Protein AF-A0AAC9BNM0-F1 (afdb_monomer_lite)

InterPro domains:
  IPR002110 Ankyrin repeat [SM00248] (554-586)
  IPR002110 Ankyrin repeat [SM00248] (590-619)
  IPR002110 Ankyrin repeat [SM00248] (625-655)
  IPR036770 Ankyrin repeat-containing domain superfamily [G3DSA:1.25.40.20] (364-664)
  IPR036770 Ankyrin repeat-containing domain superfamily [SSF48403] (530-650)

Sequence (671 aa):
MSTALALGLLQAAGLAAASTGQATTCETWVGDFATKQGAPAFFRIEYNDKGFVAHTKQADGRWSAETVELVDVTHKPELEIAFAHGCVLAGAGALLIEAPKGTAYQATSITGRNFSTYHMGTDALMLVMQGFQVDGRDLYRVAAEGASPAPLPPLPKAIPGKEASSFVCPGMRPSAITQAAFDALPADYRKRFDGLEAIRQAEVVCGQRLDNLLSLDTFTSVDLHADRAATLAEAKILLKAEEVPRDEAGKDTWWPAARHWLMRNTPLFDTDPPVPLQAEYFAAFNEGILPRLPKAPADDAQNVKDVVRYTLAMPQAQATYALAGLQALGALDAQVSGGTVAHAVLPWALEPQVADAVFETIFKAAKVQPRDAVTLFFSVIDTKNAVGVNRLLKHGFDSRDAKVLLRARGQPALYATLLDAAFQRATPAGGKLPADVVDPLVQAELRNGKTIDWNAVEPLLKHGGDVSRSFITGVERDNASLAFFARSAPDKFLDMLNHGLRVDLPYPVGGNALLTRYLRLNIAWMPEGPRPDVVEAMLKRYNNAATGKPCTDCAYDPLGIALGNQGPNSVAVLKVLLRYGVDPNVLDTKGFPAFTYAIMDDRVDMLDAMMQGPKALNLKLTDPNGFSLLALARCYDASKAADWLSQHGAGQPDQGYAACREGLAAQRKKG

Foldseek 3Di:
DDPVVQLQQLLVQQPPDDDDDDADDPCVQAAFKDLDPPDHGQKGWDQDPQGIWMWGQDPVRATDLDIWDWDWPCPPPSNCSRCVHWTWIDTPQKIKTFAQFQRWGWWADPVLPDIDIDTANHRIWIWHDDPSGTDITHIDGDHHDDDHDHRDDFQDAADPLCLLQSDQEAPSDGWLFDSVLVVVFDPVVVVVLNVDGRVVSNCLRLQVLLLCLLAPQQVPDPPVVDHPVRSLVVNLRSLSSNGFHADNNSDGCLLNSLLRLLVNLADPDPPDDHRPCSLVSLVCCLPRRLVVDAQDDLVPLVSLLSSLLSLQQHDPVSSLSSLVSSVVSVSQQHDDVPGGSLLVNLLSLLAPNGDPSNNVSSVVSNPDDLVCLQVQLLSCLVVVNPSSLVVCLVVPRQLQAQNSLVSNVVPVVSNVVSVVSNQVVCVVVVSARDALRLLQQLLVQLPPDLARDVVSNVSSVVRPYDLACSLANHPPVPCRDPLVCCQVRVVSNLVVLVVDHDCQPAHPPPDDPPPVLQSAEDDPVRQAGGAQVSLLSNCVVVNPLQPAPSDPDDQFHSQLRLLRRPHPCSLSNNLSSLVSHHDQQHAGPQRASSCLSCLLVLPVSNVVSNCPGPYHDDQQDAGPVRFHSLLSSVLSVSVNSNVVSVVVCSPDPNPCNVVSNVVVVVVVVVD

Organism: NCBI:txid190721

pLDDT: mean 82.1, std 14.84, range [33.28, 98.25]

Structure (mmCIF, N/CA/C/O backbone):
data_AF-A0AAC9BNM0-F1
#
_entry.id   AF-A0AAC9BNM0-F1
#
loop_
_atom_site.group_PDB
_atom_site.id
_atom_site.type_symbol
_atom_site.label_atom_id
_atom_site.label_alt_id
_atom_site.label_comp_id
_atom_site.label_asym_id
_atom_site.label_entity_id
_atom_site.label_seq_id
_atom_site.pdbx_PDB_ins_code
_atom_site.Cartn_x
_atom_site.Cartn_y
_atom_site.Cartn_z
_atom_site.occupancy
_atom_site.B_iso_or_equiv
_atom_site.auth_seq_id
_atom_site.auth_comp_id
_atom_site.auth_asym_id
_atom_site.auth_atom_id
_atom_site.pdbx_PDB_model_num
ATOM 1 N N . MET A 1 1 ? -13.058 20.349 24.597 1.00 38.38 1 MET A N 1
ATOM 2 C CA . MET A 1 1 ? -11.953 21.249 24.200 1.00 38.38 1 MET A CA 1
ATOM 3 C C . MET A 1 1 ? -11.874 22.347 25.228 1.00 38.38 1 MET A C 1
ATOM 5 O O . MET A 1 1 ? -12.913 22.893 25.569 1.00 38.38 1 MET A O 1
ATOM 9 N N . SER A 1 2 ? -10.688 22.595 25.776 1.00 33.28 2 SER A N 1
ATOM 10 C CA . SER A 1 2 ? -10.518 23.543 26.874 1.00 33.28 2 SER A CA 1
ATOM 11 C C . SER A 1 2 ? -10.810 24.965 26.404 1.00 33.28 2 SER A C 1
ATOM 13 O O . SER A 1 2 ? -10.364 25.364 25.329 1.00 33.28 2 SER A O 1
ATOM 15 N N . THR A 1 3 ? -11.507 25.731 27.241 1.00 43.22 3 THR A N 1
ATOM 16 C CA . THR A 1 3 ? -11.748 27.178 27.127 1.00 43.22 3 THR A CA 1
ATOM 17 C C . THR A 1 3 ? -10.488 27.929 26.660 1.00 43.22 3 THR A C 1
ATOM 19 O O . THR A 1 3 ? -10.581 28.807 25.813 1.00 43.22 3 THR A O 1
ATOM 22 N N . ALA A 1 4 ? -9.301 27.480 27.083 1.00 41.00 4 ALA A N 1
ATOM 23 C CA . ALA A 1 4 ? -7.986 27.985 26.673 1.00 41.00 4 ALA A CA 1
ATOM 24 C C . ALA A 1 4 ? -7.754 28.122 25.148 1.00 41.00 4 ALA A C 1
ATOM 26 O O . ALA A 1 4 ? -7.105 29.070 24.714 1.00 41.00 4 ALA A O 1
ATOM 27 N N . LEU A 1 5 ? -8.280 27.218 24.303 1.00 43.03 5 LEU A N 1
ATOM 28 C CA . LEU A 1 5 ? -8.066 27.307 22.846 1.00 43.03 5 LEU A CA 1
ATOM 29 C C . LEU A 1 5 ? -8.885 28.447 22.214 1.00 43.03 5 LEU A C 1
ATOM 31 O O . LEU A 1 5 ? -8.435 29.094 21.272 1.00 43.03 5 LEU A O 1
ATOM 35 N N . ALA A 1 6 ? -10.079 28.703 22.752 1.00 45.78 6 ALA A N 1
ATOM 36 C CA . ALA A 1 6 ? -10.960 29.781 22.313 1.00 45.78 6 ALA A CA 1
ATOM 37 C C . ALA A 1 6 ? -10.499 31.145 22.830 1.00 45.78 6 ALA A C 1
ATOM 39 O O . ALA A 1 6 ? -10.533 32.132 22.098 1.00 45.78 6 ALA A O 1
ATOM 40 N N . LEU A 1 7 ? -9.993 31.175 24.063 1.00 49.00 7 LEU A N 1
ATOM 41 C CA . LEU A 1 7 ? -9.358 32.354 24.636 1.00 49.00 7 LEU A CA 1
ATOM 42 C C . LEU A 1 7 ? -8.087 32.760 23.850 1.00 49.00 7 LEU A C 1
ATOM 44 O O . LEU A 1 7 ? -7.877 33.947 23.601 1.00 49.00 7 LEU A O 1
ATOM 48 N N . GLY A 1 8 ? -7.309 31.799 23.330 1.00 45.84 8 GLY A N 1
ATOM 49 C CA . GLY A 1 8 ? -6.165 32.072 22.444 1.00 45.84 8 GLY A CA 1
ATOM 50 C C . GLY A 1 8 ? -6.525 32.656 21.064 1.00 45.84 8 GLY A C 1
ATOM 51 O O . GLY A 1 8 ? -5.739 33.411 20.492 1.00 45.84 8 GLY A O 1
ATOM 52 N N . LEU A 1 9 ? -7.717 32.365 20.529 1.00 48.97 9 LEU A N 1
ATOM 53 C CA . LEU A 1 9 ? -8.189 32.892 19.235 1.00 48.97 9 LEU A CA 1
ATOM 54 C C . LEU A 1 9 ? -8.665 34.354 19.318 1.00 48.97 9 LEU A C 1
ATOM 56 O O . LEU A 1 9 ? -8.604 35.082 18.326 1.00 48.97 9 LEU A O 1
ATOM 60 N N . LEU A 1 10 ? -9.092 34.802 20.503 1.00 48.00 10 LEU A N 1
ATOM 61 C CA . LEU A 1 10 ? -9.514 36.183 20.764 1.00 48.00 10 LEU A CA 1
ATOM 62 C C . LEU A 1 10 ? -8.313 37.135 20.927 1.00 48.00 10 LEU A C 1
ATOM 64 O O . LEU A 1 10 ? -8.371 38.273 20.456 1.00 48.00 10 LEU A O 1
ATOM 68 N N . GLN A 1 11 ? -7.182 36.661 21.472 1.00 46.59 11 GLN A N 1
ATOM 69 C CA . GLN A 1 11 ? -5.938 37.447 21.572 1.00 46.59 11 GLN A CA 1
ATOM 70 C C . GLN A 1 11 ? -5.397 37.907 20.209 1.00 46.59 11 GLN A C 1
ATOM 72 O O . GLN A 1 11 ? -4.866 39.012 20.098 1.00 46.59 11 GLN A O 1
ATOM 77 N N . ALA A 1 12 ? -5.558 37.102 19.155 1.00 42.84 12 ALA A N 1
ATOM 78 C CA . ALA A 1 12 ? -5.073 37.448 17.818 1.00 42.84 12 ALA A CA 1
ATOM 79 C C . ALA A 1 12 ? -5.880 38.579 17.144 1.00 42.84 12 ALA A C 1
ATOM 81 O O . ALA A 1 12 ? -5.361 39.241 16.247 1.00 42.84 12 ALA A O 1
ATOM 82 N N . ALA A 1 13 ? -7.130 38.816 17.566 1.00 45.03 13 ALA A N 1
ATOM 83 C CA . ALA A 1 13 ? -7.986 39.888 17.043 1.00 45.03 13 ALA A CA 1
ATOM 84 C C . ALA A 1 13 ? -7.896 41.196 17.859 1.00 45.03 13 ALA A C 1
ATOM 86 O O . ALA A 1 13 ? -8.097 42.276 17.304 1.00 45.03 13 ALA A O 1
ATOM 87 N N . GLY A 1 14 ? -7.553 41.112 19.151 1.00 43.81 14 GLY A N 1
ATOM 88 C CA . GLY A 1 14 ? -7.518 42.242 20.092 1.00 43.81 14 GLY A CA 1
ATOM 89 C C . GLY A 1 14 ? -6.362 43.240 19.926 1.00 43.81 14 GLY A C 1
ATOM 90 O O . GLY A 1 14 ? -6.381 44.297 20.547 1.00 43.81 14 GLY A O 1
ATOM 91 N N . LEU A 1 15 ? -5.377 42.981 19.057 1.00 41.56 15 LEU A N 1
ATOM 92 C CA . LEU A 1 15 ? -4.229 43.883 18.843 1.00 41.56 15 LEU A CA 1
ATOM 93 C C . LEU A 1 15 ? -4.574 45.229 18.159 1.00 41.56 15 LEU A C 1
ATOM 95 O O . LEU A 1 15 ? -3.664 46.013 17.894 1.00 41.56 15 LEU A O 1
ATOM 99 N N . ALA A 1 16 ? -5.849 45.527 17.868 1.00 37.38 16 ALA A N 1
ATOM 100 C CA . ALA A 1 16 ? -6.230 46.681 17.043 1.00 37.38 16 ALA A CA 1
ATOM 101 C C . ALA A 1 16 ? -7.307 47.635 17.606 1.00 37.38 16 ALA A C 1
ATOM 103 O O . ALA A 1 16 ? -7.653 48.588 16.909 1.00 37.38 16 ALA A O 1
ATOM 104 N N . ALA A 1 17 ? -7.829 47.463 18.826 1.00 38.41 17 ALA A N 1
ATOM 105 C CA . ALA A 1 17 ? -8.902 48.334 19.330 1.00 38.41 17 ALA A CA 1
ATOM 106 C C . ALA A 1 17 ? -8.632 48.874 20.744 1.00 38.41 17 ALA A C 1
ATOM 108 O O . ALA A 1 17 ? -9.081 48.318 21.738 1.00 38.41 17 ALA A O 1
ATOM 109 N N . ALA A 1 18 ? -7.936 50.011 20.833 1.00 34.84 18 ALA A N 1
ATOM 110 C CA . ALA A 1 18 ? -7.960 50.848 22.029 1.00 34.84 18 ALA A CA 1
ATOM 111 C C . ALA A 1 18 ? -9.175 51.789 21.943 1.00 34.84 18 ALA A C 1
ATOM 113 O O . ALA A 1 18 ? -9.141 52.779 21.213 1.00 34.84 18 ALA A O 1
ATOM 114 N N . SER A 1 19 ? -10.262 51.481 22.655 1.00 38.06 19 SER A N 1
ATOM 115 C CA . SER A 1 19 ? -11.423 52.372 22.786 1.00 38.06 19 SER A CA 1
ATOM 116 C C . SER A 1 19 ? -11.518 52.929 24.203 1.00 38.06 19 SER A C 1
ATOM 118 O O . SER A 1 19 ? -11.614 52.172 25.159 1.00 38.06 19 SER A O 1
ATOM 120 N N . THR A 1 20 ? -11.527 54.251 24.345 1.00 34.38 20 THR A N 1
ATOM 121 C CA . THR A 1 20 ? -11.698 54.961 25.620 1.00 34.38 20 THR A CA 1
ATOM 122 C C . THR A 1 20 ? -13.174 54.980 26.042 1.00 34.38 20 THR A C 1
ATOM 124 O O . THR A 1 20 ? -13.960 55.724 25.454 1.00 34.38 20 THR A O 1
ATOM 127 N N . GLY A 1 21 ? -13.558 54.197 27.057 1.00 40.31 21 GLY A N 1
ATOM 128 C CA . GLY A 1 21 ? -14.913 54.173 27.632 1.00 40.31 21 GLY A CA 1
ATOM 129 C C . GLY A 1 21 ? -14.946 53.565 29.044 1.00 40.31 21 GLY A C 1
ATOM 130 O O . GLY A 1 21 ? -14.075 52.775 29.392 1.00 40.31 21 GLY A O 1
ATOM 131 N N . GLN A 1 22 ? -15.906 53.980 29.882 1.00 39.31 22 GLN A N 1
ATOM 132 C CA . GLN A 1 22 ? -16.077 53.515 31.273 1.00 39.31 22 GLN A CA 1
ATOM 133 C C . GLN A 1 22 ? -16.425 52.016 31.354 1.00 39.31 22 GLN A C 1
ATOM 135 O O . GLN A 1 22 ? -17.156 51.512 30.509 1.00 39.31 22 GLN A O 1
ATOM 140 N N . ALA A 1 23 ? -15.933 51.329 32.392 1.00 43.94 23 ALA A N 1
ATOM 141 C CA . ALA A 1 23 ? -16.226 49.919 32.660 1.00 43.94 23 ALA A CA 1
ATOM 142 C C . ALA A 1 23 ? -17.727 49.691 32.925 1.00 43.94 23 ALA A C 1
ATOM 144 O O . ALA A 1 23 ? -18.303 50.332 33.807 1.00 43.94 23 ALA A O 1
ATOM 145 N N . THR A 1 24 ? -18.349 48.781 32.174 1.00 53.06 24 THR A N 1
ATOM 146 C CA . THR A 1 24 ? -19.728 48.317 32.380 1.00 53.06 24 THR A CA 1
ATOM 147 C C . THR A 1 24 ? -19.750 47.077 33.278 1.00 53.06 24 THR A C 1
ATOM 149 O O . THR A 1 24 ? -18.872 46.222 33.185 1.00 53.06 24 THR A O 1
ATOM 152 N N . THR A 1 25 ? -20.735 46.972 34.176 1.00 70.50 25 THR A N 1
ATOM 153 C CA . THR A 1 25 ? -20.987 45.744 34.949 1.00 70.50 25 THR A CA 1
ATOM 154 C C . THR A 1 25 ? -21.655 44.704 34.050 1.00 70.50 25 THR A C 1
ATOM 156 O O . THR A 1 25 ? -22.442 45.064 33.178 1.00 70.50 25 THR A O 1
ATOM 159 N N . CYS A 1 26 ? -21.407 43.407 34.277 1.00 82.06 26 CYS A N 1
ATOM 160 C CA . CYS A 1 26 ? -22.051 42.322 33.520 1.00 82.06 26 CYS A CA 1
ATOM 161 C C . CYS A 1 26 ? -23.586 42.299 33.610 1.00 82.06 26 CYS A C 1
ATOM 163 O O . CYS A 1 26 ? -24.243 41.570 32.874 1.00 82.06 26 CYS A O 1
ATOM 165 N N . GLU A 1 27 ? -24.176 43.113 34.484 1.00 83.12 27 GLU A N 1
ATOM 166 C CA . GLU A 1 27 ? -25.620 43.311 34.612 1.00 83.12 27 GLU A CA 1
ATOM 167 C C . GLU A 1 27 ? -26.259 43.848 33.324 1.00 83.12 27 GLU A C 1
ATOM 169 O O . GLU A 1 27 ? -27.446 43.626 33.094 1.00 83.12 27 GLU A O 1
ATOM 174 N N . THR A 1 28 ? -25.482 44.485 32.443 1.00 84.75 28 THR A N 1
ATOM 175 C CA . THR A 1 28 ? -25.915 44.870 31.091 1.00 84.75 28 THR A CA 1
ATOM 176 C C . THR A 1 28 ? -26.401 43.681 30.272 1.00 84.75 28 THR A C 1
ATOM 178 O O . THR A 1 28 ? -27.209 43.864 29.366 1.00 84.75 28 THR A O 1
ATOM 181 N N . TRP A 1 29 ? -25.959 42.456 30.561 1.00 89.19 29 TRP A N 1
ATOM 182 C CA . TRP A 1 29 ? -26.457 41.258 29.893 1.00 89.19 29 TRP A CA 1
ATOM 183 C C . TRP A 1 29 ? -27.885 40.894 30.284 1.00 89.19 29 TRP A C 1
ATOM 185 O O . TRP A 1 29 ? -28.527 40.185 29.524 1.00 89.19 29 TRP A O 1
ATOM 195 N N . VAL A 1 30 ? -28.423 41.382 31.402 1.00 90.31 30 VAL A N 1
ATOM 196 C CA . VAL A 1 30 ? -29.786 41.036 31.823 1.00 90.31 30 VAL A CA 1
ATOM 197 C C . VAL A 1 30 ? -30.808 41.563 30.811 1.00 90.31 30 VAL A C 1
ATOM 199 O O . VAL A 1 30 ? -30.862 42.759 30.519 1.00 90.31 30 VAL A O 1
ATOM 202 N N . GLY A 1 31 ? -31.634 40.665 30.274 1.00 89.94 31 GLY A N 1
ATOM 203 C CA . GLY A 1 31 ? -32.647 40.989 29.273 1.00 89.94 31 GLY A CA 1
ATOM 204 C C . GLY A 1 31 ? -32.840 39.911 28.209 1.00 89.94 31 GLY A C 1
ATOM 205 O O . GLY A 1 31 ? -32.298 38.809 28.294 1.00 89.94 31 GLY A O 1
ATOM 206 N N . ASP A 1 32 ? -33.631 40.254 27.194 1.00 92.75 32 ASP A N 1
ATOM 207 C CA . ASP A 1 32 ? -34.013 39.354 26.108 1.00 92.75 32 ASP A CA 1
ATOM 208 C C . ASP A 1 32 ? -33.207 39.649 24.848 1.00 92.75 32 ASP A C 1
ATOM 210 O O . ASP A 1 32 ? -32.982 40.809 24.487 1.00 92.75 32 ASP A O 1
ATOM 214 N N . PHE A 1 33 ? -32.831 38.593 24.129 1.00 92.56 33 PHE A N 1
ATOM 215 C CA . PHE A 1 33 ? -32.000 38.702 22.938 1.00 92.56 33 PHE A CA 1
ATOM 216 C C . PHE A 1 33 ? -32.570 37.915 21.764 1.00 92.56 33 PHE A C 1
ATOM 218 O O . PHE A 1 33 ? -33.033 36.776 21.886 1.00 92.56 33 PHE A O 1
ATOM 225 N N . ALA A 1 34 ? -32.481 38.528 20.591 1.00 90.69 34 ALA A N 1
ATOM 226 C CA . ALA A 1 34 ? -32.838 37.975 19.297 1.00 90.69 34 ALA A CA 1
ATOM 227 C C . ALA A 1 34 ? -31.591 37.824 18.409 1.00 90.69 34 ALA A C 1
ATOM 229 O O . ALA A 1 34 ? -30.600 38.527 18.585 1.00 90.69 34 ALA A O 1
ATOM 230 N N . THR A 1 35 ? -31.640 36.940 17.411 1.00 86.75 35 THR A N 1
ATOM 231 C CA . THR A 1 35 ? -30.553 36.791 16.416 1.00 86.75 35 THR A CA 1
ATOM 232 C C . THR A 1 35 ? -30.637 37.801 15.269 1.00 86.75 35 THR A C 1
ATOM 234 O O . THR A 1 35 ? -29.738 37.869 14.434 1.00 86.75 35 THR A O 1
ATOM 237 N N . LYS A 1 36 ? -31.740 38.557 15.178 1.00 86.69 36 LYS A N 1
ATOM 238 C CA . LYS A 1 36 ? -31.989 39.576 14.150 1.00 86.69 36 LYS A CA 1
ATOM 239 C C . LYS A 1 36 ? -32.824 40.713 14.729 1.00 86.69 36 LYS A C 1
ATOM 241 O O . LYS A 1 36 ? -33.660 40.488 15.603 1.00 86.69 36 LYS A O 1
ATOM 246 N N . GLN A 1 37 ? -32.656 41.917 14.191 1.00 84.50 37 GLN A N 1
ATOM 247 C CA . GLN A 1 37 ? -33.477 43.067 14.563 1.00 84.50 37 GLN A CA 1
ATOM 248 C C . GLN A 1 37 ? -34.967 42.791 14.288 1.00 84.50 37 GLN A C 1
ATOM 250 O O . GLN A 1 37 ? -35.335 42.411 13.178 1.00 84.50 37 GLN A O 1
ATOM 255 N N . GLY A 1 38 ? -35.819 42.976 15.300 1.00 79.75 38 GLY A N 1
ATOM 256 C CA . GLY A 1 38 ? -37.269 42.761 15.201 1.00 79.75 38 GLY A CA 1
ATOM 257 C C . GLY A 1 38 ? -37.725 41.296 15.235 1.00 79.75 38 GLY A C 1
ATOM 258 O O . GLY A 1 38 ? -38.924 41.044 15.136 1.00 79.75 38 GLY A O 1
ATOM 259 N N . ALA A 1 39 ? -36.809 40.332 15.378 1.00 85.31 39 ALA A N 1
ATOM 260 C CA . ALA A 1 39 ? -37.165 38.934 15.611 1.00 85.31 39 ALA A CA 1
ATOM 261 C C . ALA A 1 39 ? -37.562 38.704 17.084 1.00 85.31 39 ALA A C 1
ATOM 263 O O . ALA A 1 39 ? -37.110 39.448 17.959 1.00 85.31 39 ALA A O 1
ATOM 264 N N . PRO A 1 40 ? -38.385 37.680 17.383 1.00 84.62 40 PRO A N 1
ATOM 265 C CA . PRO A 1 40 ? -38.685 37.319 18.763 1.00 84.62 40 PRO A CA 1
ATOM 266 C C . PRO A 1 40 ? -37.411 36.907 19.505 1.00 84.62 40 PRO A C 1
ATOM 268 O O . PRO A 1 40 ? -36.490 36.330 18.916 1.00 84.62 40 PRO A O 1
ATOM 271 N N . ALA A 1 41 ? -37.383 37.180 20.810 1.00 88.75 41 ALA A N 1
ATOM 272 C CA . ALA A 1 41 ? -36.313 36.715 21.679 1.00 88.75 41 ALA A CA 1
ATOM 273 C C . ALA A 1 41 ? -36.178 35.188 21.585 1.00 88.75 41 ALA A C 1
ATOM 275 O O . ALA A 1 41 ? -37.191 34.491 21.574 1.00 88.75 41 ALA A O 1
ATOM 276 N N . PHE A 1 42 ? -34.953 34.669 21.524 1.00 87.94 42 PHE A N 1
ATOM 277 C CA . PHE A 1 42 ? -34.687 33.223 21.558 1.00 87.94 42 PHE A CA 1
ATOM 278 C C . PHE A 1 42 ? -33.976 32.795 22.840 1.00 87.94 42 PHE A C 1
ATOM 280 O O . PHE A 1 42 ? -34.029 31.620 23.202 1.00 87.94 42 PHE A O 1
ATOM 287 N N . PHE A 1 43 ? -33.343 33.738 23.538 1.00 89.31 43 PHE A N 1
ATOM 288 C CA . PHE A 1 43 ? -32.819 33.512 24.872 1.00 89.31 43 PHE A CA 1
ATOM 289 C C . PHE A 1 43 ? -32.965 34.766 25.745 1.00 89.31 43 PHE A C 1
ATOM 291 O O . PHE A 1 43 ? -33.031 35.888 25.233 1.00 89.31 43 PHE A O 1
ATOM 298 N N . ARG A 1 44 ? -33.059 34.547 27.054 1.00 91.56 44 ARG A N 1
ATOM 299 C CA . ARG A 1 44 ? -33.173 35.559 28.106 1.00 91.56 44 ARG A CA 1
ATOM 300 C C . ARG A 1 44 ? -32.070 35.327 29.113 1.00 91.56 44 ARG A C 1
ATOM 302 O O . ARG A 1 44 ? -31.871 34.184 29.508 1.00 91.56 44 ARG A O 1
ATOM 309 N N . ILE A 1 45 ? -31.412 36.388 29.555 1.00 91.69 45 ILE A N 1
ATOM 310 C CA . ILE A 1 45 ? -30.464 36.336 30.665 1.00 91.69 45 ILE A CA 1
ATOM 311 C C . ILE A 1 45 ? -31.084 37.018 31.874 1.00 91.69 45 ILE A C 1
ATOM 313 O O . ILE A 1 45 ? -31.608 38.127 31.774 1.00 91.69 45 ILE A O 1
ATOM 317 N N . GLU A 1 46 ? -30.974 36.364 33.019 1.00 89.81 46 GLU A N 1
ATOM 318 C CA . GLU A 1 46 ? -31.377 36.888 34.314 1.00 89.81 46 GLU A CA 1
ATOM 319 C C . GLU A 1 46 ? -30.201 36.858 35.279 1.00 89.81 46 GLU A C 1
ATOM 321 O O . GLU A 1 46 ? -29.267 36.074 35.117 1.00 89.81 46 GLU A O 1
ATOM 326 N N . TYR A 1 47 ? -30.267 37.705 36.300 1.00 86.88 47 TYR A N 1
ATOM 327 C CA . TYR A 1 47 ? -29.351 37.665 37.429 1.00 86.88 47 TYR A CA 1
ATOM 328 C C . TYR A 1 47 ? -30.146 37.291 38.680 1.00 86.88 47 TYR A C 1
ATOM 330 O O . TYR A 1 47 ? -31.090 37.993 39.048 1.00 86.88 47 TYR A O 1
ATOM 338 N N . ASN A 1 48 ? -29.804 36.161 39.296 1.00 79.00 48 ASN A N 1
ATOM 339 C CA . ASN A 1 48 ? -30.469 35.635 40.488 1.00 79.00 48 ASN A CA 1
ATOM 340 C C . ASN A 1 48 ? -29.444 35.260 41.574 1.00 79.00 48 ASN A C 1
ATOM 342 O O . ASN A 1 48 ? -28.250 35.516 41.433 1.00 79.00 48 ASN A O 1
ATOM 346 N N . ASP A 1 49 ? -29.900 34.628 42.659 1.00 69.62 49 ASP A N 1
ATOM 347 C CA . ASP A 1 49 ? -29.051 34.238 43.797 1.00 69.62 49 ASP A CA 1
ATOM 348 C C . ASP A 1 49 ? -27.892 33.284 43.427 1.00 69.62 49 ASP A C 1
ATOM 350 O O . ASP A 1 49 ? -26.948 33.130 44.201 1.00 69.62 49 ASP A O 1
ATOM 354 N N . LYS A 1 50 ? -27.951 32.636 42.254 1.00 64.62 50 LYS A N 1
ATOM 355 C CA . LYS A 1 50 ? -26.911 31.752 41.701 1.00 64.62 50 LYS A CA 1
ATOM 356 C C . LYS A 1 50 ? -26.003 32.445 40.674 1.00 64.62 50 LYS A C 1
ATOM 358 O O . LYS A 1 50 ? -25.124 31.798 40.115 1.00 64.62 50 LYS A O 1
ATOM 363 N N . GLY A 1 51 ? -26.190 33.742 40.433 1.00 81.56 51 GLY A N 1
ATOM 364 C CA . GLY A 1 51 ? -25.464 34.514 39.426 1.00 81.56 51 GLY A CA 1
ATOM 365 C C . GLY A 1 51 ? -26.254 34.675 38.128 1.00 81.56 51 GLY A C 1
ATOM 366 O O . GLY A 1 51 ? -27.485 34.745 38.136 1.00 81.56 51 GLY A O 1
ATOM 367 N N . PHE A 1 52 ? -25.547 34.778 37.001 1.00 88.06 52 PHE A N 1
ATOM 368 C CA . PHE A 1 52 ? -26.185 34.911 35.694 1.00 88.06 52 PHE A CA 1
ATOM 369 C C . PHE A 1 52 ? -26.726 33.561 35.225 1.00 88.06 52 PHE A C 1
ATOM 371 O O . PHE A 1 52 ? -26.019 32.554 35.238 1.00 88.06 52 PHE A O 1
ATOM 378 N N . VAL A 1 53 ? -27.972 33.540 34.762 1.00 88.06 53 VAL A N 1
ATOM 379 C CA . VAL A 1 53 ? -28.599 32.357 34.168 1.00 88.06 53 VAL A CA 1
ATOM 380 C C . VAL A 1 53 ? -29.248 32.704 32.839 1.00 88.06 53 VAL A C 1
ATOM 382 O O . VAL A 1 53 ? -29.776 33.800 32.672 1.00 88.06 53 VAL A O 1
ATOM 385 N N . ALA A 1 54 ? -29.233 31.768 31.894 1.00 89.25 54 ALA A N 1
ATOM 386 C CA . ALA A 1 54 ? -29.902 31.912 30.612 1.00 89.25 54 ALA A CA 1
ATOM 387 C C . ALA A 1 54 ? -31.073 30.934 30.459 1.00 89.25 54 ALA A C 1
ATOM 389 O O . ALA A 1 54 ? -30.917 29.725 30.636 1.00 89.25 54 ALA A O 1
ATOM 390 N N . HIS A 1 55 ? -32.225 31.463 30.054 1.00 88.25 55 HIS A N 1
ATOM 391 C CA . HIS A 1 55 ? -33.377 30.706 29.578 1.00 88.25 55 HIS A CA 1
ATOM 392 C C . HIS A 1 55 ? -33.380 30.694 28.054 1.00 88.25 55 HIS A C 1
ATOM 394 O O . HIS A 1 55 ? -33.178 31.727 27.420 1.00 88.25 55 HIS A O 1
ATOM 400 N N . THR A 1 56 ? -33.685 29.553 27.448 1.00 88.19 56 THR A N 1
ATOM 401 C CA . THR A 1 56 ? -33.937 29.455 26.005 1.00 88.19 56 THR A CA 1
ATOM 402 C C . THR A 1 56 ? -35.436 29.401 25.735 1.00 88.19 56 THR A C 1
ATOM 404 O O . THR A 1 56 ? -36.212 28.908 26.556 1.00 88.19 56 THR A O 1
ATOM 407 N N . LYS A 1 57 ? -35.876 29.937 24.596 1.00 83.44 57 LYS A N 1
ATOM 408 C CA . LYS A 1 57 ? -37.280 29.864 24.177 1.00 83.44 57 LYS A CA 1
ATOM 409 C C . LYS A 1 57 ? -37.513 28.527 23.467 1.00 83.44 57 LYS A C 1
ATOM 411 O O . LYS A 1 57 ? -36.811 28.192 22.514 1.00 83.44 57 LYS A O 1
ATOM 416 N N . GLN A 1 58 ? -38.472 27.747 23.955 1.00 79.38 58 GLN A N 1
ATOM 417 C CA . GLN A 1 58 ? -38.872 26.467 23.379 1.00 79.38 58 GLN A CA 1
ATOM 418 C C . GLN A 1 58 ? -39.579 26.672 22.030 1.00 79.38 58 GLN A C 1
ATOM 420 O O . GLN A 1 58 ? -40.007 27.777 21.691 1.00 79.38 58 GLN A O 1
ATOM 425 N N . ALA A 1 59 ? -39.729 25.594 21.253 1.00 75.81 59 ALA A N 1
ATOM 426 C CA . ALA A 1 59 ? -40.359 25.639 19.927 1.00 75.81 59 ALA A CA 1
ATOM 427 C C . ALA A 1 59 ? -41.815 26.149 19.946 1.00 75.81 59 ALA A C 1
ATOM 429 O O . ALA A 1 59 ? -42.315 26.626 18.931 1.00 75.81 59 ALA A O 1
ATOM 430 N N . ASP A 1 60 ? -42.486 26.064 21.095 1.00 76.06 60 ASP A N 1
ATOM 431 C CA . ASP A 1 60 ? -43.844 26.564 21.321 1.00 76.06 60 ASP A CA 1
ATOM 432 C C . ASP A 1 60 ? -43.896 28.045 21.753 1.00 76.06 60 ASP A C 1
ATOM 434 O O . ASP A 1 60 ? -44.973 28.575 22.025 1.00 76.06 60 ASP A O 1
ATOM 438 N N . GLY A 1 61 ? -42.744 28.721 21.816 1.00 77.50 61 GLY A N 1
ATOM 439 C CA . GLY A 1 61 ? -42.627 30.130 22.179 1.00 77.50 61 GLY A CA 1
ATOM 440 C C . GLY A 1 61 ? -42.573 30.411 23.683 1.00 77.50 61 GLY A C 1
ATOM 441 O O . GLY A 1 61 ? -42.507 31.581 24.057 1.00 77.50 61 GLY A O 1
ATOM 442 N N . ARG A 1 62 ? -42.574 29.399 24.559 1.00 83.38 62 ARG A N 1
ATOM 443 C CA . ARG A 1 62 ? -42.430 29.594 26.013 1.00 83.38 62 ARG A CA 1
ATOM 444 C C . ARG A 1 62 ? -40.967 29.566 26.446 1.00 83.38 62 ARG A C 1
ATOM 446 O O . ARG A 1 62 ? -40.143 28.886 25.845 1.00 83.38 62 ARG A O 1
ATOM 453 N N . TRP A 1 63 ? -40.640 30.289 27.510 1.00 86.00 63 TRP A N 1
ATOM 454 C CA . TRP A 1 63 ? -39.330 30.194 28.153 1.00 86.00 63 TRP A CA 1
ATOM 455 C C . TRP A 1 63 ? -39.132 28.815 28.794 1.00 86.00 63 TRP A C 1
ATOM 457 O O . TRP A 1 63 ? -40.061 28.271 29.393 1.00 86.00 63 TRP A O 1
ATOM 467 N N . SER A 1 64 ? -37.930 28.253 28.672 1.00 80.00 64 SER A N 1
ATOM 468 C CA . SER A 1 64 ? -37.555 27.006 29.337 1.00 80.00 64 SER A CA 1
ATOM 469 C C . SER A 1 64 ? -37.461 27.201 30.849 1.00 80.00 64 SER A C 1
ATOM 471 O O . SER A 1 64 ? -36.944 28.215 31.313 1.00 80.00 64 SER A O 1
ATOM 473 N N . ALA A 1 65 ? -37.950 26.227 31.619 1.00 75.94 65 ALA A N 1
ATOM 474 C CA . ALA A 1 65 ? -37.746 26.182 33.069 1.00 75.94 65 ALA A CA 1
ATOM 475 C C . ALA A 1 65 ? -36.340 25.676 33.444 1.00 75.94 65 ALA A C 1
ATOM 477 O O . ALA A 1 65 ? -35.877 25.910 34.560 1.00 75.94 65 ALA A O 1
ATOM 478 N N . GLU A 1 66 ? -35.660 25.001 32.512 1.00 77.25 66 GLU A N 1
ATOM 479 C CA . GLU A 1 66 ? -34.235 24.694 32.619 1.00 77.25 66 GLU A CA 1
ATOM 480 C C . GLU A 1 66 ? -33.412 25.937 32.285 1.00 77.25 66 GLU A C 1
ATOM 482 O O . GLU A 1 66 ? -33.655 26.613 31.281 1.00 77.25 66 GLU A O 1
ATOM 487 N N . THR A 1 67 ? -32.422 26.207 33.128 1.00 82.00 67 THR A N 1
ATOM 488 C CA . THR A 1 67 ? -31.519 27.349 33.014 1.00 82.00 67 THR A CA 1
ATOM 489 C C . THR A 1 67 ? -30.096 26.892 32.757 1.00 82.00 67 THR A C 1
ATOM 491 O O . THR A 1 67 ? -29.639 25.920 33.357 1.00 82.00 67 THR A O 1
ATOM 494 N N . VAL A 1 68 ? -29.367 27.644 31.941 1.00 82.44 68 VAL A N 1
ATOM 495 C CA . VAL A 1 68 ? -27.916 27.505 31.788 1.00 82.44 68 VAL A CA 1
ATOM 496 C C . VAL A 1 68 ? -27.228 28.505 32.708 1.00 82.44 68 VAL A C 1
ATOM 498 O O . VAL A 1 68 ? -27.489 29.699 32.599 1.00 82.44 68 VAL A O 1
ATOM 501 N N . GLU A 1 69 ? -26.340 28.044 33.587 1.00 84.31 69 GLU A N 1
ATOM 502 C CA . GLU A 1 69 ? -25.499 28.944 34.383 1.00 84.31 69 GLU A CA 1
ATOM 503 C C . GLU A 1 69 ? -24.452 29.630 33.496 1.00 84.31 69 GLU A C 1
ATOM 505 O O . GLU A 1 69 ? -23.806 29.002 32.650 1.00 84.31 69 GLU A O 1
ATOM 510 N N . LEU A 1 70 ? -24.303 30.937 33.691 1.00 83.50 70 LEU A N 1
ATOM 511 C CA . LEU A 1 70 ? -23.357 31.791 32.995 1.00 83.50 70 LEU A CA 1
ATOM 512 C C . LEU A 1 70 ? -22.359 32.354 34.008 1.00 83.50 70 LEU A C 1
ATOM 514 O O . LEU A 1 70 ? -22.729 32.979 35.000 1.00 83.50 70 LEU A O 1
ATOM 518 N N . VAL A 1 71 ? -21.076 32.146 33.739 1.00 83.56 71 VAL A N 1
ATOM 519 C CA . VAL A 1 71 ? -19.986 32.597 34.605 1.00 83.56 71 VAL A CA 1
ATOM 520 C C . VAL A 1 71 ? -19.343 33.838 34.004 1.00 83.56 71 VAL A C 1
ATOM 522 O O . VAL A 1 71 ? -18.989 33.836 32.825 1.00 83.56 71 VAL A O 1
ATOM 525 N N . ASP A 1 72 ? -19.155 34.874 34.818 1.00 84.94 72 ASP A N 1
ATOM 526 C CA . ASP A 1 72 ? -18.341 36.033 34.451 1.00 84.94 72 ASP A CA 1
ATOM 527 C C . ASP A 1 72 ? -16.872 35.612 34.312 1.00 84.94 72 ASP A C 1
ATOM 529 O O . ASP A 1 72 ? -16.233 35.140 35.257 1.00 84.94 72 ASP A O 1
ATOM 533 N N . VAL A 1 73 ? -16.343 35.745 33.097 1.00 80.25 73 VAL A N 1
ATOM 534 C CA . VAL A 1 73 ? -14.955 35.417 32.755 1.00 80.25 73 VAL A CA 1
ATOM 535 C C . VAL A 1 73 ? -14.162 36.641 32.302 1.00 80.25 73 VAL A C 1
ATOM 537 O O . VAL A 1 73 ? -13.048 36.486 31.803 1.00 80.25 73 VAL A O 1
ATOM 540 N N . THR A 1 74 ? -14.698 37.845 32.506 1.00 74.44 74 THR A N 1
ATOM 541 C CA . THR A 1 74 ? -14.130 39.119 32.038 1.00 74.44 74 THR A CA 1
ATOM 542 C C . THR A 1 74 ? -12.683 39.318 32.502 1.00 74.44 74 THR A C 1
ATOM 544 O O . THR A 1 74 ? -11.829 39.716 31.717 1.00 74.44 74 THR A O 1
ATOM 547 N N . HIS A 1 75 ? -12.376 38.948 33.750 1.00 70.94 75 HIS A N 1
ATOM 548 C CA . HIS A 1 75 ? -11.055 39.121 34.376 1.00 70.94 75 HIS A CA 1
ATOM 549 C C . HIS A 1 75 ? -10.083 37.952 34.163 1.00 70.94 75 HIS A C 1
ATOM 551 O O . HIS A 1 75 ? -9.086 37.822 34.876 1.00 70.94 75 HIS A O 1
ATOM 557 N N . LYS A 1 76 ? -10.356 37.042 33.220 1.00 68.06 76 LYS A N 1
ATOM 558 C CA . LYS A 1 76 ? -9.368 36.009 32.894 1.00 68.06 76 LYS A CA 1
ATOM 559 C C . LYS A 1 76 ? -8.185 36.659 32.157 1.00 68.06 76 LYS A C 1
ATOM 561 O O . LYS A 1 76 ? -8.429 37.361 31.177 1.00 68.06 76 LYS A O 1
ATOM 566 N N . PRO A 1 77 ? -6.920 36.373 32.538 1.00 58.56 77 PRO A N 1
ATOM 567 C CA . PRO A 1 77 ? -5.729 37.014 31.953 1.00 58.56 77 PRO A CA 1
ATOM 568 C C . PRO A 1 77 ? -5.656 36.910 30.423 1.00 58.56 77 PRO A C 1
ATOM 570 O O . PRO A 1 77 ? -5.097 37.754 29.730 1.00 58.56 77 PRO A O 1
ATOM 573 N N . GLU A 1 78 ? -6.233 35.839 29.891 1.00 59.09 78 GLU A N 1
ATOM 574 C CA . GLU A 1 78 ? -6.300 35.540 28.469 1.00 59.09 78 GLU A CA 1
ATOM 575 C C . GLU A 1 78 ? -7.339 36.412 27.707 1.00 59.09 78 GLU A C 1
ATOM 577 O O . GLU A 1 78 ? -7.186 36.598 26.501 1.00 59.09 78 GLU A O 1
ATOM 582 N N . LEU A 1 79 ? -8.351 36.987 28.384 1.00 56.81 79 LEU A N 1
ATOM 583 C CA . LEU A 1 79 ? -9.391 37.881 27.824 1.00 56.81 79 LEU A CA 1
ATOM 584 C C . LEU A 1 79 ? -9.161 39.370 28.131 1.00 56.81 79 LEU A C 1
ATOM 586 O O . LEU A 1 79 ? -9.612 40.213 27.353 1.00 56.81 79 LEU A O 1
ATOM 590 N N . GLU A 1 80 ? -8.430 39.698 29.204 1.00 51.97 80 GLU A N 1
ATOM 591 C CA . GLU A 1 80 ? -8.162 41.086 29.634 1.00 51.97 80 GLU A CA 1
ATOM 592 C C . GLU A 1 80 ? -7.510 41.950 28.540 1.00 51.97 80 GLU A C 1
ATOM 594 O O . GLU A 1 80 ? -7.748 43.154 28.471 1.00 51.97 80 GLU A O 1
ATOM 599 N N . ILE A 1 81 ? -6.716 41.343 27.650 1.00 45.69 81 ILE A N 1
ATOM 600 C CA . ILE A 1 81 ? -5.997 42.051 26.577 1.00 45.69 81 ILE A CA 1
ATOM 601 C C . ILE A 1 81 ? -6.921 42.381 25.385 1.00 45.69 81 ILE A C 1
ATOM 603 O O . ILE A 1 81 ? -6.662 43.341 24.662 1.00 45.69 81 ILE A O 1
ATOM 607 N N . ALA A 1 82 ? -7.996 41.613 25.166 1.00 53.03 82 ALA A N 1
ATOM 608 C CA . ALA A 1 82 ? -8.859 41.738 23.983 1.00 53.03 82 ALA A CA 1
ATOM 609 C C . ALA A 1 82 ? -10.150 42.540 24.233 1.00 53.03 82 ALA A C 1
ATOM 611 O O . ALA A 1 82 ? -10.682 43.133 23.297 1.00 53.03 82 ALA A O 1
ATOM 612 N N . PHE A 1 83 ? -10.633 42.592 25.478 1.00 58.25 83 PHE A N 1
ATOM 613 C CA . PHE A 1 83 ? -11.907 43.225 25.842 1.00 58.25 83 PHE A CA 1
ATOM 614 C C . PHE A 1 83 ? -11.759 44.124 27.069 1.00 58.25 83 PHE A C 1
ATOM 616 O O . PHE A 1 83 ? -12.518 44.014 28.026 1.00 58.25 83 PHE A O 1
ATOM 623 N N . ALA A 1 84 ? -10.785 45.039 27.036 1.00 49.41 84 ALA A N 1
ATOM 624 C CA . ALA A 1 84 ? -10.471 45.941 28.150 1.00 49.41 84 ALA A CA 1
ATOM 625 C C . ALA A 1 84 ? -11.680 46.748 28.685 1.00 49.41 84 ALA A C 1
ATOM 627 O O . ALA A 1 84 ? -11.610 47.289 29.789 1.00 49.41 84 ALA A O 1
ATOM 628 N N . HIS A 1 85 ? -12.782 46.830 27.923 1.00 59.03 85 HIS A N 1
ATOM 629 C CA . HIS A 1 85 ? -13.959 47.647 28.225 1.00 59.03 85 HIS A CA 1
ATOM 630 C C . HIS A 1 85 ? -15.302 46.967 27.866 1.00 59.03 85 HIS A C 1
ATOM 632 O O . HIS A 1 85 ? -16.116 47.558 27.157 1.00 59.03 85 HIS A O 1
ATOM 638 N N . GLY A 1 86 ? -15.545 45.741 28.347 1.00 68.75 86 GLY A N 1
ATOM 639 C CA . GLY A 1 86 ? -16.828 45.038 28.184 1.00 68.75 86 GLY A CA 1
ATOM 640 C C . GLY A 1 86 ? -16.980 43.814 29.097 1.00 68.75 86 GLY A C 1
ATOM 641 O O . GLY A 1 86 ? -16.021 43.431 29.760 1.00 68.75 86 GLY A O 1
ATOM 642 N N . CYS A 1 87 ? -18.173 43.211 29.148 1.00 83.31 87 CYS A N 1
ATOM 643 C CA . CYS A 1 87 ? -18.438 41.997 29.931 1.00 83.31 87 CYS A CA 1
ATOM 644 C C . CYS A 1 87 ? -18.430 40.736 29.058 1.00 83.31 87 CYS A C 1
ATOM 646 O O . CYS A 1 87 ? -19.086 40.694 28.009 1.00 83.31 87 CYS A O 1
ATOM 648 N N . VAL A 1 88 ? -17.776 39.675 29.546 1.00 85.81 88 VAL A N 1
ATOM 649 C CA . VAL A 1 88 ? -17.821 38.344 28.934 1.00 85.81 88 VAL A CA 1
ATOM 650 C C . VAL A 1 88 ? -18.444 37.320 29.884 1.00 85.81 88 VAL A C 1
ATOM 652 O O . VAL A 1 88 ? -17.869 36.994 30.923 1.00 85.81 88 VAL A O 1
ATOM 655 N N . LEU A 1 89 ? -19.587 36.754 29.486 1.00 86.56 89 LEU A N 1
ATOM 656 C CA . LEU A 1 89 ? -20.221 35.622 30.168 1.00 86.56 89 LEU A CA 1
ATOM 657 C C . LEU A 1 89 ? -19.951 34.314 29.411 1.00 86.56 89 LEU A C 1
ATOM 659 O O . LEU A 1 89 ? -19.990 34.278 28.182 1.00 86.56 89 LEU A O 1
ATOM 663 N N . ALA A 1 90 ? -19.705 33.221 30.131 1.00 83.88 90 ALA A N 1
ATOM 664 C CA . ALA A 1 90 ? -19.432 31.904 29.554 1.00 83.88 90 ALA A CA 1
ATOM 665 C C . ALA A 1 90 ? -20.370 30.826 30.113 1.00 83.88 90 ALA A C 1
ATOM 667 O O . ALA A 1 90 ? -20.518 30.706 31.327 1.00 83.88 90 ALA A O 1
ATOM 668 N N . GLY A 1 91 ? -20.938 29.993 29.238 1.00 81.44 91 GLY A N 1
ATOM 669 C CA . GLY A 1 91 ? -21.759 28.842 29.633 1.00 81.44 91 GLY A CA 1
ATOM 670 C C . GLY A 1 91 ? -22.271 28.039 28.435 1.00 81.44 91 GLY A C 1
ATOM 671 O O . GLY A 1 91 ? -22.298 28.541 27.314 1.00 81.44 91 GLY A O 1
ATOM 672 N N . ALA A 1 92 ? -22.610 26.761 28.654 1.00 75.50 92 ALA A N 1
ATOM 673 C CA . ALA A 1 92 ? -23.104 25.815 27.634 1.00 75.50 92 ALA A CA 1
ATOM 674 C C . ALA A 1 92 ? -22.329 25.812 26.293 1.00 75.50 92 ALA A C 1
ATOM 676 O O . ALA A 1 92 ? -22.912 25.698 25.217 1.00 75.50 92 ALA A O 1
ATOM 677 N N . GLY A 1 93 ? -20.998 25.948 26.344 1.00 73.94 93 GLY A N 1
ATOM 678 C CA . GLY A 1 93 ? -20.152 25.952 25.143 1.00 73.94 93 GLY A CA 1
ATOM 679 C C . GLY A 1 93 ? -20.200 27.248 24.320 1.00 73.94 93 GLY A C 1
ATOM 680 O O . GLY A 1 93 ? -19.705 27.259 23.192 1.00 73.94 93 GLY A O 1
ATOM 681 N N . ALA A 1 94 ? -20.752 28.333 24.869 1.00 80.69 94 ALA A N 1
ATOM 682 C CA . ALA A 1 94 ? -20.782 29.651 24.246 1.00 80.69 94 ALA A CA 1
ATOM 683 C C . ALA A 1 94 ? -20.077 30.726 25.095 1.00 80.69 94 ALA A C 1
ATOM 685 O O . ALA A 1 94 ? -20.023 30.637 26.325 1.00 80.69 94 ALA A O 1
ATOM 686 N N . LEU A 1 95 ? -19.550 31.751 24.419 1.00 84.19 95 LEU A N 1
ATOM 687 C CA . LEU A 1 95 ? -19.109 33.015 25.011 1.00 84.19 95 LEU A CA 1
ATOM 688 C C . LEU A 1 95 ? -20.053 34.128 24.558 1.00 84.19 95 LEU A C 1
ATOM 690 O O . LEU A 1 95 ? -20.273 34.311 23.361 1.00 84.19 95 LEU A O 1
ATOM 694 N N . LEU A 1 96 ? -20.584 34.874 25.514 1.00 88.62 96 LEU A N 1
ATOM 695 C CA . LEU A 1 96 ? -21.385 36.070 25.306 1.00 88.62 96 LEU A CA 1
ATOM 696 C C . LEU A 1 96 ? -20.478 37.271 25.553 1.00 88.62 96 LEU A C 1
ATOM 698 O O . LEU A 1 96 ? -20.024 37.477 26.673 1.00 88.62 96 LEU A O 1
ATOM 702 N N . ILE A 1 97 ? -20.171 38.018 24.498 1.00 87.44 97 ILE A N 1
ATOM 703 C CA . ILE A 1 97 ? -19.181 39.096 24.493 1.00 87.44 97 ILE A CA 1
ATOM 704 C C . ILE A 1 97 ? -19.883 40.425 24.250 1.00 87.44 97 ILE A C 1
ATOM 706 O O . ILE A 1 97 ? -20.481 40.631 23.193 1.00 87.44 97 ILE A O 1
ATOM 710 N N . GLU A 1 98 ? -19.825 41.313 25.236 1.00 86.94 98 GLU A N 1
ATOM 711 C CA . GLU A 1 98 ? -20.256 42.695 25.078 1.00 86.94 98 GLU A CA 1
ATOM 712 C C . GLU A 1 98 ? -19.041 43.531 24.690 1.00 86.94 98 GLU A C 1
ATOM 714 O O . GLU A 1 98 ? -18.049 43.583 25.415 1.00 86.94 98 GLU A O 1
ATOM 719 N N . ALA A 1 99 ? -19.097 44.154 23.520 1.00 82.69 99 ALA A N 1
ATOM 720 C CA . ALA A 1 99 ? -18.029 45.005 23.016 1.00 82.69 99 ALA A CA 1
ATOM 721 C C . ALA A 1 99 ? -18.597 45.984 21.984 1.00 82.69 99 ALA A C 1
ATOM 723 O O . ALA A 1 99 ? -19.625 45.694 21.375 1.00 82.69 99 ALA A O 1
ATOM 724 N N . PRO A 1 100 ? -17.952 47.134 21.728 1.00 81.31 100 PRO A N 1
ATOM 725 C CA . PRO A 1 100 ? -18.447 48.092 20.751 1.00 81.31 100 PRO A CA 1
ATOM 726 C C . PRO A 1 100 ? -18.707 47.461 19.379 1.00 81.31 100 PRO A C 1
ATOM 728 O O . PRO A 1 100 ? -17.921 46.642 18.892 1.00 81.31 100 PRO A O 1
ATOM 731 N N . LYS A 1 101 ? -19.771 47.907 18.708 1.00 84.88 101 LYS A N 1
ATOM 732 C CA . LYS A 1 101 ? -20.025 47.548 17.310 1.00 84.88 101 LYS A CA 1
ATOM 733 C C . LYS A 1 101 ? -18.776 47.803 16.463 1.00 84.88 101 LYS A C 1
ATOM 735 O O . LYS A 1 101 ? -18.181 48.876 16.528 1.00 84.88 101 LYS A O 1
ATOM 740 N N . GLY A 1 102 ? -18.412 46.829 15.636 1.00 78.88 102 GLY A N 1
ATOM 741 C CA . GLY A 1 102 ? -17.196 46.847 14.827 1.00 78.88 102 GLY A CA 1
ATOM 742 C C . GLY A 1 102 ? -15.992 46.161 15.477 1.00 78.88 102 GLY A C 1
ATOM 743 O O . GLY A 1 102 ? -14.976 46.002 14.801 1.00 78.88 102 GLY A O 1
ATOM 744 N N . THR A 1 103 ? -16.092 45.709 16.732 1.00 81.25 103 THR A N 1
ATOM 745 C CA . THR A 1 103 ? -15.047 44.898 17.380 1.00 81.25 103 THR A CA 1
ATOM 746 C C . THR A 1 103 ? -14.750 43.647 16.553 1.00 81.25 103 THR A C 1
ATOM 748 O O . THR A 1 103 ? -15.666 42.954 16.105 1.00 81.25 103 THR A O 1
ATOM 751 N N . ALA A 1 104 ? -13.465 43.389 16.307 1.00 78.94 104 ALA A N 1
ATOM 752 C CA . ALA A 1 104 ? -13.018 42.251 15.515 1.00 78.94 104 ALA A CA 1
ATOM 753 C C . ALA A 1 104 ? -13.050 40.952 16.337 1.00 78.94 104 ALA A C 1
ATOM 755 O O . ALA A 1 104 ? -12.649 40.939 17.498 1.00 78.94 104 ALA A O 1
ATOM 756 N N . TYR A 1 105 ? -13.462 39.845 15.722 1.00 75.50 105 TYR A N 1
ATOM 757 C CA . TYR A 1 105 ? -13.419 38.506 16.313 1.00 75.50 105 TYR A CA 1
ATOM 758 C C . TYR A 1 105 ? -13.019 37.458 15.270 1.00 75.50 105 TYR A C 1
ATOM 760 O O . TYR A 1 105 ? -13.178 37.678 14.069 1.00 75.50 105 TYR A O 1
ATOM 768 N N . GLN A 1 106 ? -12.501 36.309 15.709 1.00 76.75 106 GLN A N 1
ATOM 769 C CA . GLN A 1 106 ? -12.203 35.187 14.816 1.00 76.75 106 GLN A CA 1
ATOM 770 C C . GLN A 1 106 ? -13.277 34.106 14.906 1.00 76.75 106 GLN A C 1
ATOM 772 O O . GLN A 1 106 ? -13.644 33.669 15.994 1.00 76.75 106 GLN A O 1
ATOM 777 N N . ALA A 1 107 ? -13.738 33.640 13.749 1.00 75.00 107 ALA A N 1
ATOM 778 C CA . ALA A 1 107 ? -14.620 32.486 13.621 1.00 75.00 107 ALA A CA 1
ATOM 779 C C . ALA A 1 107 ? -14.116 31.575 12.497 1.00 75.00 107 ALA A C 1
ATOM 781 O O . ALA A 1 107 ? -13.390 32.006 11.594 1.00 75.00 107 ALA A O 1
ATOM 782 N N . THR A 1 108 ? -14.463 30.293 12.552 1.00 71.00 108 THR A N 1
ATOM 783 C CA . THR A 1 108 ? -14.142 29.364 11.469 1.00 71.00 108 THR A CA 1
ATOM 784 C C . THR A 1 108 ? -14.961 29.701 10.229 1.00 71.00 108 THR A C 1
ATOM 786 O O . THR A 1 108 ? -16.160 29.944 10.317 1.00 71.00 108 THR A O 1
ATOM 789 N N . SER A 1 109 ? -14.326 29.672 9.056 1.00 61.28 109 SER A N 1
ATOM 790 C CA . SER A 1 109 ? -15.031 29.761 7.771 1.00 61.28 109 SER A CA 1
ATOM 791 C C . SER A 1 109 ? -16.153 28.715 7.685 1.00 61.28 109 SER A C 1
ATOM 793 O O . SER A 1 109 ? -16.066 27.665 8.317 1.00 61.28 109 SER A O 1
ATOM 795 N N . ILE A 1 110 ? -17.152 28.941 6.825 1.00 51.88 110 ILE A N 1
ATOM 796 C CA . ILE A 1 110 ? -18.312 28.044 6.608 1.00 51.88 110 ILE A CA 1
ATOM 797 C C . ILE A 1 110 ? -17.900 26.573 6.346 1.00 51.88 110 ILE A C 1
ATOM 799 O O . ILE A 1 110 ? -18.671 25.652 6.593 1.00 51.88 110 ILE A O 1
ATOM 803 N N . THR A 1 111 ? -16.667 26.330 5.881 1.00 51.94 111 THR A N 1
ATOM 804 C CA . THR A 1 111 ? -16.120 24.984 5.621 1.00 51.94 111 THR A CA 1
ATOM 805 C C . THR A 1 111 ? -15.358 24.352 6.797 1.00 51.94 111 THR A C 1
ATOM 807 O O . THR A 1 111 ? -14.901 23.217 6.682 1.00 51.94 111 THR A O 1
ATOM 810 N N . GLY A 1 112 ? -15.183 25.066 7.914 1.00 53.19 112 GLY A N 1
ATOM 811 C CA . GLY A 1 112 ? -14.514 24.594 9.133 1.00 53.19 112 GLY A CA 1
ATOM 812 C C . GLY A 1 112 ? -12.993 24.423 9.039 1.00 53.19 112 GLY A C 1
ATOM 813 O O . GLY A 1 112 ? -12.407 23.855 9.953 1.00 53.19 112 GLY A O 1
ATOM 814 N N . ARG A 1 113 ? -12.344 24.860 7.944 1.00 51.09 113 ARG A N 1
ATOM 815 C CA . ARG A 1 113 ? -10.914 24.578 7.683 1.00 51.09 113 ARG A CA 1
ATOM 816 C C . ARG A 1 113 ? -9.937 25.682 8.096 1.00 51.09 113 ARG A C 1
ATOM 818 O O . ARG A 1 113 ? -8.805 25.362 8.424 1.00 51.09 113 ARG A O 1
ATOM 825 N N . ASN A 1 114 ? -10.368 26.945 8.087 1.00 65.19 114 ASN A N 1
ATOM 826 C CA . ASN A 1 114 ? -9.551 28.122 8.414 1.00 65.19 114 ASN A CA 1
ATOM 827 C C . ASN A 1 114 ? -10.330 29.097 9.308 1.00 65.19 114 ASN A C 1
ATOM 829 O O . ASN A 1 114 ? -11.559 29.154 9.208 1.00 65.19 114 ASN A O 1
ATOM 833 N N . PHE A 1 115 ? -9.618 29.902 10.101 1.00 68.88 115 PHE A N 1
ATOM 834 C CA . PHE A 1 115 ? -10.173 31.060 10.809 1.00 68.88 115 PHE A CA 1
ATOM 835 C C . PHE A 1 115 ? -10.218 32.286 9.896 1.00 68.88 115 PHE A C 1
ATOM 837 O O . PHE A 1 115 ? -9.373 32.469 9.019 1.00 68.88 115 PHE A O 1
ATOM 844 N N . SER A 1 116 ? -11.229 33.123 10.073 1.00 74.88 116 SER A N 1
ATOM 845 C CA . SER A 1 116 ? -11.368 34.411 9.399 1.00 74.88 116 SER A CA 1
ATOM 846 C C . SER A 1 116 ? -11.761 35.470 10.419 1.00 74.88 116 SER A C 1
ATOM 848 O O . SER A 1 116 ? -12.451 35.169 11.394 1.00 74.88 116 SER A O 1
ATOM 850 N N . THR A 1 117 ? -11.290 36.696 10.205 1.00 81.62 117 THR A N 1
ATOM 851 C CA . THR A 1 117 ? -11.643 37.839 11.047 1.00 81.62 117 THR A CA 1
ATOM 852 C C . THR A 1 117 ? -12.972 38.419 10.579 1.00 81.62 117 THR A C 1
ATOM 854 O O . THR A 1 117 ? -13.127 38.777 9.412 1.00 81.62 117 THR A O 1
ATOM 857 N N . TYR A 1 118 ? -13.913 38.523 11.504 1.00 81.50 118 TYR A N 1
ATOM 858 C CA . TYR A 1 118 ? -15.218 39.146 11.344 1.00 81.50 118 TYR A CA 1
ATOM 859 C C . TYR A 1 118 ? -15.317 40.354 12.274 1.00 81.50 118 TYR A C 1
ATOM 861 O O . TYR A 1 118 ? -14.493 40.525 13.169 1.00 81.50 118 TYR A O 1
ATOM 869 N N . HIS A 1 119 ? -16.326 41.194 12.065 1.00 84.81 119 HIS A N 1
ATOM 870 C CA . HIS A 1 119 ? -16.587 42.360 12.903 1.00 84.81 119 HIS A CA 1
ATOM 871 C C . HIS A 1 119 ? -18.011 42.296 13.441 1.00 84.81 119 HIS A C 1
ATOM 873 O O . HIS A 1 119 ? -18.930 41.959 12.695 1.00 84.81 119 HIS A O 1
ATOM 879 N N . MET A 1 120 ? -18.184 42.625 14.720 1.00 86.50 120 MET A N 1
ATOM 880 C CA . MET A 1 120 ? -19.493 42.660 15.372 1.00 86.50 120 MET A CA 1
ATOM 881 C C . MET A 1 120 ? -20.414 43.677 14.684 1.00 86.50 120 MET A C 1
ATOM 883 O O . MET A 1 120 ? -20.057 44.845 14.506 1.00 86.50 120 MET A O 1
ATOM 887 N N . GLY A 1 121 ? -21.603 43.237 14.286 1.00 85.38 121 GLY A N 1
ATOM 888 C CA . GLY A 1 121 ? -22.681 44.065 13.757 1.00 85.38 121 GLY A CA 1
ATOM 889 C C . GLY A 1 121 ? -23.491 44.782 14.843 1.00 85.38 121 GLY A C 1
ATOM 890 O O . GLY A 1 121 ? -24.113 45.811 14.542 1.00 85.38 121 GLY A O 1
ATOM 891 N N . THR A 1 122 ? -23.451 44.287 16.083 1.00 89.00 122 THR A N 1
ATOM 892 C CA . THR A 1 122 ? -24.072 44.886 17.279 1.00 89.00 122 THR A CA 1
ATOM 893 C C . THR A 1 122 ? -23.053 45.065 18.410 1.00 89.00 122 THR A C 1
ATOM 895 O O . THR A 1 122 ? -21.852 44.908 18.203 1.00 89.00 122 THR A O 1
ATOM 898 N N . ASP A 1 123 ? -23.519 45.476 19.587 1.00 87.69 123 ASP A N 1
ATOM 899 C CA . ASP A 1 123 ? -22.740 45.588 20.821 1.00 87.69 123 ASP A CA 1
ATOM 900 C C . ASP A 1 123 ? -22.672 44.275 21.630 1.00 87.69 123 ASP A C 1
ATOM 902 O O . ASP A 1 123 ? -22.012 44.218 22.664 1.00 87.69 123 ASP A O 1
ATOM 906 N N . ALA A 1 124 ? -23.334 43.213 21.159 1.00 89.62 124 ALA A N 1
ATOM 907 C CA . ALA A 1 124 ? -23.447 41.930 21.844 1.00 89.62 124 ALA A CA 1
ATOM 908 C C . ALA A 1 124 ? -23.246 40.772 20.857 1.00 89.62 124 ALA A C 1
ATOM 910 O O . ALA A 1 124 ? -23.987 40.634 19.887 1.00 89.62 124 ALA A O 1
ATOM 911 N N . LEU A 1 125 ? -22.271 39.904 21.115 1.00 89.69 125 LEU A N 1
ATOM 912 C CA . LEU A 1 125 ? -21.922 38.766 20.264 1.00 89.69 125 LEU A CA 1
ATOM 913 C C . LEU A 1 125 ? -22.042 37.458 21.044 1.00 89.69 125 LEU A C 1
ATOM 915 O O . LEU A 1 125 ? -21.589 37.362 22.179 1.00 89.69 125 LEU A O 1
ATOM 919 N N . MET A 1 126 ? -22.588 36.423 20.412 1.00 89.50 126 MET A N 1
ATOM 920 C CA . MET A 1 126 ? -22.516 35.046 20.890 1.00 89.50 126 MET A CA 1
ATOM 921 C C . MET A 1 126 ? -21.546 34.249 20.018 1.00 89.50 126 MET A C 1
ATOM 923 O O . MET A 1 126 ? -21.815 34.025 18.837 1.00 89.50 126 MET A O 1
ATOM 927 N N . LEU A 1 127 ? -20.439 33.795 20.600 1.00 83.88 127 LEU A N 1
ATOM 928 C CA . LEU A 1 127 ? -19.525 32.835 19.986 1.00 83.88 127 LEU A CA 1
ATOM 929 C C . LEU A 1 127 ? -19.877 31.427 20.460 1.00 83.88 127 LEU A C 1
ATOM 931 O O . LEU A 1 127 ? -19.779 31.137 21.648 1.00 83.88 127 LEU A O 1
ATOM 935 N N . VAL A 1 128 ? -20.259 30.545 19.542 1.00 81.25 128 VAL A N 1
ATOM 936 C CA . VAL A 1 128 ? -20.604 29.147 19.829 1.00 81.25 128 VAL A CA 1
ATOM 937 C C . VAL A 1 128 ? -19.453 28.243 19.412 1.00 81.25 128 VAL A C 1
ATOM 939 O O . VAL A 1 128 ? -18.959 28.339 18.287 1.00 81.25 128 VAL A O 1
ATOM 942 N N . MET A 1 129 ? -19.044 27.342 20.304 1.00 70.44 129 MET A N 1
ATOM 943 C CA . MET A 1 129 ? -17.950 26.404 20.065 1.00 70.44 129 MET A CA 1
ATOM 944 C C . MET A 1 129 ? -18.478 24.973 19.961 1.00 70.44 129 MET A C 1
ATOM 946 O O . MET A 1 129 ? -19.047 24.438 20.911 1.00 70.44 129 MET A O 1
ATOM 950 N N . GLN A 1 130 ? -18.255 24.327 18.817 1.00 65.06 130 GLN A N 1
ATOM 951 C CA . GLN A 1 130 ? -18.612 22.925 18.587 1.00 65.06 130 GLN A CA 1
ATOM 952 C C . GLN A 1 130 ? -17.418 22.174 17.996 1.00 65.06 130 GLN A C 1
ATOM 954 O O . GLN A 1 130 ? -17.114 22.261 16.806 1.00 65.06 130 GLN A O 1
ATOM 959 N N . GLY A 1 131 ? -16.696 21.440 18.847 1.00 66.56 131 GLY A N 1
ATOM 960 C CA . GLY A 1 131 ? -15.421 20.839 18.453 1.00 66.56 131 GLY A CA 1
ATOM 961 C C . GLY A 1 131 ? -14.441 21.917 17.978 1.00 66.56 131 GLY A C 1
ATOM 962 O O . GLY A 1 131 ? -14.219 22.892 18.687 1.00 66.56 131 GLY A O 1
ATOM 963 N N . PHE A 1 132 ? -13.877 21.755 16.777 1.00 58.91 132 PHE A N 1
ATOM 964 C CA . PHE A 1 132 ? -12.948 22.724 16.173 1.00 58.91 132 PHE A CA 1
ATOM 965 C C . PHE A 1 132 ? -13.640 23.920 15.491 1.00 58.91 132 PHE A C 1
ATOM 967 O O . PHE A 1 132 ? -12.949 24.782 14.954 1.00 58.91 132 PHE A O 1
ATOM 974 N N . GLN A 1 133 ? -14.977 23.968 15.463 1.00 68.00 133 GLN A N 1
ATOM 975 C CA . GLN A 1 133 ? -15.730 25.056 14.838 1.00 68.00 133 GLN A CA 1
ATOM 976 C C . GLN A 1 133 ? -16.076 26.144 15.854 1.00 68.00 133 GLN A C 1
ATOM 978 O O . GLN A 1 133 ? -16.553 25.854 16.952 1.00 68.00 133 GLN A O 1
ATOM 983 N N . VAL A 1 134 ? -15.861 27.396 15.452 1.00 74.31 134 VAL A N 1
ATOM 984 C CA . VAL A 1 134 ? -16.235 28.605 16.193 1.00 74.31 134 VAL A CA 1
ATOM 985 C C . VAL A 1 134 ? -17.145 29.423 15.283 1.00 74.31 134 VAL A C 1
ATOM 987 O O . VAL A 1 134 ? -16.698 29.858 14.223 1.00 74.31 134 VAL A O 1
ATOM 990 N N . ASP A 1 135 ? -18.406 29.605 15.667 1.00 79.19 135 ASP A N 1
ATOM 991 C CA . ASP A 1 135 ? -19.400 30.397 14.927 1.00 79.19 135 ASP A CA 1
ATOM 992 C C . ASP A 1 135 ? -19.763 31.649 15.730 1.00 79.19 135 ASP A C 1
ATOM 994 O O . ASP A 1 135 ? -19.998 31.555 16.934 1.00 79.19 135 ASP A O 1
ATOM 998 N N . GLY A 1 136 ? -19.803 32.813 15.083 1.00 84.56 136 GLY A N 1
ATOM 999 C CA . GLY A 1 136 ? -20.130 34.081 15.731 1.00 84.56 136 GLY A CA 1
ATOM 1000 C C . GLY A 1 136 ? -21.467 34.632 15.269 1.00 84.56 136 GLY A C 1
ATOM 1001 O O . GLY A 1 136 ? -21.747 34.695 14.073 1.00 84.56 136 GLY A O 1
ATOM 1002 N N . ARG A 1 137 ? -22.307 35.034 16.224 1.00 88.31 137 ARG A N 1
ATOM 1003 C CA . ARG A 1 137 ? -23.662 35.531 15.967 1.00 88.31 137 ARG A CA 1
ATOM 1004 C C . ARG A 1 137 ? -23.915 36.823 16.716 1.00 88.31 137 ARG A C 1
ATOM 1006 O O . ARG A 1 137 ? -23.884 36.835 17.943 1.00 88.31 137 ARG A O 1
ATOM 1013 N N . ASP A 1 138 ? -24.206 37.886 15.976 1.00 90.56 138 ASP A N 1
ATOM 1014 C CA . ASP A 1 138 ? -24.671 39.136 16.568 1.00 90.56 138 ASP A C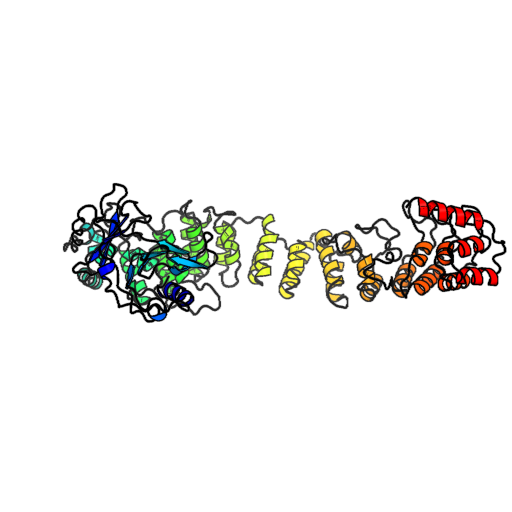A 1
ATOM 1015 C C . ASP A 1 138 ? -26.008 38.930 17.285 1.00 90.56 138 ASP A C 1
ATOM 1017 O O . ASP A 1 138 ? -26.924 38.266 16.784 1.00 90.56 138 ASP A O 1
ATOM 1021 N N . LEU A 1 139 ? -26.110 39.527 18.464 1.00 92.25 139 LEU A N 1
ATOM 1022 C CA . LEU A 1 139 ? -27.295 39.523 19.296 1.00 92.25 139 LEU A CA 1
ATOM 1023 C C . LEU A 1 139 ? -27.925 40.910 19.310 1.00 92.25 139 LEU A C 1
ATOM 1025 O O . LEU A 1 139 ? -27.248 41.934 19.399 1.00 92.25 139 LEU A O 1
ATOM 1029 N N . TYR A 1 140 ? -29.250 40.929 19.247 1.00 92.00 140 TYR A N 1
ATOM 1030 C CA . TYR A 1 140 ? -30.066 42.131 19.291 1.00 92.00 140 TYR A CA 1
ATOM 1031 C C . TYR A 1 140 ? -30.876 42.118 20.575 1.00 92.00 140 TYR A C 1
ATOM 1033 O O . TYR A 1 140 ? -31.693 41.221 20.777 1.00 92.00 140 TYR A O 1
ATOM 1041 N N . ARG A 1 141 ? -30.676 43.123 21.424 1.00 90.19 141 ARG A N 1
ATOM 1042 C CA . ARG A 1 141 ? -31.501 43.336 22.615 1.00 90.19 141 ARG A CA 1
ATOM 1043 C C . ARG A 1 141 ? -32.941 43.624 22.186 1.00 90.19 141 ARG A C 1
ATOM 1045 O O . ARG A 1 141 ? -33.172 44.463 21.313 1.00 90.19 141 ARG A O 1
ATOM 1052 N N . VAL A 1 142 ? -33.905 42.929 22.779 1.00 88.88 142 VAL A N 1
ATOM 1053 C CA . VAL A 1 142 ? -35.340 43.096 22.508 1.00 88.88 142 VAL A CA 1
ATOM 1054 C C . VAL A 1 142 ? -36.108 43.325 23.806 1.00 88.88 142 VAL A C 1
ATOM 1056 O O . VAL A 1 142 ? -35.619 43.032 24.894 1.00 88.88 142 VAL A O 1
ATOM 1059 N N . ALA A 1 143 ? -37.304 43.909 23.700 1.00 83.38 143 ALA A N 1
ATOM 1060 C CA . ALA A 1 143 ? -38.153 44.134 24.865 1.00 83.38 143 ALA A CA 1
ATOM 1061 C C . ALA A 1 143 ? -38.528 42.795 25.514 1.00 83.38 143 ALA A C 1
ATOM 1063 O O . ALA A 1 143 ? -38.887 41.850 24.809 1.00 83.38 143 ALA A O 1
ATOM 1064 N N . ALA A 1 144 ? -38.456 42.741 26.846 1.00 79.50 144 ALA A N 1
ATOM 1065 C CA . ALA A 1 144 ? -38.747 41.526 27.589 1.00 79.50 144 ALA A CA 1
ATOM 1066 C C . ALA A 1 144 ? -40.195 41.065 27.355 1.00 79.50 144 ALA A C 1
ATOM 1068 O O . ALA A 1 144 ? -41.140 41.826 27.579 1.00 79.50 144 ALA A O 1
ATOM 1069 N N . GLU A 1 145 ? -40.376 39.817 26.920 1.00 76.19 145 GLU A N 1
ATOM 1070 C CA . GLU A 1 145 ? -41.695 39.243 26.632 1.00 76.19 145 GLU A CA 1
ATOM 1071 C C . GLU A 1 145 ? -42.000 38.058 27.561 1.00 76.19 145 GLU A C 1
ATOM 1073 O O . GLU A 1 145 ? -41.262 37.074 27.593 1.00 76.19 145 GLU A O 1
ATOM 1078 N N . GLY A 1 146 ? -43.102 38.131 28.315 1.00 76.56 146 GLY A N 1
ATOM 1079 C CA . GLY A 1 146 ? -43.548 37.064 29.222 1.00 76.56 146 GLY A CA 1
ATOM 1080 C C . GLY A 1 146 ? -42.720 36.929 30.507 1.00 76.56 146 GLY A C 1
ATOM 1081 O O . GLY A 1 146 ? -41.591 37.409 30.596 1.00 76.56 146 GLY A O 1
ATOM 1082 N N . ALA A 1 147 ? -43.286 36.276 31.524 1.00 76.88 147 ALA A N 1
ATOM 1083 C CA . ALA A 1 147 ? -42.572 35.959 32.762 1.00 76.88 147 ALA A CA 1
ATOM 1084 C C . ALA A 1 147 ? -41.655 34.747 32.563 1.00 76.88 147 ALA A C 1
ATOM 1086 O O . ALA A 1 147 ? -42.002 33.819 31.825 1.00 76.88 147 ALA A O 1
ATOM 1087 N N . SER A 1 148 ? -40.508 34.749 33.236 1.00 76.06 148 SER A N 1
ATOM 1088 C CA . SER A 1 148 ? -39.655 33.565 33.286 1.00 76.06 148 SER A CA 1
ATOM 1089 C C . SER A 1 148 ? -40.327 32.483 34.128 1.00 76.06 148 SER A C 1
ATOM 1091 O O . SER A 1 148 ? -41.004 32.804 35.113 1.00 76.06 148 SER A O 1
ATOM 1093 N N . PRO A 1 149 ? -40.217 31.202 33.743 1.00 71.94 149 PRO A N 1
ATOM 1094 C CA . PRO A 1 149 ? -40.770 30.118 34.529 1.00 71.94 149 PRO A CA 1
ATOM 1095 C C . PRO A 1 149 ? -40.057 30.082 35.876 1.00 71.94 149 PRO A C 1
ATOM 1097 O O . PRO A 1 149 ? -38.869 30.393 35.962 1.00 71.94 149 PRO A O 1
ATOM 1100 N N . ALA A 1 150 ? -40.771 29.669 36.922 1.00 65.75 150 ALA A N 1
ATOM 1101 C CA . ALA A 1 150 ? -40.114 29.370 38.184 1.00 65.75 150 ALA A CA 1
ATOM 1102 C C . ALA A 1 150 ? -38.981 28.354 37.931 1.00 65.75 150 ALA A C 1
ATOM 1104 O O . ALA A 1 150 ? -39.192 27.424 37.139 1.00 65.75 150 ALA A O 1
ATOM 1105 N N . PRO A 1 151 ? -37.812 28.508 38.584 1.00 58.75 151 PRO A N 1
ATOM 1106 C CA . PRO A 1 151 ? -36.749 27.521 38.503 1.00 58.75 151 PRO A CA 1
ATOM 1107 C C . PRO A 1 151 ? -37.323 26.138 38.775 1.00 58.75 151 PRO A C 1
ATOM 1109 O O . PRO A 1 151 ? -38.143 25.978 39.689 1.00 58.75 151 PRO A O 1
ATOM 1112 N N . LEU A 1 152 ? -36.903 25.142 37.992 1.00 56.03 152 LEU A N 1
ATOM 1113 C CA . LEU A 1 152 ? -37.257 23.768 38.315 1.00 56.03 152 LEU A CA 1
ATOM 1114 C C . LEU A 1 152 ? -36.861 23.501 39.773 1.00 56.03 152 LEU A C 1
ATOM 1116 O O . LEU A 1 152 ? -35.752 23.875 40.181 1.00 56.03 152 LEU A O 1
ATOM 1120 N N . PRO A 1 153 ? -37.756 22.900 40.579 1.00 59.53 153 PRO A N 1
ATOM 1121 C CA . PRO A 1 153 ? -37.390 22.526 41.929 1.00 59.53 153 PRO A CA 1
ATOM 1122 C C . PRO A 1 153 ? -36.134 21.651 41.850 1.00 59.53 153 PRO A C 1
ATOM 1124 O O . PRO A 1 153 ? -36.042 20.806 40.952 1.00 59.53 153 PRO A O 1
ATOM 1127 N N . PRO A 1 154 ? -35.151 21.864 42.743 1.00 64.69 154 PRO A N 1
ATOM 1128 C CA . PRO A 1 154 ? -33.948 21.051 42.746 1.00 64.69 154 PRO A CA 1
ATOM 1129 C C . PRO A 1 154 ? -34.349 19.581 42.821 1.00 64.69 154 PRO A C 1
ATOM 1131 O O . PRO A 1 154 ? -35.303 19.234 43.526 1.00 64.69 154 PRO A O 1
ATOM 1134 N N . LEU A 1 155 ? -33.627 18.732 42.082 1.00 69.12 155 LEU A N 1
ATOM 1135 C CA . LEU A 1 155 ? -33.846 17.293 42.144 1.00 69.12 155 LEU A CA 1
ATOM 1136 C C . LEU A 1 155 ? -33.868 16.873 43.622 1.00 69.12 155 LEU A C 1
ATOM 1138 O O . LEU A 1 155 ? -32.955 17.240 44.372 1.00 69.12 155 LEU A O 1
ATOM 1142 N N . PRO A 1 156 ? -34.916 16.165 44.075 1.00 77.25 156 PRO A N 1
ATOM 1143 C CA . PRO A 1 156 ? -34.956 15.699 45.448 1.00 77.25 156 PRO A CA 1
ATOM 1144 C C . PRO A 1 156 ? -33.790 14.735 45.665 1.00 77.25 156 PRO A C 1
ATOM 1146 O O . PRO A 1 156 ? -33.453 13.951 44.778 1.00 77.25 156 PRO A O 1
ATOM 1149 N N . LYS A 1 157 ? -33.160 14.789 46.843 1.00 83.56 157 LYS A N 1
ATOM 1150 C CA . LYS A 1 157 ? -32.168 13.774 47.216 1.00 83.56 157 LYS A CA 1
ATOM 1151 C C . LYS A 1 157 ? -32.799 12.382 47.204 1.00 83.56 157 LYS A C 1
ATOM 1153 O O . LYS A 1 157 ? -34.003 12.232 47.427 1.00 83.56 157 LYS A O 1
ATOM 1158 N N . ALA A 1 158 ? -31.952 11.379 46.999 1.00 86.31 158 ALA A N 1
ATOM 1159 C CA . ALA A 1 158 ? -32.322 9.979 47.106 1.00 86.31 158 ALA A CA 1
ATOM 1160 C C . ALA A 1 158 ? -33.016 9.704 48.452 1.00 86.31 158 ALA A C 1
ATOM 1162 O O . ALA A 1 158 ? -32.575 10.176 49.503 1.00 86.31 158 ALA A O 1
ATOM 1163 N N . ILE A 1 159 ? -34.111 8.947 48.422 1.00 86.38 159 ILE A N 1
ATOM 1164 C CA . ILE A 1 159 ? -34.839 8.546 49.624 1.00 86.38 159 ILE A CA 1
ATOM 1165 C C . ILE A 1 159 ? -34.118 7.329 50.222 1.00 86.38 159 ILE A C 1
ATOM 1167 O O . ILE A 1 159 ? -33.952 6.337 49.506 1.00 86.38 159 ILE A O 1
ATOM 1171 N N . PRO A 1 160 ? -33.730 7.354 51.513 1.00 86.31 160 PRO A N 1
ATOM 1172 C CA . PRO A 1 160 ? -33.085 6.214 52.161 1.00 86.31 160 PRO A CA 1
ATOM 1173 C C . PRO A 1 160 ? -33.901 4.919 52.035 1.00 86.31 160 PRO A C 1
ATOM 1175 O O . PRO A 1 160 ? -35.111 4.912 52.283 1.00 86.31 160 PRO A O 1
ATOM 1178 N N . GLY A 1 161 ? -33.248 3.823 51.645 1.00 85.19 161 GLY A N 1
ATOM 1179 C CA . GLY A 1 161 ? -33.868 2.522 51.362 1.00 85.19 161 GLY A CA 1
ATOM 1180 C C . GLY A 1 161 ? -34.653 2.453 50.046 1.00 85.19 161 GLY A C 1
ATOM 1181 O O . GLY A 1 161 ? -35.332 1.459 49.779 1.00 85.19 161 GLY A O 1
ATOM 1182 N N . LYS A 1 162 ? -34.617 3.517 49.241 1.00 88.31 162 LYS A N 1
ATOM 1183 C CA . LYS A 1 162 ? -35.223 3.618 47.907 1.00 88.31 162 LYS A CA 1
ATOM 1184 C C . LYS A 1 162 ? -34.308 4.350 46.929 1.00 88.31 162 LYS A C 1
ATOM 1186 O O . LYS A 1 162 ? -34.797 4.855 45.920 1.00 88.31 162 LYS A O 1
ATOM 1191 N N . GLU A 1 163 ? -33.015 4.430 47.211 1.00 91.81 163 GLU A N 1
ATOM 1192 C CA . GLU A 1 163 ? -32.038 5.273 46.530 1.00 91.81 163 GLU A CA 1
ATOM 1193 C C . GLU A 1 163 ? -32.077 5.106 45.010 1.00 91.81 163 GLU A C 1
ATOM 1195 O O . GLU A 1 163 ? -32.165 6.099 44.289 1.00 91.81 163 GLU A O 1
ATOM 1200 N N . ALA A 1 164 ? -32.120 3.864 44.520 1.00 85.81 164 ALA A N 1
ATOM 1201 C CA . ALA A 1 164 ? -32.202 3.578 43.093 1.00 85.81 164 ALA A CA 1
ATOM 1202 C C . ALA A 1 164 ? -33.574 3.953 42.505 1.00 85.81 164 ALA A C 1
ATOM 1204 O O . ALA A 1 164 ? -33.674 4.516 41.425 1.00 85.81 164 ALA A O 1
ATOM 1205 N N . SER A 1 165 ? -34.660 3.688 43.228 1.00 84.69 165 SER A N 1
ATOM 1206 C CA . SER A 1 165 ? -36.025 3.978 42.753 1.00 84.69 165 SER A CA 1
ATOM 1207 C C . SER A 1 165 ? -36.494 5.424 42.975 1.00 84.69 165 SER A C 1
ATOM 1209 O O . SER A 1 165 ? -37.619 5.764 42.615 1.00 84.69 165 SER A O 1
ATOM 1211 N N . SER A 1 166 ? -35.665 6.270 43.595 1.00 84.44 166 SER A N 1
ATOM 1212 C CA . SER A 1 166 ? -36.034 7.636 43.997 1.00 84.44 166 SER A CA 1
ATOM 1213 C C . SER A 1 166 ? -36.043 8.634 42.843 1.00 84.44 166 SER A C 1
ATOM 1215 O O . SER A 1 166 ? -36.579 9.731 42.992 1.00 84.44 166 SER A O 1
ATOM 1217 N N . PHE A 1 167 ? -35.462 8.260 41.704 1.00 81.25 167 PHE A N 1
ATOM 1218 C CA . PHE A 1 167 ? -35.296 9.129 40.549 1.00 81.25 167 PHE A CA 1
ATOM 1219 C C . PHE A 1 167 ? -36.043 8.589 39.332 1.00 81.25 167 PHE A C 1
ATOM 1221 O O . PHE A 1 167 ? -36.163 7.381 39.131 1.00 81.25 167 PHE A O 1
ATOM 1228 N N . VAL A 1 168 ? -36.498 9.511 38.486 1.00 82.56 168 VAL A N 1
ATOM 1229 C CA . VAL A 1 168 ? -36.919 9.205 37.118 1.00 82.56 168 VAL A CA 1
ATOM 1230 C C . VAL A 1 168 ? -35.747 9.536 36.206 1.00 82.56 168 VAL A C 1
ATOM 1232 O O . VAL A 1 168 ? -35.318 10.687 36.146 1.00 82.56 168 VAL A O 1
ATOM 1235 N N . CYS A 1 169 ? -35.215 8.532 35.514 1.00 86.19 169 CYS A N 1
ATOM 1236 C CA . CYS A 1 169 ? -34.037 8.713 34.675 1.00 86.19 169 CYS A CA 1
ATOM 1237 C C . CYS A 1 169 ? -34.379 9.355 33.322 1.00 86.19 169 CYS A C 1
ATOM 1239 O O . CYS A 1 169 ? -35.526 9.235 32.864 1.00 86.19 169 CYS A O 1
ATOM 1241 N N . PRO A 1 170 ? -33.392 9.979 32.641 1.00 81.44 170 PRO A N 1
ATOM 1242 C CA . PRO A 1 170 ? -33.582 10.574 31.319 1.00 81.44 170 PRO A CA 1
ATOM 1243 C C . PRO A 1 170 ? -34.313 9.632 30.358 1.00 81.44 170 PRO A C 1
ATOM 1245 O O . PRO A 1 170 ? -33.985 8.442 30.277 1.00 81.44 170 PRO A O 1
ATOM 1248 N N . GLY A 1 171 ? -35.336 10.157 29.677 1.00 77.12 171 GLY A N 1
ATOM 1249 C CA . GLY A 1 171 ? -36.251 9.381 28.831 1.00 77.12 171 GLY A CA 1
ATOM 1250 C C . GLY A 1 171 ? -37.418 8.708 29.572 1.00 77.12 171 GLY A C 1
ATOM 1251 O O . GLY A 1 171 ? -38.018 7.790 29.021 1.00 77.12 171 GLY A O 1
ATOM 1252 N N . MET A 1 172 ? -37.736 9.130 30.805 1.00 80.31 172 MET A N 1
ATOM 1253 C CA . MET A 1 172 ? -38.764 8.522 31.675 1.00 80.31 172 MET A CA 1
ATOM 1254 C C . MET A 1 172 ? -38.538 7.027 31.931 1.00 80.31 172 MET A C 1
ATOM 1256 O O . MET A 1 172 ? -39.461 6.211 31.904 1.00 80.31 172 MET A O 1
ATOM 1260 N N . ARG A 1 173 ? -37.278 6.657 32.147 1.00 82.62 173 ARG A N 1
ATOM 1261 C CA . ARG A 1 173 ? -36.864 5.263 32.310 1.00 82.62 173 ARG A CA 1
ATOM 1262 C C . ARG A 1 173 ? -36.697 4.912 33.789 1.00 82.62 173 ARG A C 1
ATOM 1264 O O . ARG A 1 173 ? -36.434 5.805 34.599 1.00 82.62 173 ARG A O 1
ATOM 1271 N N . PRO A 1 174 ? -36.814 3.619 34.143 1.00 84.75 174 PRO A N 1
ATOM 1272 C CA . PRO A 1 174 ? -36.385 3.149 35.453 1.00 84.75 174 PRO A CA 1
ATOM 1273 C C . PRO A 1 174 ? -34.873 3.338 35.633 1.00 84.75 174 PRO A C 1
ATOM 1275 O O . PRO A 1 174 ? -34.137 3.564 34.664 1.00 84.75 174 PRO A O 1
ATOM 1278 N N . SER A 1 175 ? -34.423 3.217 36.879 1.00 88.44 175 SER A N 1
ATOM 1279 C CA . SER A 1 175 ? -33.009 3.255 37.239 1.00 88.44 175 SER A CA 1
ATOM 1280 C C . SER A 1 175 ? -32.180 2.228 36.468 1.00 88.44 175 SER A C 1
ATOM 1282 O O . SER A 1 175 ? -32.645 1.132 36.148 1.00 88.44 175 SER A O 1
ATOM 1284 N N . ALA A 1 176 ? -30.936 2.594 36.156 1.00 88.50 176 ALA A N 1
ATOM 1285 C CA . ALA A 1 176 ? -29.979 1.705 35.507 1.00 88.50 176 ALA A CA 1
ATOM 1286 C C . ALA A 1 176 ? -29.450 0.636 36.475 1.00 88.50 176 ALA A C 1
ATOM 1288 O O . ALA A 1 176 ? -29.138 -0.468 36.041 1.00 88.50 176 ALA A O 1
ATOM 1289 N N . ILE A 1 177 ? -29.401 0.953 37.771 1.00 90.12 177 ILE A N 1
ATOM 1290 C CA . ILE A 1 177 ? -29.118 0.016 38.862 1.00 90.12 177 ILE A CA 1
ATOM 1291 C C . ILE A 1 177 ? -30.422 -0.378 39.569 1.00 90.12 177 ILE A C 1
ATOM 1293 O O . ILE A 1 177 ? -31.299 0.457 39.794 1.00 90.12 177 ILE A O 1
ATOM 1297 N N . THR A 1 178 ? -30.586 -1.652 39.930 1.00 91.38 178 THR A N 1
ATOM 1298 C CA . THR A 1 178 ? -31.743 -2.079 40.739 1.00 91.38 178 THR A CA 1
ATOM 1299 C C . THR A 1 178 ? -31.539 -1.708 42.208 1.00 91.38 178 THR A C 1
ATOM 1301 O O . THR A 1 178 ? -30.403 -1.625 42.670 1.00 91.38 178 THR A O 1
ATOM 1304 N N . GLN A 1 179 ? -32.620 -1.546 42.980 1.00 92.00 179 GLN A N 1
ATOM 1305 C CA . GLN A 1 179 ? -32.483 -1.275 44.419 1.00 92.00 179 GLN A CA 1
ATOM 1306 C C . GLN A 1 179 ? -31.694 -2.384 45.132 1.00 92.00 179 GLN A C 1
ATOM 1308 O O . GLN A 1 179 ? -30.786 -2.090 45.894 1.00 92.00 179 GLN A O 1
ATOM 1313 N N . ALA A 1 180 ? -31.956 -3.655 44.811 1.00 92.06 180 ALA A N 1
ATOM 1314 C CA . ALA A 1 180 ? -31.219 -4.776 45.394 1.00 92.06 180 ALA A CA 1
ATOM 1315 C C . ALA A 1 180 ? -29.717 -4.747 45.050 1.00 92.06 180 ALA A C 1
ATOM 1317 O O . ALA A 1 180 ? -28.883 -5.069 45.894 1.00 92.06 180 ALA A O 1
ATOM 1318 N N . ALA A 1 181 ? -29.361 -4.348 43.824 1.00 92.44 181 ALA A N 1
ATOM 1319 C CA . ALA A 1 181 ? -27.966 -4.191 43.427 1.00 92.44 181 ALA A CA 1
ATOM 1320 C C . ALA A 1 181 ? -27.299 -3.005 44.140 1.00 92.44 181 ALA A C 1
ATOM 1322 O O . ALA A 1 181 ? -26.159 -3.128 44.586 1.00 92.44 181 ALA A O 1
ATOM 1323 N N . PHE A 1 182 ? -28.021 -1.895 44.327 1.00 93.50 182 PHE A N 1
ATOM 1324 C CA . PHE A 1 182 ? -27.556 -0.754 45.115 1.00 93.50 182 PHE A CA 1
ATOM 1325 C C . PHE A 1 182 ? -27.314 -1.142 46.588 1.00 93.50 182 PHE A C 1
ATOM 1327 O O . PHE A 1 182 ? -26.256 -0.868 47.163 1.00 93.50 182 PHE A O 1
ATOM 1334 N N . ASP A 1 183 ? -28.243 -1.890 47.182 1.00 92.38 183 ASP A N 1
ATOM 1335 C CA . ASP A 1 183 ? -28.143 -2.420 48.548 1.00 92.38 183 ASP A CA 1
ATOM 1336 C C . ASP A 1 183 ? -27.020 -3.466 48.703 1.00 92.38 183 ASP A C 1
ATOM 1338 O O . ASP A 1 183 ? -26.574 -3.757 49.817 1.00 92.38 183 ASP A O 1
ATOM 1342 N N . ALA A 1 184 ? -26.501 -4.003 47.597 1.00 93.69 184 ALA A N 1
ATOM 1343 C CA . ALA A 1 184 ? -25.344 -4.896 47.573 1.00 93.69 184 ALA A CA 1
ATOM 1344 C C . ALA A 1 184 ? -24.000 -4.166 47.365 1.00 93.69 184 ALA A C 1
ATOM 1346 O O . ALA A 1 184 ? -22.944 -4.798 47.476 1.00 93.69 184 ALA A O 1
ATOM 1347 N N . LEU A 1 185 ? -24.007 -2.855 47.090 1.00 94.38 185 LEU A N 1
ATOM 1348 C CA . LEU A 1 185 ? -22.783 -2.063 46.935 1.00 94.38 185 LEU A CA 1
ATOM 1349 C C . LEU A 1 185 ? -21.943 -2.042 48.229 1.00 94.38 185 LEU A C 1
ATOM 1351 O O . LEU A 1 185 ? -22.473 -2.197 49.331 1.00 94.38 185 LEU A O 1
ATOM 1355 N N . PRO A 1 186 ? -20.621 -1.819 48.142 1.00 96.06 186 PRO A N 1
ATOM 1356 C CA . PRO A 1 186 ? -19.788 -1.640 49.326 1.00 96.06 186 PRO A CA 1
ATOM 1357 C C . PRO A 1 186 ? -20.307 -0.520 50.241 1.00 96.06 186 PRO A C 1
ATOM 1359 O O . PRO A 1 186 ? -20.768 0.525 49.777 1.00 96.06 186 PRO A O 1
ATOM 1362 N N . ALA A 1 187 ? -20.221 -0.722 51.559 1.00 93.44 187 ALA A N 1
ATOM 1363 C CA . ALA A 1 187 ? -20.755 0.228 52.539 1.00 93.44 187 ALA A CA 1
ATOM 1364 C C . ALA A 1 187 ? -20.089 1.614 52.450 1.00 93.44 187 ALA A C 1
ATOM 1366 O O . ALA A 1 187 ? -20.748 2.637 52.633 1.00 93.44 187 ALA A O 1
ATOM 1367 N N . ASP A 1 188 ? -18.794 1.659 52.133 1.00 93.31 188 ASP A N 1
ATOM 1368 C CA . ASP A 1 188 ? -18.055 2.896 51.884 1.00 93.31 188 ASP A CA 1
ATOM 1369 C C . ASP A 1 188 ? -18.528 3.610 50.607 1.00 93.31 188 ASP A C 1
ATOM 1371 O O . ASP A 1 188 ? -18.523 4.840 50.556 1.00 93.31 188 ASP A O 1
ATOM 1375 N N . TYR A 1 189 ? -18.961 2.859 49.589 1.00 93.31 189 TYR A N 1
ATOM 1376 C CA . TYR A 1 189 ? -19.510 3.423 48.360 1.00 93.31 189 TYR A CA 1
ATOM 1377 C C . TYR A 1 189 ? -20.868 4.072 48.623 1.00 93.31 189 TYR A C 1
ATOM 1379 O O . TYR A 1 189 ? -21.058 5.241 48.296 1.00 93.31 189 TYR A O 1
ATOM 1387 N N . ARG A 1 190 ? -21.778 3.368 49.311 1.00 93.81 190 ARG A N 1
ATOM 1388 C CA . ARG A 1 190 ? -23.082 3.935 49.699 1.00 93.81 190 ARG A CA 1
ATOM 1389 C C . ARG A 1 190 ? -22.945 5.175 50.579 1.00 93.81 190 ARG A C 1
ATOM 1391 O O . ARG A 1 190 ? -23.587 6.182 50.319 1.00 93.81 190 ARG A O 1
ATOM 1398 N N . LYS A 1 191 ? -22.024 5.158 51.547 1.00 93.00 191 LYS A N 1
ATOM 1399 C CA . LYS A 1 191 ? -21.744 6.337 52.380 1.00 93.00 191 LYS A CA 1
ATOM 1400 C C . LYS A 1 191 ? -21.279 7.541 51.550 1.00 93.00 191 LYS A C 1
ATOM 1402 O O . LYS A 1 191 ? -21.647 8.672 51.857 1.00 93.00 191 LYS A O 1
ATOM 1407 N N . ARG A 1 192 ? -20.451 7.316 50.522 1.00 91.12 192 ARG A N 1
ATOM 1408 C CA . ARG A 1 192 ? -20.041 8.377 49.588 1.00 91.12 192 ARG A CA 1
ATOM 1409 C C . ARG A 1 192 ? -21.228 8.879 48.772 1.00 91.12 192 ARG A C 1
ATOM 1411 O O . ARG A 1 192 ? -21.386 10.089 48.665 1.00 91.12 192 ARG A O 1
ATOM 1418 N N . PHE A 1 193 ? -22.067 7.974 48.273 1.00 93.19 193 PHE A N 1
ATOM 1419 C CA . PHE A 1 193 ? -23.286 8.305 47.535 1.00 93.19 193 PHE A CA 1
ATOM 1420 C C . PHE A 1 193 ? -24.242 9.204 48.339 1.00 93.19 193 PHE A C 1
ATOM 1422 O O . PHE A 1 193 ? -24.741 10.192 47.805 1.00 93.19 193 PHE A O 1
ATOM 1429 N N . ASP A 1 194 ? -24.449 8.942 49.631 1.00 91.19 194 ASP A N 1
ATOM 1430 C CA . ASP A 1 194 ? -25.314 9.770 50.494 1.00 91.19 194 ASP A CA 1
ATOM 1431 C C . ASP A 1 194 ? -24.810 11.218 50.634 1.00 91.19 194 ASP A C 1
ATOM 1433 O O . ASP A 1 194 ? -25.589 12.167 50.786 1.00 91.19 194 ASP A O 1
ATOM 1437 N N . GLY A 1 195 ? -23.486 11.385 50.567 1.00 88.56 195 GLY A N 1
ATOM 1438 C CA . GLY A 1 195 ? -22.808 12.677 50.605 1.00 88.56 195 GLY A CA 1
ATOM 1439 C C . GLY A 1 195 ? -22.881 13.464 49.295 1.00 88.56 195 GLY A C 1
ATOM 1440 O O . GLY A 1 195 ? -22.575 14.655 49.307 1.00 88.56 195 GLY A O 1
ATOM 1441 N N . LEU A 1 196 ? -23.292 12.839 48.188 1.00 89.00 196 LEU A N 1
ATOM 1442 C CA . LEU A 1 196 ? -23.397 13.495 46.887 1.00 89.00 196 LEU A CA 1
ATOM 1443 C C . LEU A 1 196 ? -24.583 14.473 46.823 1.00 89.00 196 LEU A C 1
ATOM 1445 O O . LEU A 1 196 ? -25.584 14.367 47.543 1.00 89.00 196 LEU A O 1
ATOM 1449 N N . GLU A 1 197 ? -24.469 15.438 45.914 1.00 87.31 197 GLU A N 1
ATOM 1450 C CA . GLU A 1 197 ? -25.593 16.268 45.486 1.00 87.31 197 GLU A CA 1
ATOM 1451 C C . GLU A 1 197 ? -26.614 15.435 44.704 1.00 87.31 197 GLU A C 1
ATOM 1453 O O . GLU A 1 197 ? -26.261 14.441 44.070 1.00 87.31 197 GLU A O 1
ATOM 1458 N N . ALA A 1 198 ? -27.882 15.853 44.711 1.00 85.25 198 ALA A N 1
ATOM 1459 C CA . ALA A 1 198 ? -28.970 15.079 44.109 1.00 85.25 198 ALA A CA 1
ATOM 1460 C C . ALA A 1 198 ? -28.749 14.778 42.616 1.00 85.25 198 ALA A C 1
ATOM 1462 O O . ALA A 1 198 ? -29.080 13.690 42.155 1.00 85.25 198 ALA A O 1
ATOM 1463 N N . ILE A 1 199 ? -28.132 15.702 41.873 1.00 82.75 199 ILE A N 1
ATOM 1464 C CA . ILE A 1 199 ? -27.798 15.486 40.461 1.00 82.75 199 ILE A CA 1
ATOM 1465 C C . ILE A 1 199 ? -26.756 14.373 40.280 1.00 82.75 199 ILE A C 1
ATOM 1467 O O . ILE A 1 199 ? -26.924 13.499 39.439 1.00 82.75 199 ILE A O 1
ATOM 1471 N N . ARG A 1 200 ? -25.733 14.326 41.141 1.00 87.62 200 ARG A N 1
ATOM 1472 C CA . ARG A 1 200 ? -24.692 13.288 41.128 1.00 87.62 200 ARG A CA 1
ATOM 1473 C C . ARG A 1 200 ? -25.221 11.940 41.620 1.00 87.62 200 ARG A C 1
ATOM 1475 O O . ARG A 1 200 ? -24.805 10.899 41.122 1.00 87.62 200 ARG A O 1
ATOM 1482 N N . GLN A 1 201 ? -26.167 11.949 42.561 1.00 92.19 201 GLN A N 1
ATOM 1483 C CA . GLN A 1 201 ? -26.908 10.744 42.945 1.00 92.19 201 GLN A CA 1
ATOM 1484 C C . GLN A 1 201 ? -27.713 10.195 41.761 1.00 92.19 201 GLN A C 1
ATOM 1486 O O . GLN A 1 201 ? -27.655 8.997 41.486 1.00 92.19 201 GLN A O 1
ATOM 1491 N N . ALA A 1 202 ? -28.408 11.068 41.026 1.00 89.25 202 ALA A N 1
ATOM 1492 C CA . ALA A 1 202 ? -29.141 10.679 39.829 1.00 89.25 202 ALA A CA 1
ATOM 1493 C C . ALA A 1 202 ? -28.206 10.106 38.751 1.00 89.25 202 ALA A C 1
ATOM 1495 O O . ALA A 1 202 ? -28.511 9.052 38.209 1.00 89.25 202 ALA A O 1
ATOM 1496 N N . GLU A 1 203 ? -27.043 10.715 38.494 1.00 89.81 203 GLU A N 1
ATOM 1497 C CA . GLU A 1 203 ? -26.057 10.204 37.524 1.00 89.81 203 GLU A CA 1
ATOM 1498 C C . GLU A 1 203 ? -25.590 8.772 37.832 1.00 89.81 203 GLU A C 1
ATOM 1500 O O . GLU A 1 203 ? -25.449 7.966 36.911 1.00 89.81 203 GLU A O 1
ATOM 1505 N N . VAL A 1 204 ? -25.363 8.440 39.109 1.00 92.31 204 VAL A N 1
ATOM 1506 C CA . VAL A 1 204 ? -25.014 7.073 39.547 1.00 92.31 204 VAL A CA 1
ATOM 1507 C C . VAL A 1 204 ? -26.187 6.121 39.339 1.00 92.31 204 VAL A C 1
ATOM 1509 O O . VAL A 1 204 ? -26.031 5.013 38.846 1.00 92.31 204 VAL A O 1
ATOM 1512 N N . VAL A 1 205 ? -27.395 6.537 39.704 1.00 92.75 205 VAL A N 1
ATOM 1513 C CA . VAL A 1 205 ? -28.573 5.669 39.605 1.00 92.75 205 VAL A CA 1
ATOM 1514 C C . VAL A 1 205 ? -29.012 5.456 38.150 1.00 92.75 205 VAL A C 1
ATOM 1516 O O . VAL A 1 205 ? -29.583 4.414 37.816 1.00 92.75 205 VAL A O 1
ATOM 1519 N N . CYS A 1 206 ? -28.756 6.429 37.277 1.00 91.62 206 CYS A N 1
ATOM 1520 C CA . CYS A 1 206 ? -29.271 6.481 35.913 1.00 91.62 206 CYS A CA 1
ATOM 1521 C C . CYS A 1 206 ? -28.273 6.062 34.824 1.00 91.62 206 CYS A C 1
ATOM 1523 O O . CYS A 1 206 ? -28.673 6.012 33.654 1.00 91.62 206 CYS A O 1
ATOM 1525 N N . GLY A 1 207 ? -27.042 5.680 35.185 1.00 92.25 207 GLY A N 1
ATOM 1526 C CA . GLY A 1 207 ? -26.050 5.116 34.261 1.00 92.25 207 GLY A CA 1
ATOM 1527 C C . GLY A 1 207 ? -25.011 6.106 33.730 1.00 92.25 207 GLY A C 1
ATOM 1528 O O . GLY A 1 207 ? -24.047 5.681 33.089 1.00 92.25 207 GLY A O 1
ATOM 1529 N N . GLN A 1 208 ? -25.179 7.409 33.979 1.00 90.56 208 GLN A N 1
ATOM 1530 C CA . GLN A 1 208 ? -24.258 8.445 33.494 1.00 90.56 208 GLN A CA 1
ATOM 1531 C C . GLN A 1 208 ? -22.914 8.392 34.221 1.00 90.56 208 GLN A C 1
ATOM 1533 O O . GLN A 1 208 ? -21.875 8.646 33.612 1.00 90.56 208 GLN A O 1
ATOM 1538 N N . ARG A 1 209 ? -22.885 8.023 35.511 1.00 91.38 209 ARG A N 1
ATOM 1539 C CA . ARG A 1 209 ? -21.612 7.878 36.234 1.00 91.38 209 ARG A CA 1
ATOM 1540 C C . ARG A 1 209 ? -20.773 6.761 35.629 1.00 91.38 209 ARG A C 1
ATOM 1542 O O . ARG A 1 209 ? -19.589 6.980 35.378 1.00 91.38 209 ARG A O 1
ATOM 1549 N N . LEU A 1 210 ? -21.368 5.592 35.379 1.00 93.62 210 LEU A N 1
ATOM 1550 C CA . LEU A 1 210 ? -20.658 4.495 34.732 1.00 93.62 210 LEU A CA 1
ATOM 1551 C C . LEU A 1 210 ? -20.210 4.882 33.317 1.00 93.62 210 LEU A C 1
ATOM 1553 O O . LEU A 1 210 ? -19.057 4.636 32.974 1.00 93.62 210 LEU A O 1
ATOM 1557 N N . ASP A 1 211 ? -21.061 5.538 32.524 1.00 91.81 211 ASP A N 1
ATOM 1558 C CA . ASP A 1 211 ? -20.672 6.026 31.194 1.00 91.81 211 ASP A CA 1
ATOM 1559 C C . ASP A 1 211 ? -19.449 6.949 31.251 1.00 91.81 211 ASP A C 1
ATOM 1561 O O . ASP A 1 211 ? -18.475 6.735 30.531 1.00 91.81 211 ASP A O 1
ATOM 1565 N N . ASN A 1 212 ? -19.441 7.906 32.179 1.00 88.31 212 ASN A N 1
ATOM 1566 C CA . ASN A 1 212 ? -18.325 8.824 32.392 1.00 88.31 212 ASN A CA 1
ATOM 1567 C C . ASN A 1 212 ? -17.033 8.097 32.787 1.00 88.31 212 ASN A C 1
ATOM 1569 O O . ASN A 1 212 ? -15.968 8.398 32.251 1.00 88.31 212 ASN A O 1
ATOM 1573 N N . LEU A 1 213 ? -17.108 7.114 33.689 1.00 89.88 213 LEU A N 1
ATOM 1574 C CA . LEU A 1 213 ? -15.944 6.316 34.093 1.00 89.88 213 LEU A CA 1
ATOM 1575 C C . LEU A 1 213 ? -15.377 5.490 32.930 1.00 89.88 213 LEU A C 1
ATOM 1577 O O . LEU A 1 213 ? -14.172 5.246 32.883 1.00 89.88 213 LEU A O 1
ATOM 1581 N N . LEU A 1 214 ? -16.235 5.047 32.007 1.00 90.62 214 LEU A N 1
ATOM 1582 C CA . LEU A 1 214 ? -15.825 4.245 30.858 1.00 90.62 214 LEU A CA 1
ATOM 1583 C C . LEU A 1 214 ? -15.351 5.086 29.661 1.00 90.62 214 LEU A C 1
ATOM 1585 O O . LEU A 1 214 ? -14.552 4.599 28.857 1.00 90.62 214 LEU A O 1
ATOM 1589 N N . SER A 1 215 ? -15.839 6.321 29.523 1.00 81.44 215 SER A N 1
ATOM 1590 C CA . SER A 1 215 ? -15.653 7.147 28.324 1.00 81.44 215 SER A CA 1
ATOM 1591 C C . SER A 1 215 ? -14.694 8.333 28.489 1.00 81.44 215 SER A C 1
ATOM 1593 O O . SER A 1 215 ? -14.052 8.731 27.508 1.00 81.44 215 SER A O 1
ATOM 1595 N N . LEU A 1 216 ? -14.550 8.886 29.700 1.00 70.62 216 LEU A N 1
ATOM 1596 C CA . LEU A 1 216 ? -13.730 10.072 29.957 1.00 70.62 216 LEU A CA 1
ATOM 1597 C C . LEU A 1 216 ? -12.257 9.733 30.207 1.00 70.62 216 LEU A C 1
ATOM 1599 O O . LEU A 1 216 ? -11.886 8.674 30.712 1.00 70.62 216 LEU A O 1
ATOM 1603 N N . ASP A 1 217 ? -11.388 10.684 29.868 1.00 63.06 217 ASP A N 1
ATOM 1604 C CA . ASP A 1 217 ? -9.952 10.543 30.075 1.00 63.06 217 ASP A CA 1
ATOM 1605 C C . ASP A 1 217 ? -9.568 10.839 31.533 1.00 63.06 217 ASP A C 1
ATOM 1607 O O . ASP A 1 217 ? -9.487 11.993 31.953 1.00 63.06 217 ASP A O 1
ATOM 1611 N N . THR A 1 218 ? -9.291 9.785 32.300 1.00 53.97 218 THR A N 1
ATOM 1612 C CA . THR A 1 218 ? -8.840 9.866 33.704 1.00 53.97 218 THR A CA 1
ATOM 1613 C C . THR A 1 218 ? -7.586 10.711 33.935 1.00 53.97 218 THR A C 1
ATOM 1615 O O . THR A 1 218 ? -7.391 11.196 35.044 1.00 53.97 218 THR A O 1
ATOM 1618 N N . PHE A 1 219 ? -6.719 10.892 32.932 1.00 50.88 219 PHE A N 1
ATOM 1619 C CA . PHE A 1 219 ? -5.491 11.675 33.107 1.00 50.88 219 PHE A CA 1
ATOM 1620 C C . PHE A 1 219 ? -5.742 13.182 33.072 1.00 50.88 219 PHE A C 1
ATOM 1622 O O . PHE A 1 219 ? -4.935 13.950 33.591 1.00 50.88 219 PHE A O 1
ATOM 1629 N N . THR A 1 220 ? -6.836 13.610 32.441 1.00 48.56 220 THR A N 1
ATOM 1630 C CA . THR A 1 220 ? -7.114 15.028 32.174 1.00 48.56 220 THR A CA 1
ATOM 1631 C C . THR A 1 220 ? -8.485 15.484 32.664 1.00 48.56 220 THR A C 1
ATOM 1633 O O . THR A 1 220 ? -8.776 16.677 32.615 1.00 48.56 220 THR A O 1
ATOM 1636 N N . SER A 1 221 ? -9.350 14.564 33.095 1.00 47.09 221 SER A N 1
ATOM 1637 C CA . SER A 1 221 ? -10.708 14.887 33.526 1.00 47.09 221 SER A CA 1
ATOM 1638 C C . SER A 1 221 ? -10.712 15.430 34.950 1.00 47.09 221 SER A C 1
ATOM 1640 O O . SER A 1 221 ? -10.564 14.689 35.922 1.00 47.09 221 SER A O 1
ATOM 1642 N N . VAL A 1 222 ? -10.922 16.742 35.062 1.00 51.00 222 VAL A N 1
ATOM 1643 C CA . VAL A 1 222 ? -11.182 17.411 36.342 1.00 51.00 222 VAL A CA 1
ATOM 1644 C C . VAL A 1 222 ? -12.496 16.903 36.947 1.00 51.00 222 VAL A C 1
ATOM 1646 O O . VAL A 1 222 ? -12.571 16.736 38.159 1.00 51.00 222 VAL A O 1
ATOM 1649 N N . ASP A 1 223 ? -13.475 16.551 36.107 1.00 50.28 223 ASP A N 1
ATOM 1650 C CA . ASP A 1 223 ? -14.823 16.125 36.510 1.00 50.28 223 ASP A CA 1
ATOM 1651 C C . ASP A 1 223 ? -14.857 14.774 37.239 1.00 50.28 223 ASP A C 1
ATOM 1653 O O . ASP A 1 223 ? -15.783 14.487 38.001 1.00 50.28 223 ASP A O 1
ATOM 1657 N N . LEU A 1 224 ? -13.853 13.917 37.022 1.00 59.88 224 LEU A N 1
ATOM 1658 C CA . LEU A 1 224 ? -13.772 12.627 37.709 1.00 59.88 224 LEU A CA 1
ATOM 1659 C C . LEU A 1 224 ? -13.217 12.752 39.137 1.00 59.88 224 LEU A C 1
ATOM 1661 O O . LEU A 1 224 ? -13.503 11.873 39.951 1.00 59.88 224 LEU A O 1
ATOM 1665 N N . HIS A 1 225 ? -12.460 13.819 39.445 1.00 57.34 225 HIS A N 1
ATOM 1666 C CA . HIS A 1 225 ? -11.783 14.061 40.732 1.00 57.34 225 HIS A CA 1
ATOM 1667 C C . HIS A 1 225 ? -11.043 12.829 41.313 1.00 57.34 225 HIS A C 1
ATOM 1669 O O . HIS A 1 225 ? -10.906 12.698 42.530 1.00 57.34 225 HIS A O 1
ATOM 1675 N N . ALA A 1 226 ? -10.576 11.905 40.463 1.00 64.88 226 ALA A N 1
ATOM 1676 C CA . ALA A 1 226 ? -10.057 10.600 40.866 1.00 64.88 226 ALA A CA 1
ATOM 1677 C C . ALA A 1 226 ? -8.906 10.143 39.961 1.00 64.88 226 ALA A C 1
ATOM 1679 O O . ALA A 1 226 ? -8.936 10.348 38.749 1.00 64.88 226 ALA A O 1
ATOM 1680 N N . ASP A 1 227 ? -7.901 9.488 40.548 1.00 78.50 227 ASP A N 1
ATOM 1681 C CA . ASP A 1 227 ? -6.826 8.862 39.781 1.00 78.50 227 ASP A CA 1
ATOM 1682 C C . ASP A 1 227 ? -7.296 7.578 39.064 1.00 78.50 227 ASP A C 1
ATOM 1684 O O . ASP A 1 227 ? -8.441 7.121 39.180 1.00 78.50 227 ASP A O 1
ATOM 1688 N N . ARG A 1 228 ? -6.391 6.965 38.297 1.00 86.25 228 ARG A N 1
ATOM 1689 C CA . ARG A 1 228 ? -6.678 5.752 37.517 1.00 86.25 228 ARG A CA 1
ATOM 1690 C C . ARG A 1 228 ? -7.034 4.540 38.366 1.00 86.25 228 ARG A C 1
ATOM 1692 O O . ARG A 1 228 ? -7.821 3.714 37.906 1.00 86.25 228 ARG A O 1
ATOM 1699 N N . ALA A 1 229 ? -6.456 4.398 39.557 1.00 88.31 229 ALA A N 1
ATOM 1700 C CA . ALA A 1 229 ? -6.751 3.274 40.437 1.00 88.31 229 ALA A CA 1
ATOM 1701 C C . ALA A 1 229 ? -8.155 3.426 41.033 1.00 88.31 229 ALA A C 1
ATOM 1703 O O . ALA A 1 229 ? -8.937 2.475 41.021 1.00 88.31 229 ALA A O 1
ATOM 1704 N N . ALA A 1 230 ? -8.495 4.639 41.474 1.00 87.62 230 ALA A N 1
ATOM 1705 C CA . ALA A 1 230 ? -9.816 4.981 41.980 1.00 87.62 230 ALA A CA 1
ATOM 1706 C C . ALA A 1 230 ? -10.899 4.831 40.899 1.00 87.62 230 ALA A C 1
ATOM 1708 O O . ALA A 1 230 ? -11.929 4.211 41.161 1.00 87.62 230 ALA A O 1
ATOM 1709 N N . THR A 1 231 ? -10.635 5.298 39.674 1.00 88.38 231 THR A N 1
ATOM 1710 C CA . THR A 1 231 ? -11.558 5.141 38.535 1.00 88.38 231 THR A CA 1
ATOM 1711 C C . THR A 1 231 ? -11.813 3.670 38.217 1.00 88.38 231 THR A C 1
ATOM 1713 O O . THR A 1 231 ? -12.963 3.245 38.105 1.00 88.38 231 THR A O 1
ATOM 1716 N N . LEU A 1 232 ? -10.752 2.862 38.126 1.00 91.75 232 LEU A N 1
ATOM 1717 C CA . LEU A 1 232 ? -10.875 1.430 37.858 1.00 91.75 232 LEU A CA 1
ATOM 1718 C C . LEU A 1 232 ? -11.657 0.707 38.962 1.00 91.75 232 LEU A C 1
ATOM 1720 O O . LEU A 1 232 ? -12.482 -0.159 38.669 1.00 91.75 232 LEU A O 1
ATOM 1724 N N . ALA A 1 233 ? -11.394 1.044 40.227 1.00 92.69 233 ALA A N 1
ATOM 1725 C CA . ALA A 1 233 ? -12.087 0.457 41.367 1.00 92.69 233 ALA A CA 1
ATOM 1726 C C . ALA A 1 233 ? -13.583 0.799 41.355 1.00 92.69 233 ALA A C 1
ATOM 1728 O O . ALA A 1 233 ? -14.412 -0.091 41.543 1.00 92.69 233 ALA A O 1
ATOM 1729 N N . GLU A 1 234 ? -13.932 2.059 41.088 1.00 92.50 234 GLU A N 1
ATOM 1730 C CA . GLU A 1 234 ? -15.324 2.498 40.998 1.00 92.50 234 GLU A CA 1
ATOM 1731 C C . GLU A 1 234 ? -16.053 1.841 39.820 1.00 92.50 234 GLU A C 1
ATOM 1733 O O . GLU A 1 234 ? -17.116 1.253 40.016 1.00 92.50 234 GLU A O 1
ATOM 1738 N N . ALA A 1 235 ? -15.454 1.833 38.625 1.00 93.81 235 ALA A N 1
ATOM 1739 C CA . ALA A 1 235 ? -16.034 1.173 37.457 1.00 93.81 235 ALA A CA 1
ATOM 1740 C C . ALA A 1 235 ? -16.322 -0.313 37.731 1.00 93.81 235 ALA A C 1
ATOM 1742 O O . ALA A 1 235 ? -17.396 -0.812 37.400 1.00 93.81 235 ALA A O 1
ATOM 1743 N N . LYS A 1 236 ? -15.406 -1.027 38.403 1.00 94.75 236 LYS A N 1
ATOM 1744 C CA . LYS A 1 236 ? -15.616 -2.433 38.795 1.00 94.75 236 LYS A CA 1
ATOM 1745 C C . LYS A 1 236 ? -16.783 -2.614 39.766 1.00 94.75 236 LYS A C 1
ATOM 1747 O O . LYS A 1 236 ? -17.501 -3.605 39.650 1.00 94.75 236 LYS A O 1
ATOM 1752 N N . ILE A 1 237 ? -16.971 -1.692 40.713 1.00 94.94 237 ILE A N 1
ATOM 1753 C CA . ILE A 1 237 ? -18.097 -1.723 41.658 1.00 94.94 237 ILE A CA 1
ATOM 1754 C C . ILE A 1 237 ? -19.422 -1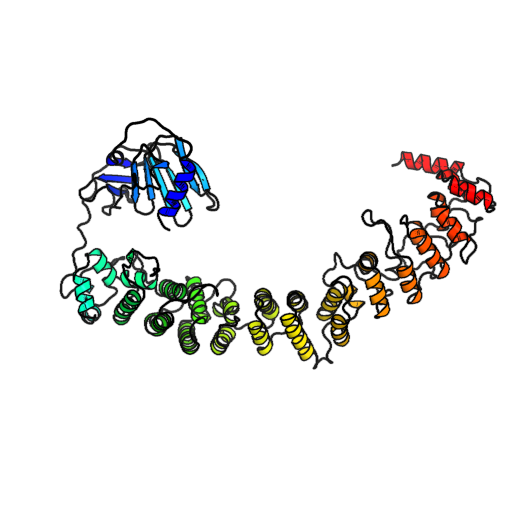.610 40.896 1.00 94.94 237 ILE A C 1
ATOM 1756 O O . ILE A 1 237 ? -20.294 -2.462 41.071 1.00 94.94 237 ILE A O 1
ATOM 1760 N N . LEU A 1 238 ? -19.542 -0.615 40.017 1.00 94.31 238 LEU A N 1
ATOM 1761 C CA . LEU A 1 238 ? -20.770 -0.343 39.267 1.00 94.31 238 LEU A CA 1
ATOM 1762 C C . LEU A 1 238 ? -21.083 -1.434 38.229 1.00 94.31 238 LEU A C 1
ATOM 1764 O O . LEU A 1 238 ? -22.210 -1.919 38.153 1.00 94.31 238 LEU A O 1
ATOM 1768 N N . LEU A 1 239 ? -20.070 -1.936 37.513 1.00 94.44 239 LEU A N 1
ATOM 1769 C CA . LEU A 1 239 ? -20.226 -3.074 36.595 1.00 94.44 239 LEU A CA 1
ATOM 1770 C C . LEU A 1 239 ? -20.680 -4.349 37.324 1.00 94.44 239 LEU A C 1
ATOM 1772 O O . LEU A 1 239 ? -21.497 -5.111 36.800 1.00 94.44 239 LEU A O 1
ATOM 1776 N N . LYS A 1 240 ? -20.171 -4.592 38.540 1.00 93.25 240 LYS A N 1
ATOM 1777 C CA . LYS A 1 240 ? -20.593 -5.726 39.377 1.00 93.25 240 LYS A CA 1
ATOM 1778 C C . LYS A 1 240 ? -22.036 -5.576 39.864 1.00 93.25 240 LYS A C 1
ATOM 1780 O O . LYS A 1 240 ? -22.704 -6.588 40.042 1.00 93.25 240 LYS A O 1
ATOM 1785 N N . ALA A 1 241 ? -22.510 -4.345 40.036 1.00 91.50 241 ALA A N 1
ATOM 1786 C CA . ALA A 1 241 ? -23.901 -4.038 40.348 1.00 91.50 241 ALA A CA 1
ATOM 1787 C C . ALA A 1 241 ? -24.835 -4.086 39.121 1.00 91.50 241 ALA A C 1
ATOM 1789 O O . ALA A 1 241 ? -25.998 -3.704 39.226 1.00 91.50 241 ALA A O 1
ATOM 1790 N N . GLU A 1 242 ? -24.336 -4.569 37.976 1.00 90.94 242 GLU A N 1
ATOM 1791 C CA . GLU A 1 242 ? -25.085 -4.709 36.721 1.00 90.94 242 GLU A CA 1
ATOM 1792 C C . GLU A 1 242 ? -25.659 -3.389 36.187 1.00 90.94 242 GLU A C 1
ATOM 1794 O O . GLU A 1 242 ? -26.621 -3.385 35.421 1.00 90.94 242 GLU A O 1
ATOM 1799 N N . GLU A 1 243 ? -25.045 -2.264 36.554 1.00 91.50 243 GLU A N 1
ATOM 1800 C CA . GLU A 1 243 ? -25.405 -0.966 35.999 1.00 91.50 243 GLU A CA 1
ATOM 1801 C C . GLU A 1 243 ? -25.111 -0.921 34.489 1.00 91.50 243 GLU A C 1
ATOM 1803 O O . GLU A 1 243 ? -24.177 -1.551 33.979 1.00 91.50 243 GLU A O 1
ATOM 1808 N N . VAL A 1 244 ? -25.933 -0.167 33.760 1.00 92.62 244 VAL A N 1
ATOM 1809 C CA . VAL A 1 244 ? -25.809 0.030 32.312 1.00 92.62 244 VAL A CA 1
ATOM 1810 C C . VAL A 1 244 ? -25.261 1.435 32.049 1.00 92.62 244 VAL A C 1
ATOM 1812 O O . VAL A 1 244 ? -25.909 2.386 32.490 1.00 92.62 244 VAL A O 1
ATOM 1815 N N . PRO A 1 245 ? -24.138 1.596 31.317 1.00 94.31 245 PRO A N 1
ATOM 1816 C CA . PRO A 1 245 ? -23.621 2.909 30.953 1.00 94.31 245 PRO A CA 1
ATOM 1817 C C . PRO A 1 245 ? -24.590 3.586 29.985 1.00 94.31 245 PRO A C 1
ATOM 1819 O O . PRO A 1 245 ? -25.071 2.961 29.027 1.00 94.31 245 PRO A O 1
ATOM 1822 N N . ARG A 1 246 ? -24.928 4.842 30.281 1.00 91.19 246 ARG A N 1
ATOM 1823 C CA . ARG A 1 246 ? -25.893 5.620 29.510 1.00 91.19 246 ARG A CA 1
ATOM 1824 C C . ARG A 1 246 ? -25.459 7.061 29.329 1.00 91.19 246 ARG A C 1
ATOM 1826 O O . ARG A 1 246 ? -24.986 7.679 30.276 1.00 91.19 246 ARG A O 1
ATOM 1833 N N . ASP A 1 247 ? -25.721 7.593 28.142 1.00 86.62 247 ASP A N 1
ATOM 1834 C CA . ASP A 1 247 ? -25.503 9.007 27.844 1.00 86.62 247 ASP A CA 1
ATOM 1835 C C . ASP A 1 247 ? -26.523 9.912 28.565 1.00 86.62 247 ASP A C 1
ATOM 1837 O O . ASP A 1 247 ? -27.431 9.445 29.264 1.00 86.62 247 ASP A O 1
ATOM 1841 N N . GLU A 1 248 ? -26.392 11.227 28.386 1.00 82.31 248 GLU A N 1
ATOM 1842 C CA . GLU A 1 248 ? -27.293 12.236 28.966 1.00 82.31 248 GLU A CA 1
ATOM 1843 C C . GLU A 1 248 ? -28.756 12.065 28.520 1.00 82.31 248 GLU A C 1
ATOM 1845 O O . GLU A 1 248 ? -29.680 12.367 29.275 1.00 82.31 248 GLU A O 1
ATOM 1850 N N . ALA A 1 249 ? -28.989 11.519 27.321 1.00 79.81 249 ALA A N 1
ATOM 1851 C CA . ALA A 1 249 ? -30.325 11.210 26.813 1.00 79.81 249 ALA A CA 1
ATOM 1852 C C . ALA A 1 249 ? -30.876 9.877 27.358 1.00 79.81 249 ALA A C 1
ATOM 1854 O O . ALA A 1 249 ? -32.057 9.561 27.184 1.00 79.81 249 ALA A O 1
ATOM 1855 N N . GLY A 1 250 ? -30.044 9.087 28.039 1.00 82.62 250 GLY A N 1
ATOM 1856 C CA . GLY A 1 250 ? -30.398 7.797 28.604 1.00 82.62 250 GLY A CA 1
ATOM 1857 C C . GLY A 1 250 ? -30.238 6.605 27.658 1.00 82.62 250 GLY A C 1
ATOM 1858 O O . GLY A 1 250 ? -30.634 5.484 28.013 1.00 82.62 250 GLY A O 1
ATOM 1859 N N . LYS A 1 251 ? -29.675 6.805 26.466 1.00 87.75 251 LYS A N 1
ATOM 1860 C CA . LYS A 1 251 ? -29.373 5.722 25.527 1.00 87.75 251 LYS A CA 1
ATOM 1861 C C . LYS A 1 251 ? -28.222 4.888 26.082 1.00 87.75 251 LYS A C 1
ATOM 1863 O O . LYS A 1 251 ? -27.323 5.428 26.713 1.00 87.75 251 LYS A O 1
ATOM 1868 N N . ASP A 1 252 ? -28.265 3.570 25.891 1.00 90.25 252 ASP A N 1
ATOM 1869 C CA . ASP A 1 252 ? -27.110 2.737 26.229 1.00 90.25 252 ASP A CA 1
ATOM 1870 C C . ASP A 1 252 ? -25.895 3.082 25.356 1.00 90.25 252 ASP A C 1
ATOM 1872 O O . ASP A 1 252 ? -26.019 3.454 24.187 1.00 90.25 252 ASP A O 1
ATOM 1876 N N . THR A 1 253 ? -24.711 2.974 25.951 1.00 92.12 253 THR A N 1
ATOM 1877 C CA . THR A 1 253 ? -23.449 3.388 25.325 1.00 92.12 253 THR A CA 1
ATOM 1878 C C . THR A 1 253 ? -22.406 2.279 25.331 1.00 92.12 253 THR A C 1
ATOM 1880 O O . THR A 1 253 ? -21.230 2.548 25.123 1.00 92.12 253 THR A O 1
ATOM 1883 N N . TRP A 1 254 ? -22.799 1.014 25.515 1.00 94.56 254 TRP A N 1
ATOM 1884 C CA . TRP A 1 254 ? -21.877 -0.121 25.670 1.00 94.56 254 TRP A CA 1
ATOM 1885 C C . TRP A 1 254 ? -20.732 -0.164 24.644 1.00 94.56 254 TRP A C 1
ATOM 1887 O O . TRP A 1 254 ? -19.576 -0.298 25.038 1.00 94.56 254 TRP A O 1
ATOM 1897 N N . TRP A 1 255 ? -21.024 -0.020 23.347 1.00 94.94 255 TRP A N 1
ATOM 1898 C CA . TRP A 1 255 ? -20.004 -0.012 22.287 1.00 94.94 255 TRP A CA 1
ATOM 1899 C C . TRP A 1 255 ? -19.136 1.261 22.281 1.00 94.94 255 TRP A C 1
ATOM 1901 O O . TRP A 1 255 ? -17.908 1.124 22.312 1.00 94.94 255 TRP A O 1
ATOM 1911 N N . PRO A 1 256 ? -19.707 2.484 22.295 1.00 93.50 256 PRO A N 1
ATOM 1912 C CA . PRO A 1 256 ? -18.933 3.711 22.483 1.00 93.50 256 PRO A CA 1
ATOM 1913 C C . PRO A 1 256 ? -18.051 3.700 23.741 1.00 93.50 256 PRO A C 1
ATOM 1915 O O . PRO A 1 256 ? -16.870 4.039 23.666 1.00 93.50 256 PRO A O 1
ATOM 1918 N N . ALA A 1 257 ? -18.593 3.283 24.883 1.00 93.12 257 ALA A N 1
ATOM 1919 C CA . ALA A 1 257 ? -17.909 3.208 26.168 1.00 93.12 257 ALA A CA 1
ATOM 1920 C C . ALA A 1 257 ? -16.778 2.173 26.132 1.00 93.12 257 ALA A C 1
ATOM 1922 O O . ALA A 1 257 ? -15.649 2.482 26.498 1.00 93.12 257 ALA A O 1
ATOM 1923 N N . ALA A 1 258 ? -17.028 0.975 25.592 1.00 95.62 258 ALA A N 1
ATOM 1924 C CA . ALA A 1 258 ? -16.001 -0.045 25.381 1.00 95.62 258 ALA A CA 1
ATOM 1925 C C . ALA A 1 258 ? -14.861 0.442 24.480 1.00 95.62 258 ALA A C 1
ATOM 1927 O O . ALA A 1 258 ? -13.688 0.202 24.776 1.00 95.62 258 ALA A O 1
ATOM 1928 N N . ARG A 1 259 ? -15.191 1.141 23.387 1.00 94.56 259 ARG A N 1
ATOM 1929 C CA . ARG A 1 259 ? -14.189 1.738 22.502 1.00 94.56 259 ARG A CA 1
ATOM 1930 C C . ARG A 1 259 ? -13.319 2.722 23.268 1.00 94.56 259 ARG A C 1
ATOM 1932 O O . ARG A 1 259 ? -12.100 2.628 23.174 1.00 94.56 259 ARG A O 1
ATOM 1939 N N . HIS A 1 260 ? -13.922 3.670 23.982 1.00 90.56 260 HIS A N 1
ATOM 1940 C CA . HIS A 1 260 ? -13.175 4.687 24.722 1.00 90.56 260 HIS A CA 1
ATOM 1941 C C . HIS A 1 260 ? -12.323 4.065 25.826 1.00 90.56 260 HIS A C 1
ATOM 1943 O O . HIS A 1 260 ? -11.138 4.393 25.922 1.00 90.56 260 HIS A O 1
ATOM 1949 N N . TRP A 1 261 ? -12.882 3.102 26.562 1.00 92.94 261 TRP A N 1
ATOM 1950 C CA . TRP A 1 261 ? -12.164 2.320 27.558 1.00 92.94 261 TRP A CA 1
ATOM 1951 C C . TRP A 1 261 ? -10.909 1.693 26.958 1.00 92.94 261 TRP A C 1
ATOM 1953 O O . TRP A 1 261 ? -9.811 1.909 27.455 1.00 92.94 261 TRP A O 1
ATOM 1963 N N . LEU A 1 262 ? -11.020 0.958 25.853 1.00 93.50 262 LEU A N 1
ATOM 1964 C CA . LEU A 1 262 ? -9.851 0.318 25.254 1.00 93.50 262 LEU A CA 1
ATOM 1965 C C . LEU A 1 262 ? -8.880 1.322 24.626 1.00 93.50 262 LEU A C 1
ATOM 1967 O O . LEU A 1 262 ? -7.675 1.196 24.827 1.00 93.50 262 LEU A O 1
ATOM 1971 N N . MET A 1 263 ? -9.385 2.335 23.921 1.00 89.44 263 MET A N 1
ATOM 1972 C CA . MET A 1 263 ? -8.580 3.368 23.265 1.00 89.44 263 MET A CA 1
ATOM 1973 C C . MET A 1 263 ? -7.663 4.094 24.251 1.00 89.44 263 MET A C 1
ATOM 1975 O O . MET A 1 263 ? -6.483 4.261 23.976 1.00 89.44 263 MET A O 1
ATOM 1979 N N . ARG A 1 264 ? -8.186 4.517 25.408 1.00 84.38 264 ARG A N 1
ATOM 1980 C CA . ARG A 1 264 ? -7.413 5.246 26.432 1.00 84.38 264 ARG A CA 1
ATOM 1981 C C . ARG A 1 264 ? -6.437 4.353 27.193 1.00 84.38 264 ARG A C 1
ATOM 1983 O O . ARG A 1 264 ? -5.553 4.853 27.881 1.00 84.38 264 ARG A O 1
ATOM 1990 N N . ASN A 1 265 ? -6.615 3.040 27.083 1.00 87.06 265 ASN A N 1
ATOM 1991 C CA . ASN A 1 265 ? -5.799 2.037 27.753 1.00 87.06 265 ASN A CA 1
ATOM 1992 C C . ASN A 1 265 ? -4.880 1.276 26.792 1.00 87.06 265 ASN A C 1
ATOM 1994 O O . ASN A 1 265 ? -4.216 0.327 27.198 1.00 87.06 265 ASN A O 1
ATOM 1998 N N . THR A 1 266 ? -4.801 1.708 25.534 1.00 85.88 266 THR A N 1
ATOM 1999 C CA . THR A 1 266 ? -3.936 1.132 24.505 1.00 85.88 266 THR A CA 1
ATOM 2000 C C . THR A 1 266 ? -3.024 2.232 23.962 1.00 85.88 266 THR A C 1
ATOM 2002 O O . THR A 1 266 ? -3.552 3.254 23.526 1.00 85.88 266 THR A O 1
ATOM 2005 N N . PRO A 1 267 ? -1.686 2.072 23.969 1.00 73.00 267 PRO A N 1
ATOM 2006 C CA . PRO A 1 267 ? -0.798 3.040 23.333 1.00 73.00 267 PRO A CA 1
ATOM 2007 C C . PRO A 1 267 ? -1.148 3.151 21.846 1.00 73.00 267 PRO A C 1
ATOM 2009 O O . PRO A 1 267 ? -1.378 2.143 21.172 1.00 73.00 267 PRO A O 1
ATOM 2012 N N . LEU A 1 268 ? -1.243 4.380 21.347 1.00 64.50 268 LEU A N 1
ATOM 2013 C CA . LEU A 1 268 ? -1.579 4.656 19.952 1.00 64.50 268 LEU A CA 1
ATOM 2014 C C . LEU A 1 268 ? -0.326 4.651 19.073 1.00 64.50 268 LEU A C 1
ATOM 2016 O O . LEU A 1 268 ? -0.422 4.330 17.887 1.00 64.50 268 LEU A O 1
ATOM 2020 N N . PHE A 1 269 ? 0.828 4.973 19.662 1.00 63.12 269 PHE A N 1
ATOM 2021 C CA . PHE A 1 269 ? 2.132 5.012 19.012 1.00 63.12 269 PHE A CA 1
ATOM 2022 C C . PHE A 1 269 ? 3.189 4.301 19.861 1.00 63.12 269 PHE A C 1
ATOM 2024 O O . PHE A 1 269 ? 3.137 4.333 21.088 1.00 63.12 269 PHE A O 1
ATOM 2031 N N . ASP A 1 270 ? 4.208 3.731 19.215 1.00 61.06 270 ASP A N 1
ATOM 2032 C CA . ASP A 1 270 ? 5.332 3.069 19.904 1.00 61.06 270 ASP A CA 1
ATOM 2033 C C . ASP A 1 270 ? 6.142 4.027 20.801 1.00 61.06 270 ASP A C 1
ATOM 2035 O O . ASP A 1 270 ? 6.903 3.597 21.663 1.00 61.06 270 ASP A O 1
ATOM 2039 N N . THR A 1 271 ? 5.990 5.338 20.591 1.00 64.88 271 THR A N 1
ATOM 2040 C CA . THR A 1 271 ? 6.615 6.399 21.389 1.00 64.88 271 THR A CA 1
ATOM 2041 C C . THR A 1 271 ? 5.804 6.802 22.618 1.00 64.88 271 THR A C 1
ATOM 2043 O O . THR A 1 271 ? 6.283 7.619 23.406 1.00 64.88 271 THR A O 1
ATOM 2046 N N . ASP A 1 272 ? 4.576 6.299 22.767 1.00 67.50 272 ASP A N 1
ATOM 2047 C CA . ASP A 1 272 ? 3.719 6.664 23.889 1.00 67.50 272 ASP A CA 1
ATOM 2048 C C . ASP A 1 272 ? 4.284 6.098 25.203 1.00 67.50 272 ASP A C 1
ATOM 2050 O O . ASP A 1 272 ? 4.803 4.977 25.238 1.00 67.50 272 ASP A O 1
ATOM 2054 N N . PRO A 1 273 ? 4.193 6.852 26.314 1.00 71.31 273 PRO A N 1
ATOM 2055 C CA . PRO A 1 273 ? 4.620 6.349 27.609 1.00 71.31 273 PRO A CA 1
ATOM 2056 C C . PRO A 1 273 ? 3.785 5.122 28.017 1.00 71.31 273 PRO A C 1
ATOM 2058 O O . PRO A 1 273 ? 2.605 5.030 27.661 1.00 71.31 273 PRO A O 1
ATOM 2061 N N . PRO A 1 274 ? 4.352 4.194 28.813 1.00 77.69 274 PRO A N 1
ATOM 2062 C CA . PRO A 1 274 ? 3.605 3.059 29.338 1.00 77.69 274 PRO A CA 1
ATOM 2063 C C . PRO A 1 274 ? 2.337 3.516 30.058 1.00 77.69 274 PRO A C 1
ATOM 2065 O O . PRO A 1 274 ? 2.387 4.381 30.933 1.00 77.69 274 PRO A O 1
ATOM 2068 N N . VAL A 1 275 ? 1.202 2.911 29.714 1.00 83.62 275 VAL A N 1
ATOM 2069 C CA . VAL A 1 275 ? -0.084 3.241 30.330 1.00 83.62 275 VAL A CA 1
ATOM 2070 C C . VAL A 1 275 ? -0.167 2.576 31.715 1.00 83.62 275 VAL A C 1
ATOM 2072 O O . VAL A 1 275 ? -0.181 1.344 31.800 1.00 83.62 275 VAL A O 1
ATOM 2075 N N . PRO A 1 276 ? -0.250 3.335 32.827 1.00 85.00 276 PRO A N 1
ATOM 2076 C CA . PRO A 1 276 ? -0.368 2.761 34.162 1.00 85.00 276 PRO A CA 1
ATOM 2077 C C . PRO A 1 276 ? -1.636 1.917 34.305 1.00 85.00 276 PRO A C 1
ATOM 2079 O O . PRO A 1 276 ? -2.713 2.327 33.860 1.00 85.00 276 PRO A O 1
ATOM 2082 N N . LEU A 1 277 ? -1.511 0.772 34.979 1.00 88.75 277 LEU A N 1
ATOM 2083 C CA . LEU A 1 277 ? -2.584 -0.206 35.210 1.00 88.75 277 LEU A CA 1
ATOM 2084 C C . LEU A 1 277 ? -3.195 -0.816 33.931 1.00 88.75 277 LEU A C 1
ATOM 2086 O O . LEU A 1 277 ? -4.317 -1.317 33.952 1.00 88.75 277 LEU A O 1
ATOM 2090 N N . GLN A 1 278 ? -2.504 -0.755 32.789 1.00 89.81 278 GLN A N 1
ATOM 2091 C CA . GLN A 1 278 ? -3.042 -1.236 31.512 1.00 89.81 278 GLN A CA 1
ATOM 2092 C C . GLN A 1 278 ? -3.581 -2.673 31.583 1.00 89.81 278 GLN A C 1
ATOM 2094 O O . GLN A 1 278 ? -4.684 -2.943 31.106 1.00 89.81 278 GLN A O 1
ATOM 2099 N N . ALA A 1 279 ? -2.826 -3.591 32.192 1.00 90.81 279 ALA A N 1
ATOM 2100 C CA . ALA A 1 279 ? -3.217 -4.993 32.293 1.00 90.81 279 ALA A CA 1
ATOM 2101 C C . ALA A 1 279 ? -4.521 -5.170 33.089 1.00 90.81 279 ALA A C 1
ATOM 2103 O O . ALA A 1 279 ? -5.361 -6.001 32.740 1.00 90.81 279 ALA A O 1
ATOM 2104 N N . GLU A 1 280 ? -4.719 -4.364 34.129 1.00 93.81 280 GLU A N 1
ATOM 2105 C CA . GLU A 1 280 ? -5.902 -4.367 34.978 1.00 93.81 280 GLU A CA 1
ATOM 2106 C C . GLU A 1 280 ? -7.116 -3.745 34.280 1.00 93.81 280 GLU A C 1
ATOM 2108 O O . GLU A 1 280 ? -8.238 -4.219 34.478 1.00 93.81 280 GLU A O 1
ATOM 2113 N N . TYR A 1 281 ? -6.908 -2.730 33.437 1.00 93.88 281 TYR A N 1
ATOM 2114 C CA . TYR A 1 281 ? -7.953 -2.156 32.584 1.00 93.88 281 TYR A CA 1
ATOM 2115 C C . TYR A 1 281 ? -8.381 -3.127 31.469 1.00 93.88 281 TYR A C 1
ATOM 2117 O O . TYR A 1 281 ? -9.578 -3.265 31.203 1.00 93.88 281 TYR A O 1
ATOM 2125 N N . PHE A 1 282 ? -7.445 -3.858 30.856 1.00 95.25 282 PHE A N 1
ATOM 2126 C CA . PHE A 1 282 ? -7.771 -4.924 29.901 1.00 95.25 282 PHE A CA 1
ATOM 2127 C C . PHE A 1 282 ? -8.501 -6.098 30.563 1.00 95.25 282 PHE A C 1
ATOM 2129 O O . PHE A 1 282 ? -9.494 -6.587 30.020 1.00 95.25 282 PHE A O 1
ATOM 2136 N N . ALA A 1 283 ? -8.084 -6.507 31.765 1.00 95.88 283 ALA A N 1
ATOM 2137 C CA . ALA A 1 283 ? -8.807 -7.512 32.543 1.00 95.88 283 ALA A CA 1
ATOM 2138 C C . ALA A 1 283 ? -10.239 -7.051 32.865 1.00 95.88 283 ALA A C 1
ATOM 2140 O O . ALA A 1 283 ? -11.193 -7.788 32.632 1.00 95.88 283 ALA A O 1
ATOM 2141 N N . ALA A 1 284 ? -10.410 -5.799 33.303 1.00 95.81 284 ALA A N 1
ATOM 2142 C CA . ALA A 1 284 ? -11.726 -5.227 33.579 1.00 95.81 284 ALA A CA 1
ATOM 2143 C C . ALA A 1 284 ? -12.623 -5.144 32.334 1.00 95.81 284 ALA A C 1
ATOM 2145 O O . ALA A 1 284 ? -13.831 -5.347 32.448 1.00 95.81 284 ALA A O 1
ATOM 2146 N N . PHE A 1 285 ? -12.056 -4.913 31.144 1.00 97.31 285 PHE A N 1
ATOM 2147 C CA . PHE A 1 285 ? -12.816 -5.030 29.901 1.00 97.31 285 PHE A CA 1
ATOM 2148 C C . PHE A 1 285 ? -13.341 -6.458 29.709 1.00 97.31 285 PHE A C 1
ATOM 2150 O O . PHE A 1 285 ? -14.541 -6.645 29.526 1.00 97.31 285 PHE A O 1
ATOM 2157 N N . ASN A 1 286 ? -12.471 -7.465 29.808 1.00 97.69 286 ASN A N 1
ATOM 2158 C CA . ASN A 1 286 ? -12.841 -8.864 29.588 1.00 97.69 286 ASN A CA 1
ATOM 2159 C C . ASN A 1 286 ? -13.838 -9.408 30.624 1.00 97.69 286 ASN A C 1
ATOM 2161 O O . ASN A 1 286 ? -14.723 -10.186 30.274 1.00 97.69 286 ASN A O 1
ATOM 2165 N N . GLU A 1 287 ? -13.699 -9.016 31.888 1.00 95.75 287 GLU A N 1
ATOM 2166 C CA . GLU A 1 287 ? -14.519 -9.513 33.000 1.00 95.75 287 GLU A CA 1
ATOM 2167 C C . GLU A 1 287 ? -15.816 -8.709 33.180 1.00 95.75 287 GLU A C 1
ATOM 2169 O O . GLU A 1 287 ? -16.867 -9.258 33.516 1.00 95.75 287 GLU A O 1
ATOM 2174 N N . GLY A 1 288 ? -15.742 -7.392 32.982 1.00 94.56 288 GLY A N 1
ATOM 2175 C CA . GLY A 1 288 ? -16.806 -6.454 33.323 1.00 94.56 288 GLY A CA 1
ATOM 2176 C C . GLY A 1 288 ? -17.607 -5.957 32.124 1.00 94.56 288 GLY A C 1
ATOM 2177 O O . GLY A 1 288 ? -18.828 -5.868 32.215 1.00 94.56 288 GLY A O 1
ATOM 2178 N N . ILE A 1 289 ? -16.951 -5.661 31.002 1.00 97.06 289 ILE A N 1
ATOM 2179 C CA . ILE A 1 289 ? -17.577 -4.960 29.869 1.00 97.06 289 ILE A CA 1
ATOM 2180 C C . ILE A 1 289 ? -17.999 -5.945 28.777 1.00 97.06 289 ILE A C 1
ATOM 2182 O O . ILE A 1 289 ? -19.170 -5.993 28.410 1.00 97.06 289 ILE A O 1
ATOM 2186 N N . LEU A 1 290 ? -17.074 -6.775 28.291 1.00 97.81 290 LEU A N 1
ATOM 2187 C CA . LEU A 1 290 ? -17.299 -7.706 27.184 1.00 97.81 290 LEU A CA 1
ATOM 2188 C C . LEU A 1 290 ? -18.528 -8.619 27.374 1.00 97.81 290 LEU A C 1
ATOM 2190 O O . LEU A 1 290 ? -19.308 -8.723 26.429 1.00 97.81 290 LEU A O 1
ATOM 2194 N N . PRO A 1 291 ? -18.777 -9.234 28.552 1.00 96.75 291 PRO A N 1
ATOM 2195 C CA . PRO A 1 291 ? -19.942 -10.103 28.742 1.00 96.75 291 PRO A CA 1
ATOM 2196 C C . PRO A 1 291 ? -21.287 -9.365 28.685 1.00 96.75 291 PRO A C 1
ATOM 2198 O O . PRO A 1 291 ? -22.329 -10.006 28.574 1.00 96.75 291 PRO A O 1
ATOM 2201 N N . ARG A 1 292 ? -21.269 -8.031 28.799 1.00 95.38 292 ARG A N 1
ATOM 2202 C CA . ARG A 1 292 ? -22.452 -7.160 28.816 1.00 95.38 292 ARG A CA 1
ATOM 2203 C C . ARG A 1 292 ? -22.651 -6.407 27.502 1.00 95.38 292 ARG A C 1
ATOM 2205 O O . ARG A 1 292 ? -23.676 -5.748 27.337 1.00 95.38 292 ARG A O 1
ATOM 2212 N N . LEU A 1 293 ? -21.70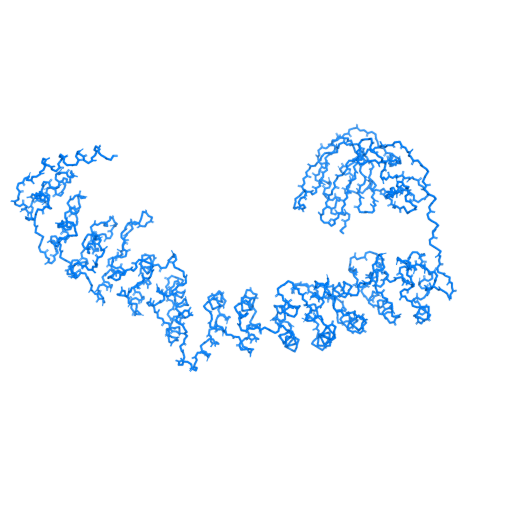4 -6.508 26.564 1.00 95.94 293 LEU A N 1
ATOM 2213 C CA . LEU A 1 293 ? -21.857 -5.908 25.246 1.00 95.94 293 LEU A CA 1
ATOM 2214 C C . LEU A 1 293 ? -23.068 -6.525 24.524 1.00 95.94 293 LEU A C 1
ATOM 2216 O O . LEU A 1 293 ? -23.189 -7.753 24.459 1.00 95.94 293 LEU A O 1
ATOM 2220 N N . PRO A 1 294 ? -23.957 -5.703 23.938 1.00 94.81 294 PRO A N 1
ATOM 2221 C CA . PRO A 1 294 ? -25.009 -6.212 23.075 1.00 94.81 294 PRO A CA 1
ATOM 2222 C C . PRO A 1 294 ? -24.409 -6.748 21.767 1.00 94.81 294 PRO A C 1
ATOM 2224 O O . PRO A 1 294 ? -23.252 -6.473 21.432 1.00 94.81 294 PRO A O 1
ATOM 2227 N N . LYS A 1 295 ? -25.216 -7.483 20.986 1.00 95.44 295 LYS A N 1
ATOM 2228 C CA . LYS A 1 295 ? -24.836 -7.885 19.619 1.00 95.44 295 LYS A CA 1
ATOM 2229 C C . LYS A 1 295 ? -24.333 -6.675 18.832 1.00 95.44 295 LYS A C 1
ATOM 2231 O O . LYS A 1 295 ? -24.854 -5.574 19.007 1.00 95.44 295 LYS A O 1
ATOM 2236 N N . ALA A 1 296 ? -23.337 -6.895 17.977 1.00 92.81 296 ALA A N 1
ATOM 2237 C CA . ALA A 1 296 ? -22.706 -5.824 17.222 1.00 92.81 296 ALA A CA 1
ATOM 2238 C C . ALA A 1 296 ? -23.757 -5.040 16.402 1.00 92.81 296 ALA A C 1
ATOM 2240 O O . ALA A 1 296 ? -24.446 -5.642 15.571 1.00 92.81 296 ALA A O 1
ATOM 2241 N N . PRO A 1 297 ? -23.916 -3.728 16.648 1.00 87.94 297 PRO A N 1
ATOM 2242 C CA . PRO A 1 297 ? -24.884 -2.893 15.947 1.00 87.94 297 PRO A CA 1
ATOM 2243 C C . PRO A 1 297 ? -24.492 -2.712 14.479 1.00 87.94 297 PRO A C 1
ATOM 2245 O O . PRO A 1 297 ? -23.318 -2.549 14.148 1.00 87.94 297 PRO A O 1
ATOM 2248 N N . ALA A 1 298 ? -25.486 -2.714 13.589 1.00 79.19 298 ALA A N 1
ATOM 2249 C CA . ALA A 1 298 ? -25.262 -2.484 12.162 1.00 79.19 298 ALA A CA 1
ATOM 2250 C C . ALA A 1 298 ? -24.985 -1.002 11.843 1.00 79.19 298 ALA A C 1
ATOM 2252 O O . ALA A 1 298 ? -24.272 -0.696 10.891 1.00 79.19 298 ALA A O 1
ATOM 2253 N N . ASP A 1 299 ? -25.546 -0.089 12.636 1.00 81.25 299 ASP A N 1
ATOM 2254 C CA . ASP A 1 299 ? -25.458 1.366 12.494 1.00 81.25 299 ASP A CA 1
ATOM 2255 C C . ASP A 1 299 ? -24.232 1.984 13.187 1.00 81.25 299 ASP A C 1
ATOM 2257 O O . ASP A 1 299 ? -23.915 3.144 12.938 1.00 81.25 299 ASP A O 1
ATOM 2261 N N . ASP A 1 300 ? -23.501 1.209 13.994 1.00 83.56 300 ASP A N 1
ATOM 2262 C CA . ASP A 1 300 ? -22.329 1.677 14.747 1.00 83.56 300 ASP A CA 1
ATOM 2263 C C . ASP A 1 300 ? -21.076 0.821 14.481 1.00 83.56 300 ASP A C 1
ATOM 2265 O O . ASP A 1 300 ? -20.326 0.384 15.359 1.00 83.56 300 ASP A O 1
ATOM 2269 N N . ALA A 1 301 ? -20.834 0.572 13.196 1.00 85.06 301 ALA A N 1
ATOM 2270 C CA . ALA A 1 301 ? -19.742 -0.279 12.744 1.00 85.06 301 ALA A CA 1
ATOM 2271 C C . ALA A 1 301 ? -18.343 0.293 13.060 1.00 85.06 301 ALA A C 1
ATOM 2273 O O . ALA A 1 301 ? -17.366 -0.454 13.149 1.00 85.06 301 ALA A O 1
ATOM 2274 N N . GLN A 1 302 ? -18.223 1.613 13.253 1.00 90.06 302 GLN A N 1
ATOM 2275 C CA . GLN A 1 302 ? -16.951 2.252 13.595 1.00 90.06 302 GLN A CA 1
ATOM 2276 C C . GLN A 1 302 ? -16.533 1.941 15.037 1.00 90.06 302 GLN A C 1
ATOM 2278 O O . GLN A 1 302 ? -15.370 1.588 15.249 1.00 90.06 302 GLN A O 1
ATOM 2283 N N . ASN A 1 303 ? -17.454 1.995 16.009 1.00 93.31 303 ASN A N 1
ATOM 2284 C CA . ASN A 1 303 ? -17.123 1.623 17.385 1.00 93.31 303 ASN A CA 1
ATOM 2285 C C . ASN A 1 303 ? -16.802 0.134 17.502 1.00 93.31 303 ASN A C 1
ATOM 2287 O O . ASN A 1 303 ? -15.818 -0.227 18.148 1.00 93.31 303 ASN A O 1
ATOM 2291 N N . VAL A 1 304 ? -17.556 -0.719 16.803 1.00 96.50 304 VAL A N 1
ATOM 2292 C CA . VAL A 1 304 ? -17.282 -2.163 16.733 1.00 96.50 304 VAL A CA 1
ATOM 2293 C C . VAL A 1 304 ? -15.877 -2.430 16.185 1.00 96.50 304 VAL A C 1
ATOM 2295 O O . VAL A 1 304 ? -15.104 -3.170 16.796 1.00 96.50 304 VAL A O 1
ATOM 2298 N N . LYS A 1 305 ? -15.514 -1.791 15.065 1.00 96.00 305 LYS A N 1
ATOM 2299 C CA . LYS A 1 305 ? -14.183 -1.925 14.458 1.00 96.00 305 LYS A CA 1
ATOM 2300 C C . LYS A 1 305 ? -13.070 -1.515 15.416 1.00 96.00 305 LYS A C 1
ATOM 2302 O O . LYS A 1 305 ? -12.076 -2.229 15.534 1.00 96.00 305 LYS A O 1
ATOM 2307 N N . ASP A 1 306 ? -13.227 -0.377 16.084 1.00 94.81 306 ASP A N 1
ATOM 2308 C CA . ASP A 1 306 ? -12.199 0.152 16.976 1.00 94.81 306 ASP A CA 1
ATOM 2309 C C . ASP A 1 306 ? -12.037 -0.719 18.231 1.00 94.81 306 ASP A C 1
ATOM 2311 O O . ASP A 1 306 ? -10.907 -1.000 18.623 1.00 94.81 306 ASP A O 1
ATOM 2315 N N . VAL A 1 307 ? -13.128 -1.244 18.803 1.00 97.06 307 VAL A N 1
ATOM 2316 C CA . VAL A 1 307 ? -13.056 -2.230 19.897 1.00 97.06 307 VAL A CA 1
ATOM 2317 C C . VAL A 1 307 ? -12.251 -3.454 19.465 1.00 97.06 307 VAL A C 1
ATOM 2319 O O . VAL A 1 307 ? -11.288 -3.807 20.142 1.00 97.06 307 VAL A O 1
ATOM 2322 N N . VAL A 1 308 ? -12.571 -4.063 18.315 1.00 97.56 308 VAL A N 1
ATOM 2323 C CA . VAL A 1 308 ? -11.808 -5.214 17.796 1.00 97.56 308 VAL A CA 1
ATOM 2324 C C . VAL A 1 308 ? -10.335 -4.841 17.600 1.00 97.56 308 VAL A C 1
ATOM 2326 O O . VAL A 1 308 ? -9.457 -5.573 18.053 1.00 97.56 308 VAL A O 1
ATOM 2329 N N . ARG A 1 309 ? -10.044 -3.682 16.999 1.00 95.94 309 ARG A N 1
ATOM 2330 C CA . ARG A 1 309 ? -8.672 -3.201 16.782 1.00 95.94 309 ARG A CA 1
ATOM 2331 C C . ARG A 1 309 ? -7.883 -3.075 18.086 1.00 95.94 309 ARG A C 1
ATOM 2333 O O . ARG A 1 309 ? -6.744 -3.528 18.134 1.00 95.94 309 ARG A O 1
ATOM 2340 N N . TYR A 1 310 ? -8.444 -2.470 19.131 1.00 95.19 310 TYR A N 1
ATOM 2341 C CA . TYR A 1 310 ? -7.701 -2.247 20.376 1.00 95.19 310 TYR A CA 1
ATOM 2342 C C . TYR A 1 310 ? -7.450 -3.538 21.164 1.00 95.19 310 TYR A C 1
ATOM 2344 O O . TYR A 1 310 ? -6.445 -3.633 21.865 1.00 95.19 310 TYR A O 1
ATOM 2352 N N . THR A 1 311 ? -8.275 -4.580 20.991 1.00 95.88 311 THR A N 1
ATOM 2353 C CA . THR A 1 311 ? -7.984 -5.895 21.599 1.00 95.88 311 THR A CA 1
ATOM 2354 C C . THR A 1 311 ? -6.707 -6.548 21.065 1.00 95.88 311 THR A C 1
ATOM 2356 O O . THR A 1 311 ? -6.128 -7.389 21.750 1.00 95.88 311 THR A O 1
ATOM 2359 N N . LEU A 1 312 ? -6.215 -6.134 19.888 1.00 94.75 312 LEU A N 1
ATOM 2360 C CA . LEU A 1 312 ? -4.980 -6.667 19.300 1.00 94.75 312 LEU A CA 1
ATOM 2361 C C . LEU A 1 312 ? -3.728 -6.328 20.124 1.00 94.75 312 LEU A C 1
ATOM 2363 O O . LEU A 1 312 ? -2.728 -7.031 20.011 1.00 94.75 312 LEU A O 1
ATOM 2367 N N . ALA A 1 313 ? -3.788 -5.279 20.949 1.00 90.81 313 ALA A N 1
ATOM 2368 C CA . ALA A 1 313 ? -2.696 -4.854 21.822 1.00 90.81 313 ALA A CA 1
ATOM 2369 C C . ALA A 1 313 ? -2.703 -5.542 23.201 1.00 90.81 313 ALA A C 1
ATOM 2371 O O . ALA A 1 313 ? -1.802 -5.316 24.009 1.00 90.81 313 ALA A O 1
ATOM 2372 N N . MET A 1 314 ? -3.715 -6.362 23.503 1.00 93.62 314 MET A N 1
ATOM 2373 C CA . MET A 1 314 ? -3.784 -7.080 24.775 1.00 93.62 314 MET A CA 1
ATOM 2374 C C . MET A 1 314 ? -2.761 -8.227 24.829 1.00 93.62 314 MET A C 1
ATOM 2376 O O . MET A 1 314 ? -2.418 -8.811 23.796 1.00 93.62 314 MET A O 1
ATOM 2380 N N . PRO A 1 315 ? -2.339 -8.655 26.036 1.00 92.50 315 PRO A N 1
ATOM 2381 C CA . PRO A 1 315 ? -1.623 -9.914 26.213 1.00 92.50 315 PRO A CA 1
ATOM 2382 C C . PRO A 1 315 ? -2.367 -11.079 25.547 1.00 92.50 315 PRO A C 1
ATOM 2384 O O . PRO A 1 315 ? -3.591 -11.163 25.638 1.00 92.50 315 PRO A O 1
ATOM 2387 N N . GLN A 1 316 ? -1.637 -12.017 24.934 1.00 94.19 316 GLN A N 1
ATOM 2388 C CA . GLN A 1 316 ? -2.204 -13.075 24.081 1.00 94.19 316 GLN A CA 1
ATOM 2389 C C . GLN A 1 316 ? -3.437 -13.778 24.678 1.00 94.19 316 GLN A C 1
ATOM 2391 O O . GLN A 1 316 ? -4.435 -13.961 23.981 1.00 94.19 316 GLN A O 1
ATOM 2396 N N . ALA A 1 317 ? -3.391 -14.168 25.958 1.00 95.38 317 ALA A N 1
ATOM 2397 C CA . ALA A 1 317 ? -4.507 -14.847 26.620 1.00 95.38 317 ALA A CA 1
ATOM 2398 C C . ALA A 1 317 ? -5.761 -13.958 26.718 1.00 95.38 317 ALA A C 1
ATOM 2400 O O . ALA A 1 317 ? -6.869 -14.414 26.441 1.00 95.38 317 ALA A O 1
ATOM 2401 N N . GLN A 1 318 ? -5.575 -12.678 27.052 1.00 95.75 318 GLN A N 1
ATOM 2402 C CA . GLN A 1 318 ? -6.656 -11.699 27.150 1.00 95.75 318 GLN A CA 1
ATOM 2403 C C . GLN A 1 318 ? -7.225 -11.352 25.769 1.00 95.75 318 GLN A C 1
ATOM 2405 O O . GLN A 1 318 ? -8.444 -11.342 25.616 1.00 95.75 318 GLN A O 1
ATOM 2410 N N . ALA A 1 319 ? -6.367 -11.145 24.764 1.00 96.69 319 ALA A N 1
ATOM 2411 C CA . ALA A 1 319 ? -6.776 -10.883 23.383 1.00 96.69 319 ALA A CA 1
ATOM 2412 C C . ALA A 1 319 ? -7.593 -12.046 22.799 1.00 96.69 319 ALA A C 1
ATOM 2414 O O . ALA A 1 319 ? -8.636 -11.840 22.185 1.00 96.69 319 ALA A O 1
ATOM 2415 N N . THR A 1 320 ? -7.144 -13.286 23.025 1.00 96.69 320 THR A N 1
ATOM 2416 C CA . THR A 1 320 ? -7.823 -14.490 22.518 1.00 96.69 320 THR A CA 1
ATOM 2417 C C . THR A 1 320 ? -9.217 -14.636 23.128 1.00 96.69 320 THR A C 1
ATOM 2419 O O . THR A 1 320 ? -10.181 -14.895 22.408 1.00 96.69 320 THR A O 1
ATOM 2422 N N . TYR A 1 321 ? -9.342 -14.423 24.443 1.00 96.75 321 TYR A N 1
ATOM 2423 C CA . TYR A 1 321 ? -10.638 -14.412 25.122 1.00 96.75 321 TYR A CA 1
ATOM 2424 C C . TYR A 1 321 ? -11.547 -13.298 24.583 1.00 96.75 321 TYR A C 1
ATOM 2426 O O . TYR A 1 321 ? -12.708 -13.552 24.253 1.00 96.75 321 TYR A O 1
ATOM 2434 N N . ALA A 1 322 ? -11.003 -12.086 24.427 1.00 98.00 322 ALA A N 1
ATOM 2435 C CA . ALA A 1 322 ? -11.742 -10.937 23.924 1.00 98.00 322 ALA A CA 1
ATOM 2436 C C . ALA A 1 322 ? -12.304 -11.183 22.519 1.00 98.00 322 ALA A C 1
ATOM 2438 O O . ALA A 1 322 ? -13.501 -11.016 22.284 1.00 98.00 322 ALA A O 1
ATOM 2439 N N . LEU A 1 323 ? -11.460 -11.643 21.592 1.00 98.25 323 LEU A N 1
ATOM 2440 C CA . LEU A 1 323 ? -11.857 -11.918 20.213 1.00 98.25 323 LEU A CA 1
ATOM 2441 C C . LEU A 1 323 ? -12.888 -13.044 20.110 1.00 98.25 323 LEU A C 1
ATOM 2443 O O . LEU A 1 323 ? -13.790 -12.951 19.280 1.00 98.25 323 LEU A O 1
ATOM 2447 N N . ALA A 1 324 ? -12.811 -14.073 20.960 1.00 97.81 324 ALA A N 1
ATOM 2448 C CA . ALA A 1 324 ? -13.825 -15.124 21.003 1.00 97.81 324 ALA A CA 1
ATOM 2449 C C . ALA A 1 324 ? -15.203 -14.570 21.411 1.00 97.81 324 ALA A C 1
ATOM 2451 O O . ALA A 1 324 ? -16.207 -14.871 20.760 1.00 97.81 324 ALA A O 1
ATOM 2452 N N . GLY A 1 325 ? -15.251 -13.712 22.437 1.00 97.81 325 GLY A N 1
ATOM 2453 C CA . GLY A 1 325 ? -16.480 -13.027 22.848 1.00 97.81 325 GLY A CA 1
ATOM 2454 C C . GLY A 1 325 ? -17.017 -12.094 21.760 1.00 97.81 325 GLY A C 1
ATOM 2455 O O . GLY A 1 325 ? -18.192 -12.161 21.402 1.00 97.81 325 GLY A O 1
ATOM 2456 N N . LEU A 1 326 ? -16.148 -11.282 21.157 1.00 98.19 326 LEU A N 1
ATOM 2457 C CA . LEU A 1 326 ? -16.514 -10.364 20.075 1.00 98.19 326 LEU A CA 1
ATOM 2458 C C . LEU A 1 326 ? -17.024 -11.111 18.831 1.00 98.19 326 LEU A C 1
ATOM 2460 O O . LEU A 1 326 ? -17.992 -10.679 18.204 1.00 98.19 326 LEU A O 1
ATOM 2464 N N . GLN A 1 327 ? -16.448 -12.267 18.498 1.00 97.25 327 GLN A N 1
ATOM 2465 C CA . GLN A 1 327 ? -16.944 -13.127 17.422 1.00 97.25 327 GLN A CA 1
ATOM 2466 C C . GLN A 1 327 ? -18.346 -13.674 17.728 1.00 97.25 327 GLN A C 1
ATOM 2468 O O . GLN A 1 327 ? -19.195 -13.687 16.837 1.00 97.25 327 GLN A O 1
ATOM 2473 N N . ALA A 1 328 ? -18.618 -14.086 18.972 1.00 97.31 328 ALA A N 1
ATOM 2474 C CA . ALA A 1 328 ? -19.946 -14.551 19.388 1.00 97.31 328 ALA A CA 1
ATOM 2475 C C . ALA A 1 328 ? -21.014 -13.443 19.309 1.00 97.31 328 ALA A C 1
ATOM 2477 O O . ALA A 1 328 ? -22.185 -13.722 19.047 1.00 97.31 328 ALA A O 1
ATOM 2478 N N . LEU A 1 329 ? -20.603 -12.181 19.468 1.00 97.00 329 LEU A N 1
ATOM 2479 C CA . LEU A 1 329 ? -21.452 -10.999 19.292 1.00 97.00 329 LEU A CA 1
ATOM 2480 C C . LEU A 1 329 ? -21.624 -10.577 17.821 1.00 97.00 329 LEU A C 1
ATOM 2482 O O . LEU A 1 329 ? -22.361 -9.629 17.549 1.00 97.00 329 LEU A O 1
ATOM 2486 N N . GLY A 1 330 ? -20.966 -11.259 16.876 1.00 96.00 330 GLY A N 1
ATOM 2487 C CA . GLY A 1 330 ? -20.982 -10.924 15.449 1.00 96.00 330 GLY A CA 1
ATOM 2488 C C . GLY A 1 330 ? -20.088 -9.738 15.070 1.00 96.00 330 GLY A C 1
ATOM 2489 O O . GLY A 1 330 ? -20.186 -9.242 13.951 1.00 96.00 330 GLY A O 1
ATOM 2490 N N . ALA A 1 331 ? -19.210 -9.278 15.967 1.00 97.00 331 ALA A N 1
ATOM 2491 C CA . ALA A 1 331 ? -18.398 -8.079 15.759 1.00 97.00 331 ALA A CA 1
ATOM 2492 C C . ALA A 1 331 ? -17.397 -8.224 14.609 1.00 97.00 331 ALA A C 1
ATOM 2494 O O . ALA A 1 331 ? -17.200 -7.282 13.851 1.00 97.00 331 ALA A O 1
ATOM 2495 N N . LEU A 1 332 ? -16.782 -9.400 14.454 1.00 96.75 332 LEU A N 1
ATOM 2496 C CA . LEU A 1 332 ? -15.788 -9.651 13.403 1.00 96.75 332 LEU A CA 1
ATOM 2497 C C . LEU A 1 332 ? -16.428 -9.725 12.004 1.00 96.75 332 LEU A C 1
ATOM 2499 O O . LEU A 1 332 ? -15.793 -9.327 11.027 1.00 96.75 332 LEU A O 1
ATOM 2503 N N . ASP A 1 333 ? -17.682 -10.181 11.912 1.00 94.81 333 ASP A N 1
ATOM 2504 C CA . ASP A 1 333 ? -18.455 -10.280 10.664 1.00 94.81 333 ASP A CA 1
ATOM 2505 C C . ASP A 1 333 ? -19.277 -9.010 10.351 1.00 94.81 333 ASP A C 1
ATOM 2507 O O . ASP A 1 333 ? -19.845 -8.894 9.257 1.00 94.81 333 ASP A O 1
ATOM 2511 N N . ALA A 1 334 ? -19.338 -8.050 11.283 1.00 94.38 334 ALA A N 1
ATOM 2512 C CA . ALA A 1 334 ? -20.045 -6.787 11.097 1.00 94.38 334 ALA A CA 1
ATOM 2513 C C . ALA A 1 334 ? -19.514 -6.037 9.866 1.00 94.38 334 ALA A C 1
ATOM 2515 O O . ALA A 1 334 ? -18.314 -6.047 9.581 1.00 94.38 334 ALA A O 1
ATOM 2516 N N . GLN A 1 335 ? -20.416 -5.408 9.112 1.00 92.81 335 GLN A N 1
ATOM 2517 C CA . GLN A 1 335 ? -20.072 -4.740 7.858 1.00 92.81 335 GLN A CA 1
ATOM 2518 C C . GLN A 1 335 ? -19.562 -3.322 8.110 1.00 92.81 335 GLN A C 1
ATOM 2520 O O . GLN A 1 335 ? -20.174 -2.550 8.841 1.00 92.81 335 GLN A O 1
ATOM 2525 N N . VAL A 1 336 ? -18.466 -2.967 7.451 1.00 90.25 336 VAL A N 1
ATOM 2526 C CA . VAL A 1 336 ? -17.884 -1.622 7.395 1.00 90.25 336 VAL A CA 1
ATOM 2527 C C . VAL A 1 336 ? -17.624 -1.253 5.935 1.00 90.25 336 VAL A C 1
ATOM 2529 O O . VAL A 1 336 ? -17.700 -2.094 5.037 1.00 90.25 336 VAL A O 1
ATOM 2532 N N . SER A 1 337 ? -17.285 0.010 5.672 1.00 83.31 337 SER A N 1
ATOM 2533 C CA . SER A 1 337 ? -16.837 0.407 4.334 1.00 83.31 337 SER A CA 1
ATOM 2534 C C . SER A 1 337 ? -15.653 -0.465 3.896 1.00 83.31 337 SER A C 1
ATOM 2536 O O . SER A 1 337 ? -14.620 -0.491 4.565 1.00 83.31 337 SER A O 1
ATOM 2538 N N . GLY A 1 338 ? -15.821 -1.200 2.794 1.00 78.38 338 GLY A N 1
ATOM 2539 C CA . GLY A 1 338 ? -14.791 -2.075 2.230 1.00 78.38 338 GLY A CA 1
ATOM 2540 C C . GLY A 1 338 ? -14.816 -3.544 2.675 1.00 78.38 338 GLY A C 1
ATOM 2541 O O . GLY A 1 338 ? -13.987 -4.302 2.182 1.00 78.38 338 GLY A O 1
ATOM 2542 N N . GLY A 1 339 ? -15.743 -3.985 3.538 1.00 88.62 339 GLY A N 1
ATOM 2543 C CA . GLY A 1 339 ? -15.894 -5.409 3.876 1.00 88.62 339 GLY A CA 1
ATOM 2544 C C . GLY A 1 339 ? -16.359 -5.671 5.308 1.00 88.62 339 GLY A C 1
ATOM 2545 O O . GLY A 1 339 ? -17.185 -4.944 5.850 1.00 88.62 339 GLY A O 1
ATOM 2546 N N . THR A 1 340 ? -15.833 -6.729 5.928 1.00 94.31 340 THR A N 1
ATOM 2547 C CA . THR A 1 340 ? -16.080 -7.023 7.347 1.00 94.31 340 THR A CA 1
ATOM 2548 C C . THR A 1 340 ? -15.118 -6.250 8.247 1.00 94.31 340 THR A C 1
ATOM 2550 O O . THR A 1 340 ? -14.031 -5.850 7.820 1.00 94.31 340 THR A O 1
ATOM 2553 N N . VAL A 1 341 ? -15.473 -6.094 9.522 1.00 96.06 341 VAL A N 1
ATOM 2554 C CA . VAL A 1 341 ? -14.564 -5.570 10.548 1.00 96.06 341 VAL A CA 1
ATOM 2555 C C . VAL A 1 341 ? -13.262 -6.365 10.574 1.00 96.06 341 VAL A C 1
ATOM 2557 O O . VAL A 1 341 ? -12.204 -5.747 10.552 1.00 96.06 341 VAL A O 1
ATOM 2560 N N . ALA A 1 342 ? -13.313 -7.703 10.542 1.00 96.38 342 ALA A N 1
ATOM 2561 C CA . ALA A 1 342 ? -12.112 -8.543 10.514 1.00 96.38 342 ALA A CA 1
ATOM 2562 C C . ALA A 1 342 ? -11.182 -8.206 9.334 1.00 96.38 342 ALA A C 1
ATOM 2564 O O . ALA A 1 342 ? -9.969 -8.113 9.514 1.00 96.38 342 ALA A O 1
ATOM 2565 N N . HIS A 1 343 ? -11.743 -7.963 8.144 1.00 94.00 343 HIS A N 1
ATOM 2566 C CA . HIS A 1 343 ? -10.970 -7.540 6.975 1.00 94.00 343 HIS A CA 1
ATOM 2567 C C . HIS A 1 343 ? -10.366 -6.144 7.170 1.00 94.00 343 HIS A C 1
ATOM 2569 O O . HIS A 1 343 ? -9.185 -5.935 6.903 1.00 94.00 343 HIS A O 1
ATOM 2575 N N . ALA A 1 344 ? -11.150 -5.199 7.694 1.00 93.19 344 ALA A N 1
ATOM 2576 C CA . ALA A 1 344 ? -10.690 -3.837 7.937 1.00 93.19 344 ALA A CA 1
ATOM 2577 C C . ALA A 1 344 ? -9.596 -3.757 9.009 1.00 93.19 344 ALA A C 1
ATOM 2579 O O . ALA A 1 344 ? -8.734 -2.890 8.906 1.00 93.19 344 ALA A O 1
ATOM 2580 N N . VAL A 1 345 ? -9.610 -4.636 10.021 1.00 94.94 345 VAL A N 1
ATOM 2581 C CA . VAL A 1 345 ? -8.595 -4.626 11.087 1.00 94.94 345 VAL A CA 1
ATOM 2582 C C . VAL A 1 345 ? -7.328 -5.420 10.754 1.00 94.94 345 VAL A C 1
ATOM 2584 O O . VAL A 1 345 ? -6.325 -5.292 11.457 1.00 94.94 345 VAL A O 1
ATOM 2587 N N . LEU A 1 346 ? -7.350 -6.224 9.687 1.00 94.69 346 LEU A N 1
ATOM 2588 C CA . LEU A 1 346 ? -6.245 -7.103 9.305 1.00 94.69 346 LEU A CA 1
ATOM 2589 C C . LEU A 1 346 ? -4.888 -6.387 9.141 1.00 94.69 346 LEU A C 1
ATOM 2591 O O . LEU A 1 346 ? -3.897 -6.958 9.596 1.00 94.69 346 LEU A O 1
ATOM 2595 N N . PRO A 1 347 ? -4.793 -5.160 8.583 1.00 91.62 347 PRO A N 1
ATOM 2596 C CA . PRO A 1 347 ? -3.523 -4.435 8.524 1.00 91.62 347 PRO A CA 1
ATOM 2597 C C . PRO A 1 347 ? -2.853 -4.264 9.894 1.00 91.62 347 PRO A C 1
ATOM 2599 O O . PRO A 1 347 ? -1.654 -4.487 10.008 1.00 91.62 347 PRO A O 1
ATOM 2602 N N . TRP A 1 348 ? -3.622 -3.973 10.952 1.00 92.00 348 TRP A N 1
ATOM 2603 C CA . TRP A 1 348 ? -3.079 -3.884 12.315 1.00 92.00 348 TRP A CA 1
ATOM 2604 C C . TRP A 1 348 ? -2.759 -5.257 12.908 1.00 92.00 348 TRP A C 1
ATOM 2606 O O . TRP A 1 348 ? -1.818 -5.381 13.680 1.00 92.00 348 TRP A O 1
ATOM 2616 N N . ALA A 1 349 ? -3.493 -6.308 12.532 1.00 94.94 349 ALA A N 1
ATOM 2617 C CA . ALA A 1 349 ? -3.183 -7.673 12.967 1.00 94.94 349 ALA A CA 1
ATOM 2618 C C . ALA A 1 349 ? -1.888 -8.226 12.339 1.00 94.94 349 ALA A C 1
ATOM 2620 O O . ALA A 1 349 ? -1.310 -9.186 12.849 1.00 94.94 349 ALA A O 1
ATOM 2621 N N . LEU A 1 350 ? -1.415 -7.632 11.239 1.00 94.25 350 LEU A N 1
ATOM 2622 C CA . LEU A 1 350 ? -0.135 -7.976 10.620 1.00 94.25 350 LEU A CA 1
ATOM 2623 C C . LEU A 1 350 ? 1.066 -7.379 11.367 1.00 94.25 350 LEU A C 1
ATOM 2625 O O . LEU A 1 350 ? 2.187 -7.812 11.109 1.00 94.25 350 LEU A O 1
ATOM 2629 N N . GLU A 1 351 ? 0.858 -6.436 12.288 1.00 90.69 351 GLU A N 1
ATOM 2630 C CA . GLU A 1 351 ? 1.929 -5.765 13.031 1.00 90.69 351 GLU A CA 1
ATOM 2631 C C . GLU A 1 351 ? 2.733 -6.731 13.928 1.00 90.69 351 GLU A C 1
ATOM 2633 O O . GLU A 1 351 ? 2.181 -7.708 14.459 1.00 90.69 351 GLU A O 1
ATOM 2638 N N . PRO A 1 352 ? 4.049 -6.496 14.096 1.00 89.50 352 PRO A N 1
ATOM 2639 C CA . PRO A 1 352 ? 4.957 -7.434 14.755 1.00 89.50 352 PRO A CA 1
ATOM 2640 C C . PRO A 1 352 ? 4.636 -7.666 16.238 1.00 89.50 352 PRO A C 1
ATOM 2642 O O . PRO A 1 352 ? 4.902 -8.749 16.753 1.00 89.50 352 PRO A O 1
ATOM 2645 N N . GLN A 1 353 ? 4.044 -6.684 16.917 1.00 88.38 353 GLN A N 1
ATOM 2646 C CA . GLN A 1 353 ? 3.641 -6.758 18.324 1.00 88.38 353 GLN A CA 1
ATOM 2647 C C . GLN A 1 353 ? 2.393 -7.618 18.564 1.00 88.38 353 GLN A C 1
ATOM 2649 O O . GLN A 1 353 ? 2.142 -8.029 19.696 1.00 88.38 353 GLN A O 1
ATOM 2654 N N . VAL A 1 354 ? 1.601 -7.905 17.526 1.00 93.00 354 VAL A N 1
ATOM 2655 C CA . VAL A 1 354 ? 0.398 -8.736 17.658 1.00 93.00 354 VAL A CA 1
ATOM 2656 C C . VAL A 1 354 ? 0.811 -10.197 17.789 1.00 93.00 354 VAL A C 1
ATOM 2658 O O . VAL A 1 354 ? 1.564 -10.704 16.963 1.00 93.00 354 VAL A O 1
ATOM 2661 N N . ALA A 1 355 ? 0.308 -10.897 18.807 1.00 93.62 355 ALA A N 1
ATOM 2662 C CA . ALA A 1 355 ? 0.611 -12.313 19.012 1.00 93.62 355 ALA A CA 1
ATOM 2663 C C . ALA A 1 355 ? 0.071 -13.193 17.867 1.00 93.62 355 ALA A C 1
ATOM 2665 O O . ALA A 1 355 ? -1.025 -12.961 17.357 1.00 93.62 355 ALA A O 1
ATOM 2666 N N . ASP A 1 356 ? 0.792 -14.259 17.504 1.00 93.50 356 ASP A N 1
ATOM 2667 C CA . ASP A 1 356 ? 0.433 -15.101 16.352 1.00 93.50 356 ASP A CA 1
ATOM 2668 C C . ASP A 1 356 ? -0.979 -15.697 16.459 1.00 93.50 356 ASP A C 1
ATOM 2670 O O . ASP A 1 356 ? -1.737 -15.646 15.498 1.00 93.50 356 ASP A O 1
ATOM 2674 N N . ALA A 1 357 ? -1.392 -16.183 17.635 1.00 95.31 357 ALA A N 1
ATOM 2675 C CA . ALA A 1 357 ? -2.745 -16.724 17.832 1.00 95.31 357 ALA A CA 1
ATOM 2676 C C . ALA A 1 357 ? -3.861 -15.680 17.597 1.00 95.31 357 ALA A C 1
ATOM 2678 O O . ALA A 1 357 ? -4.952 -16.008 17.120 1.00 95.31 357 ALA A O 1
ATOM 2679 N N . VAL A 1 358 ? -3.578 -14.413 17.912 1.00 96.94 358 VAL A N 1
ATOM 2680 C CA . VAL A 1 358 ? -4.494 -13.282 17.709 1.00 96.94 358 VAL A CA 1
ATOM 2681 C C . VAL A 1 358 ? -4.588 -12.966 16.218 1.00 96.94 358 VAL A C 1
ATOM 2683 O O . VAL A 1 358 ? -5.692 -12.863 15.680 1.00 96.94 358 VAL A O 1
ATOM 2686 N N . PHE A 1 359 ? -3.441 -12.906 15.535 1.00 96.62 359 PHE A N 1
ATOM 2687 C CA . PHE A 1 359 ? -3.378 -12.765 14.083 1.00 96.62 359 PHE A CA 1
ATOM 2688 C C . PHE A 1 359 ? -4.168 -13.873 13.370 1.00 96.62 359 PHE A C 1
ATOM 2690 O O . PHE A 1 359 ? -5.026 -13.555 12.551 1.00 96.62 359 PHE A O 1
ATOM 2697 N N . GLU A 1 360 ? -3.957 -15.147 13.715 1.00 96.25 360 GLU A N 1
ATOM 2698 C CA . GLU A 1 360 ? -4.662 -16.284 13.096 1.00 96.25 360 GLU A CA 1
ATOM 2699 C C . GLU A 1 360 ? -6.189 -16.174 13.232 1.00 96.25 360 GLU A C 1
ATOM 2701 O O . GLU A 1 360 ? -6.935 -16.499 12.305 1.00 96.25 360 GLU A O 1
ATOM 2706 N N . THR A 1 361 ? -6.667 -15.666 14.371 1.00 96.88 361 THR A N 1
ATOM 2707 C CA . THR A 1 361 ? -8.100 -15.453 14.620 1.00 96.88 361 THR A CA 1
ATOM 2708 C C . THR A 1 361 ? -8.677 -14.403 13.671 1.00 96.88 361 THR A C 1
ATOM 2710 O O . THR A 1 361 ? -9.673 -14.664 12.990 1.00 96.88 361 THR A O 1
ATOM 2713 N N . ILE A 1 362 ? -8.031 -13.235 13.574 1.00 97.75 362 ILE A N 1
ATOM 2714 C CA . ILE A 1 362 ? -8.448 -12.157 12.666 1.00 97.75 362 ILE A CA 1
ATOM 2715 C C . ILE A 1 362 ? -8.336 -12.597 11.209 1.00 97.75 362 ILE A C 1
ATOM 2717 O O . ILE A 1 362 ? -9.267 -12.403 10.432 1.00 97.75 362 ILE A O 1
ATOM 2721 N N . PHE A 1 363 ? -7.221 -13.222 10.843 1.00 96.06 363 PHE A N 1
ATOM 2722 C CA . PHE A 1 363 ? -6.937 -13.664 9.486 1.00 96.06 363 PHE A CA 1
ATOM 2723 C C . PHE A 1 363 ? -7.996 -14.652 8.977 1.00 96.06 363 PHE A C 1
ATOM 2725 O O . PHE A 1 363 ? -8.544 -14.477 7.886 1.00 96.06 363 PHE A O 1
ATOM 2732 N N . LYS A 1 364 ? -8.372 -15.638 9.804 1.00 95.50 364 LYS A N 1
ATOM 2733 C CA . LYS A 1 364 ? -9.445 -16.590 9.487 1.00 95.50 364 LYS A CA 1
ATOM 2734 C C . LYS A 1 364 ? -10.806 -15.904 9.335 1.00 95.50 364 LYS A C 1
ATOM 2736 O O . LYS A 1 364 ? -11.559 -16.242 8.421 1.00 95.50 364 LYS A O 1
ATOM 2741 N N . ALA A 1 365 ? -11.127 -14.947 10.204 1.00 96.06 365 ALA A N 1
ATOM 2742 C CA . ALA A 1 365 ? -12.391 -14.211 10.149 1.00 96.06 365 ALA A CA 1
ATOM 2743 C C . ALA A 1 365 ? -12.468 -13.232 8.963 1.00 96.06 365 ALA A C 1
ATOM 2745 O O . ALA A 1 365 ? -13.541 -13.030 8.394 1.00 96.06 365 ALA A O 1
ATOM 2746 N N . ALA A 1 366 ? -11.331 -12.670 8.541 1.00 95.00 366 ALA A N 1
ATOM 2747 C CA . ALA A 1 366 ? -11.234 -11.736 7.422 1.00 95.00 366 ALA A CA 1
ATOM 2748 C C . ALA A 1 366 ? -11.550 -12.380 6.062 1.00 95.00 366 ALA A C 1
ATOM 2750 O O . ALA A 1 366 ? -11.856 -11.656 5.114 1.00 95.00 366 ALA A O 1
ATOM 2751 N N . LYS A 1 367 ? -11.484 -13.721 5.961 1.00 92.38 367 LYS A N 1
ATOM 2752 C CA . LYS A 1 367 ? -11.806 -14.508 4.750 1.00 92.38 367 LYS A CA 1
ATOM 2753 C C . LYS A 1 367 ? -11.107 -13.973 3.491 1.00 92.38 367 LYS A C 1
ATOM 2755 O O . LYS A 1 367 ? -11.688 -13.965 2.400 1.00 92.38 367 LYS A O 1
ATOM 2760 N N . VAL A 1 368 ? -9.864 -13.521 3.664 1.00 92.25 368 VAL A N 1
ATOM 2761 C CA . VAL A 1 368 ? -9.042 -12.946 2.597 1.00 92.25 368 VAL A CA 1
ATOM 2762 C C . VAL A 1 368 ? -8.891 -13.908 1.429 1.00 92.25 368 VAL A C 1
ATOM 2764 O O . VAL A 1 368 ? -8.792 -15.124 1.595 1.00 92.25 368 VAL A O 1
ATOM 2767 N N . GLN A 1 369 ? -8.899 -13.346 0.230 1.00 89.62 369 GLN A N 1
ATOM 2768 C CA . GLN A 1 369 ? -8.817 -14.075 -1.022 1.00 89.62 369 GLN A CA 1
ATOM 2769 C C . GLN A 1 369 ? -7.450 -13.847 -1.674 1.00 89.62 369 GLN A C 1
ATOM 2771 O O . GLN A 1 369 ? -6.830 -12.806 -1.456 1.00 89.62 369 GLN A O 1
ATOM 2776 N N . PRO A 1 370 ? -6.987 -14.748 -2.560 1.00 86.50 370 PRO A N 1
ATOM 2777 C CA . PRO A 1 370 ? -5.725 -14.558 -3.279 1.00 86.50 370 PRO A CA 1
ATOM 2778 C C . PRO A 1 370 ? -5.626 -13.225 -4.039 1.00 86.50 370 PRO A C 1
ATOM 2780 O O . PRO A 1 370 ? -4.539 -12.675 -4.174 1.00 86.50 370 PRO A O 1
ATOM 2783 N N . ARG A 1 371 ? -6.757 -12.663 -4.490 1.00 88.00 371 ARG A N 1
ATOM 2784 C CA . ARG A 1 371 ? -6.808 -11.344 -5.150 1.00 88.00 371 ARG A CA 1
ATOM 2785 C C . ARG A 1 371 ? -6.400 -10.174 -4.243 1.00 88.00 371 ARG A C 1
ATOM 2787 O O . ARG A 1 371 ? -6.041 -9.121 -4.757 1.00 88.00 371 ARG A O 1
ATOM 2794 N N . ASP A 1 372 ? -6.438 -10.358 -2.924 1.00 89.44 372 ASP A N 1
ATOM 2795 C CA . ASP A 1 372 ? -6.099 -9.326 -1.940 1.00 89.44 372 ASP A CA 1
ATOM 2796 C C . ASP A 1 372 ? -4.576 -9.232 -1.709 1.00 89.44 372 ASP A C 1
ATOM 2798 O O . ASP A 1 372 ? -4.107 -8.307 -1.045 1.00 89.44 372 ASP A O 1
ATOM 2802 N N . ALA A 1 373 ? -3.792 -10.161 -2.285 1.00 91.69 373 ALA A N 1
ATOM 2803 C CA . ALA A 1 373 ? -2.344 -10.283 -2.098 1.00 91.69 373 ALA A CA 1
ATOM 2804 C C . ALA A 1 373 ? -1.598 -8.959 -2.279 1.00 91.69 373 ALA A C 1
ATOM 2806 O O . ALA A 1 373 ? -0.825 -8.562 -1.412 1.00 91.69 373 ALA A O 1
ATOM 2807 N N . VAL A 1 374 ? -1.845 -8.265 -3.395 1.00 93.88 374 VAL A N 1
ATOM 2808 C CA . VAL A 1 374 ? -1.121 -7.037 -3.750 1.00 93.88 374 VAL A CA 1
ATOM 2809 C C . VAL A 1 374 ? -1.347 -5.953 -2.698 1.00 93.88 374 VAL A C 1
ATOM 2811 O O . VAL A 1 374 ? -0.384 -5.377 -2.198 1.00 93.88 374 VAL A O 1
ATOM 2814 N N . THR A 1 375 ? -2.602 -5.717 -2.310 1.00 92.56 375 THR A N 1
ATOM 2815 C CA . THR A 1 375 ? -2.956 -4.706 -1.305 1.00 92.56 375 THR A CA 1
ATOM 2816 C C . THR A 1 375 ? -2.367 -5.040 0.066 1.00 92.56 375 THR A C 1
ATOM 2818 O O . THR A 1 375 ? -1.826 -4.158 0.733 1.00 92.56 375 THR A O 1
ATOM 2821 N N . LEU A 1 376 ? -2.418 -6.311 0.479 1.00 94.25 376 LEU A N 1
ATOM 2822 C CA . LEU A 1 376 ? -1.861 -6.750 1.761 1.00 94.25 376 LEU A CA 1
ATOM 2823 C C . LEU A 1 376 ? -0.335 -6.619 1.791 1.00 94.25 376 LEU A C 1
ATOM 2825 O O . LEU A 1 376 ? 0.209 -6.084 2.757 1.00 94.25 376 LEU A O 1
ATOM 2829 N N . PHE A 1 377 ? 0.353 -7.034 0.722 1.00 96.50 377 PHE A N 1
ATOM 2830 C CA . PHE A 1 377 ? 1.798 -6.851 0.613 1.00 96.50 377 PHE A CA 1
ATOM 2831 C C . PHE A 1 377 ? 2.184 -5.373 0.603 1.00 96.50 377 PHE A C 1
ATOM 2833 O O . PHE A 1 377 ? 3.143 -5.006 1.273 1.00 96.50 377 PHE A O 1
ATOM 2840 N N . PHE A 1 378 ? 1.438 -4.508 -0.090 1.00 95.19 378 PHE A N 1
ATOM 2841 C CA . PHE A 1 378 ? 1.702 -3.066 -0.072 1.00 95.19 378 PHE A CA 1
ATOM 2842 C C . PHE A 1 378 ? 1.629 -2.497 1.341 1.00 95.19 378 PHE A C 1
ATOM 2844 O O . PHE A 1 378 ? 2.538 -1.773 1.737 1.00 95.19 378 PHE A O 1
ATOM 2851 N N . SER A 1 379 ? 0.613 -2.881 2.120 1.00 92.19 379 SER A N 1
ATOM 2852 C CA . SER A 1 379 ? 0.471 -2.432 3.507 1.00 92.19 379 SER A CA 1
ATOM 2853 C C . SER A 1 379 ? 1.695 -2.784 4.355 1.00 92.19 379 SER A C 1
ATOM 2855 O O . SER A 1 379 ? 2.206 -1.920 5.057 1.00 92.19 379 SER A O 1
ATOM 2857 N N . VAL A 1 380 ? 2.185 -4.028 4.285 1.00 95.19 380 VAL A N 1
ATOM 2858 C CA . VAL A 1 380 ? 3.332 -4.467 5.106 1.00 95.19 380 VAL A CA 1
ATOM 2859 C C . VAL A 1 380 ? 4.675 -3.980 4.563 1.00 95.19 380 VAL A C 1
ATOM 2861 O O . VAL A 1 380 ? 5.617 -3.800 5.330 1.00 95.19 380 VAL A O 1
ATOM 2864 N N . ILE A 1 381 ? 4.785 -3.730 3.255 1.00 95.44 381 ILE A N 1
ATOM 2865 C CA . ILE A 1 381 ? 5.974 -3.107 2.666 1.00 95.44 381 ILE A CA 1
ATOM 2866 C C . ILE A 1 381 ? 6.045 -1.646 3.104 1.00 95.44 381 ILE A C 1
ATOM 2868 O O . ILE A 1 381 ? 7.086 -1.212 3.587 1.00 95.44 381 ILE A O 1
ATOM 2872 N N . ASP A 1 382 ? 4.961 -0.882 2.987 1.00 92.06 382 ASP A N 1
ATOM 2873 C CA . ASP A 1 382 ? 4.968 0.553 3.288 1.00 92.06 382 ASP A CA 1
ATOM 2874 C C . ASP A 1 382 ? 5.258 0.843 4.773 1.00 92.06 382 ASP A C 1
ATOM 2876 O O . ASP A 1 382 ? 5.892 1.853 5.083 1.00 92.06 382 ASP A O 1
ATOM 2880 N N . THR A 1 383 ? 4.906 -0.078 5.679 1.00 89.56 383 THR A N 1
ATOM 2881 C CA . THR A 1 383 ? 5.243 -0.004 7.113 1.00 89.56 383 THR A CA 1
ATOM 2882 C C . THR A 1 383 ? 6.550 -0.708 7.496 1.00 89.56 383 THR A C 1
ATOM 2884 O O . THR A 1 383 ? 6.910 -0.738 8.669 1.00 89.56 383 THR A O 1
ATOM 2887 N N . LYS A 1 384 ? 7.311 -1.235 6.525 1.00 92.88 384 LYS A N 1
ATOM 2888 C CA . LYS A 1 384 ? 8.582 -1.959 6.738 1.00 92.88 384 LYS A CA 1
ATOM 2889 C C . LYS A 1 384 ? 8.450 -3.196 7.640 1.00 92.88 384 LYS A C 1
ATOM 2891 O O . LYS A 1 384 ? 9.372 -3.565 8.369 1.00 92.88 384 LYS A O 1
ATOM 2896 N N . ASN A 1 385 ? 7.300 -3.854 7.588 1.00 92.88 385 ASN A N 1
ATOM 2897 C CA . ASN A 1 385 ? 6.910 -4.915 8.499 1.00 92.88 385 ASN A CA 1
ATOM 2898 C C . ASN A 1 385 ? 7.295 -6.312 7.966 1.00 92.88 385 ASN A C 1
ATOM 2900 O O . ASN A 1 385 ? 6.535 -6.980 7.258 1.00 92.88 385 ASN A O 1
ATOM 2904 N N . ALA A 1 386 ? 8.484 -6.784 8.355 1.00 94.38 386 ALA A N 1
ATOM 2905 C CA . ALA A 1 386 ? 8.988 -8.112 7.985 1.00 94.38 386 ALA A CA 1
ATOM 2906 C C . ALA A 1 386 ? 8.152 -9.271 8.558 1.00 94.38 386 ALA A C 1
ATOM 2908 O O . ALA A 1 386 ? 8.005 -10.309 7.911 1.00 94.38 386 ALA A O 1
ATOM 2909 N N . VAL A 1 387 ? 7.578 -9.100 9.755 1.00 94.44 387 VAL A N 1
ATOM 2910 C CA . VAL A 1 387 ? 6.720 -10.117 10.383 1.00 94.44 387 VAL A CA 1
ATOM 2911 C C . VAL A 1 387 ? 5.445 -10.305 9.564 1.00 94.44 387 VAL A C 1
ATOM 2913 O O . VAL A 1 387 ? 5.082 -11.437 9.244 1.00 94.44 387 VAL A O 1
ATOM 2916 N N . GLY A 1 388 ? 4.818 -9.206 9.143 1.00 95.38 388 GLY A N 1
ATOM 2917 C CA . GLY A 1 388 ? 3.650 -9.201 8.269 1.00 95.38 388 GLY A CA 1
ATOM 2918 C C . GLY A 1 388 ? 3.923 -9.872 6.922 1.00 95.38 388 GLY A C 1
ATOM 2919 O O . GLY A 1 388 ? 3.138 -10.718 6.497 1.00 95.38 388 GLY A O 1
ATOM 2920 N N . VAL A 1 389 ? 5.068 -9.586 6.287 1.00 96.44 389 VAL A N 1
ATOM 2921 C CA . VAL A 1 389 ? 5.498 -10.286 5.059 1.00 96.44 389 VAL A CA 1
ATOM 2922 C C . VAL A 1 389 ? 5.571 -11.799 5.284 1.00 96.44 389 VAL A C 1
ATOM 2924 O O . VAL A 1 389 ? 4.967 -12.562 4.530 1.00 96.44 389 VAL A O 1
ATOM 2927 N N . ASN A 1 390 ? 6.247 -12.242 6.346 1.00 95.62 390 ASN A N 1
ATOM 2928 C CA . ASN A 1 390 ? 6.390 -13.666 6.655 1.00 95.62 390 ASN A CA 1
ATOM 2929 C C . ASN A 1 390 ? 5.045 -14.340 6.954 1.00 95.62 390 ASN A C 1
ATOM 2931 O O . ASN A 1 390 ? 4.812 -15.465 6.508 1.00 95.62 390 ASN A O 1
ATOM 2935 N N . ARG A 1 391 ? 4.140 -13.652 7.660 1.00 95.94 391 ARG A N 1
ATOM 2936 C CA . ARG A 1 391 ? 2.771 -14.124 7.911 1.00 95.94 391 ARG A CA 1
ATOM 2937 C C . ARG A 1 391 ? 2.017 -14.356 6.604 1.00 95.94 391 ARG A C 1
ATOM 2939 O O . ARG A 1 391 ? 1.484 -15.444 6.404 1.00 95.94 391 ARG A O 1
ATOM 2946 N N . LEU A 1 392 ? 2.023 -13.387 5.688 1.00 96.12 392 LEU A N 1
ATOM 2947 C CA . LEU A 1 392 ? 1.350 -13.518 4.390 1.00 96.12 392 LEU A CA 1
ATOM 2948 C C . LEU A 1 392 ? 1.934 -14.672 3.558 1.00 96.12 392 LEU A C 1
ATOM 2950 O O . LEU A 1 392 ? 1.185 -15.493 3.027 1.00 96.12 392 LEU A O 1
ATOM 2954 N N . LEU A 1 393 ? 3.262 -14.787 3.491 1.00 95.50 393 LEU A N 1
ATOM 2955 C CA . LEU A 1 393 ? 3.932 -15.869 2.762 1.00 95.50 393 LEU A CA 1
ATOM 2956 C C . LEU A 1 393 ? 3.606 -17.253 3.346 1.00 95.50 393 LEU A C 1
ATOM 2958 O O . LEU A 1 393 ? 3.297 -18.177 2.592 1.00 95.50 393 LEU A O 1
ATOM 2962 N N . LYS A 1 394 ? 3.607 -17.392 4.679 1.00 94.06 394 LYS A N 1
ATOM 2963 C CA . LYS A 1 394 ? 3.238 -18.634 5.384 1.00 94.06 394 LYS A CA 1
ATOM 2964 C C . LYS A 1 394 ? 1.797 -19.058 5.093 1.00 94.06 394 LYS A C 1
ATOM 2966 O O . LYS A 1 394 ? 1.524 -20.250 4.989 1.00 94.06 394 LYS A O 1
ATOM 2971 N N . HIS A 1 395 ? 0.902 -18.090 4.903 1.00 94.12 395 HIS A N 1
ATOM 2972 C CA . HIS A 1 395 ? -0.493 -18.307 4.506 1.00 94.12 395 HIS A CA 1
ATOM 2973 C C . HIS A 1 395 ? -0.695 -18.482 2.996 1.00 94.12 395 HIS A C 1
ATOM 2975 O O . HIS A 1 395 ? -1.822 -18.511 2.506 1.00 94.12 395 HIS A O 1
ATOM 2981 N N . GLY A 1 396 ? 0.389 -18.640 2.236 1.00 92.25 396 GLY A N 1
ATOM 2982 C CA . GLY A 1 396 ? 0.326 -19.008 0.829 1.00 92.25 396 GLY A CA 1
ATOM 2983 C C . GLY A 1 396 ? -0.012 -17.856 -0.113 1.00 92.25 396 GLY A C 1
ATOM 2984 O O . GLY A 1 396 ? -0.276 -18.130 -1.289 1.00 92.25 396 GLY A O 1
ATOM 2985 N N . PHE A 1 397 ? 0.059 -16.596 0.330 1.00 93.94 397 PHE A N 1
ATOM 2986 C CA . PHE A 1 397 ? -0.037 -15.453 -0.580 1.00 93.94 397 PHE A CA 1
ATOM 2987 C C . PHE A 1 397 ? 1.119 -15.445 -1.578 1.00 93.94 397 PHE A C 1
ATOM 2989 O O . PHE A 1 397 ? 2.261 -15.762 -1.244 1.00 93.94 397 PHE A O 1
ATOM 2996 N N . ASP A 1 398 ? 0.797 -15.139 -2.832 1.00 91.06 398 ASP A N 1
ATOM 2997 C CA . ASP A 1 398 ? 1.759 -15.168 -3.926 1.00 91.06 398 ASP A CA 1
ATOM 2998 C C . ASP A 1 398 ? 2.457 -13.811 -4.052 1.00 91.06 398 ASP A C 1
ATOM 3000 O O . ASP A 1 398 ? 1.806 -12.797 -4.295 1.00 91.06 398 ASP A O 1
ATOM 3004 N N . SER A 1 399 ? 3.779 -13.793 -3.876 1.00 93.25 399 SER A N 1
ATOM 3005 C CA . SER A 1 399 ? 4.605 -12.598 -4.066 1.00 93.25 399 SER A CA 1
ATOM 3006 C C . SER A 1 399 ? 5.027 -12.384 -5.523 1.00 93.25 399 SER A C 1
ATOM 3008 O O . SER A 1 399 ? 5.688 -11.387 -5.812 1.00 93.25 399 SER A O 1
ATOM 3010 N N . ARG A 1 400 ? 4.664 -13.281 -6.457 1.00 92.69 400 ARG A N 1
ATOM 3011 C CA . ARG A 1 400 ? 5.002 -13.198 -7.892 1.00 92.69 400 ARG A CA 1
ATOM 3012 C C . ARG A 1 400 ? 4.134 -12.177 -8.635 1.00 92.69 400 ARG A C 1
ATOM 3014 O O . ARG A 1 400 ? 3.518 -12.489 -9.647 1.00 92.69 400 ARG A O 1
ATOM 3021 N N . ASP A 1 401 ? 4.115 -10.952 -8.130 1.00 92.75 401 ASP A N 1
ATOM 3022 C CA . ASP A 1 401 ? 3.533 -9.782 -8.778 1.00 92.75 401 ASP A CA 1
ATOM 3023 C C . ASP A 1 401 ? 4.626 -8.715 -8.922 1.00 92.75 401 ASP A C 1
ATOM 3025 O O . ASP A 1 401 ? 5.307 -8.362 -7.953 1.00 92.75 401 ASP A O 1
ATOM 3029 N N . ALA A 1 402 ? 4.805 -8.197 -10.141 1.00 91.88 402 ALA A N 1
ATOM 3030 C CA . ALA A 1 402 ? 5.839 -7.206 -10.430 1.00 91.88 402 ALA A CA 1
ATOM 3031 C C . ALA A 1 402 ? 5.720 -5.968 -9.536 1.00 91.88 402 ALA A C 1
ATOM 3033 O O . ALA A 1 402 ? 6.731 -5.438 -9.084 1.00 91.88 402 ALA A O 1
ATOM 3034 N N . LYS A 1 403 ? 4.498 -5.501 -9.252 1.00 92.31 403 LYS A N 1
ATOM 3035 C CA . LYS A 1 403 ? 4.272 -4.287 -8.461 1.00 92.31 403 LYS A CA 1
ATOM 3036 C C . LYS A 1 403 ? 4.697 -4.499 -7.015 1.00 92.31 403 LYS A C 1
ATOM 3038 O O . LYS A 1 403 ? 5.301 -3.601 -6.438 1.00 92.31 403 LYS A O 1
ATOM 3043 N N . VAL A 1 404 ? 4.421 -5.674 -6.447 1.00 95.56 404 VAL A N 1
ATOM 3044 C CA . VAL A 1 404 ? 4.841 -6.044 -5.084 1.00 95.56 404 VAL A CA 1
ATOM 3045 C C . VAL A 1 404 ? 6.364 -6.048 -4.978 1.00 95.56 404 VAL A C 1
ATOM 3047 O O . VAL A 1 404 ? 6.927 -5.361 -4.124 1.00 95.56 404 VAL A O 1
ATOM 3050 N N . LEU A 1 405 ? 7.038 -6.759 -5.884 1.00 95.25 405 LEU A N 1
ATOM 3051 C CA . LEU A 1 405 ? 8.495 -6.883 -5.872 1.00 95.25 405 LEU A CA 1
ATOM 3052 C C . LEU A 1 405 ? 9.182 -5.538 -6.153 1.00 95.25 405 LEU A C 1
ATOM 3054 O O . LEU A 1 405 ? 10.101 -5.164 -5.428 1.00 95.25 405 LEU A O 1
ATOM 3058 N N . LEU A 1 406 ? 8.694 -4.756 -7.124 1.00 93.00 406 LEU A N 1
ATOM 3059 C CA . LEU A 1 406 ? 9.213 -3.416 -7.426 1.00 93.00 406 LEU A CA 1
ATOM 3060 C C . LEU A 1 406 ? 9.035 -2.445 -6.252 1.00 93.00 406 LEU A C 1
ATOM 3062 O O . LEU A 1 406 ? 9.955 -1.683 -5.954 1.00 93.00 406 LEU A O 1
ATOM 3066 N N . ARG A 1 407 ? 7.884 -2.479 -5.566 1.00 94.38 407 ARG A N 1
ATOM 3067 C CA . ARG A 1 407 ? 7.613 -1.631 -4.393 1.00 94.38 407 ARG A CA 1
ATOM 3068 C C . ARG A 1 407 ? 8.573 -1.939 -3.244 1.00 94.38 407 ARG A C 1
ATOM 3070 O O . ARG A 1 407 ? 9.041 -1.015 -2.582 1.00 94.38 407 ARG A O 1
ATOM 3077 N N . ALA A 1 408 ? 8.906 -3.215 -3.044 1.00 95.94 408 ALA A N 1
ATOM 3078 C CA . ALA A 1 408 ? 9.818 -3.657 -1.995 1.00 95.94 408 ALA A CA 1
ATOM 3079 C C . ALA A 1 408 ? 11.290 -3.277 -2.238 1.00 95.94 408 ALA A C 1
ATOM 3081 O O . ALA A 1 408 ? 12.054 -3.250 -1.277 1.00 95.94 408 ALA A O 1
ATOM 3082 N N . ARG A 1 409 ? 11.708 -2.933 -3.470 1.00 90.69 409 ARG A N 1
ATOM 3083 C CA . ARG A 1 409 ? 13.124 -2.650 -3.815 1.00 90.69 409 ARG A CA 1
ATOM 3084 C C . ARG A 1 409 ? 13.785 -1.568 -2.964 1.00 90.69 409 ARG A C 1
ATOM 3086 O O . ARG A 1 409 ? 14.986 -1.631 -2.727 1.00 90.69 409 ARG A O 1
ATOM 3093 N N . GLY A 1 410 ? 13.017 -0.596 -2.469 1.00 87.38 410 GLY A N 1
ATOM 3094 C CA . GLY A 1 410 ? 13.526 0.419 -1.537 1.00 87.38 410 GLY A CA 1
ATOM 3095 C C . GLY A 1 410 ? 13.945 -0.135 -0.165 1.00 87.38 410 GLY A C 1
ATOM 3096 O O . GLY A 1 410 ? 14.454 0.613 0.666 1.00 87.38 410 GLY A O 1
ATOM 3097 N N . GLN A 1 411 ? 13.709 -1.423 0.095 1.00 93.50 411 GLN A N 1
ATOM 3098 C CA . GLN A 1 411 ? 13.926 -2.101 1.369 1.00 93.50 411 GLN A CA 1
ATOM 3099 C C . GLN A 1 411 ? 14.621 -3.453 1.129 1.00 93.50 411 GLN A C 1
ATOM 3101 O O . GLN A 1 411 ? 13.946 -4.477 0.997 1.00 93.50 411 GLN A O 1
ATOM 3106 N N . PRO A 1 412 ? 15.968 -3.488 1.096 1.00 90.62 412 PRO A N 1
ATOM 3107 C CA . PRO A 1 412 ? 16.728 -4.649 0.625 1.00 90.62 412 PRO A CA 1
ATOM 3108 C C . PRO A 1 412 ? 16.377 -5.978 1.310 1.00 90.62 412 PRO A C 1
ATOM 3110 O O . PRO A 1 412 ? 16.250 -6.996 0.638 1.00 90.62 412 PRO A O 1
ATOM 3113 N N . ALA A 1 413 ? 16.156 -5.969 2.629 1.00 92.44 413 ALA A N 1
ATOM 3114 C CA . ALA A 1 413 ? 15.813 -7.176 3.383 1.00 92.44 413 ALA A CA 1
ATOM 3115 C C . ALA A 1 413 ? 14.422 -7.738 3.025 1.00 92.44 413 ALA A C 1
ATOM 3117 O O . ALA A 1 413 ? 14.263 -8.950 2.857 1.00 92.44 413 ALA A O 1
ATOM 3118 N N . LEU A 1 414 ? 13.415 -6.867 2.868 1.00 95.31 414 LEU A N 1
ATOM 3119 C CA . LEU A 1 414 ? 12.071 -7.292 2.461 1.00 95.31 414 LEU A CA 1
ATOM 3120 C C . LEU A 1 414 ? 12.056 -7.747 1.006 1.00 95.31 414 LEU A C 1
ATOM 3122 O O . LEU A 1 414 ? 11.442 -8.764 0.692 1.00 95.31 414 LEU A O 1
ATOM 3126 N N . TYR A 1 415 ? 12.752 -7.014 0.135 1.00 95.44 415 TYR A N 1
ATOM 3127 C CA . TYR A 1 415 ? 12.881 -7.375 -1.270 1.00 95.44 415 TYR A CA 1
ATOM 3128 C C . TYR A 1 415 ? 13.498 -8.765 -1.435 1.00 95.44 415 TYR A C 1
ATOM 3130 O O . TYR A 1 415 ? 12.907 -9.599 -2.113 1.00 95.44 415 TYR A O 1
ATOM 3138 N N . ALA A 1 416 ? 14.615 -9.043 -0.752 1.00 93.50 416 ALA A N 1
ATOM 3139 C CA . ALA A 1 416 ? 15.252 -10.358 -0.770 1.00 93.50 416 ALA A CA 1
ATOM 3140 C C . ALA A 1 416 ? 14.289 -11.463 -0.308 1.00 93.50 416 ALA A C 1
ATOM 3142 O O . ALA A 1 416 ? 14.112 -12.453 -1.006 1.00 93.50 416 ALA A O 1
ATOM 3143 N N . THR A 1 417 ? 13.580 -11.246 0.805 1.00 96.00 417 THR A N 1
ATOM 3144 C CA . THR A 1 417 ? 12.612 -12.219 1.345 1.00 96.00 417 THR A CA 1
ATOM 3145 C C . THR A 1 417 ? 11.481 -12.527 0.354 1.00 96.00 417 THR A C 1
ATOM 3147 O O . THR A 1 417 ? 11.141 -13.687 0.118 1.00 96.00 417 THR A O 1
ATOM 3150 N N . LEU A 1 418 ? 10.888 -11.491 -0.247 1.00 96.81 418 LEU A N 1
ATOM 3151 C CA . LEU A 1 418 ? 9.788 -11.643 -1.203 1.00 96.81 418 LEU A CA 1
ATOM 3152 C C . LEU A 1 418 ? 10.246 -12.284 -2.516 1.00 96.81 418 LEU A C 1
ATOM 3154 O O . LEU A 1 418 ? 9.502 -13.085 -3.090 1.00 96.81 418 LEU A O 1
ATOM 3158 N N . LEU A 1 419 ? 11.449 -11.934 -2.978 1.00 94.44 419 LEU A N 1
ATOM 3159 C CA . LEU A 1 419 ? 12.049 -12.469 -4.193 1.00 94.44 419 LEU A CA 1
ATOM 3160 C C . LEU A 1 419 ? 12.436 -13.942 -4.021 1.00 94.44 419 LEU A C 1
ATOM 3162 O O . LEU A 1 419 ? 12.101 -14.758 -4.877 1.00 94.44 419 LEU A O 1
ATOM 3166 N N . ASP A 1 420 ? 13.040 -14.307 -2.890 1.00 93.12 420 ASP A N 1
ATOM 3167 C CA . ASP A 1 420 ? 13.344 -15.700 -2.557 1.00 93.12 420 ASP A CA 1
ATOM 3168 C C . ASP A 1 420 ? 12.063 -16.534 -2.508 1.00 93.12 420 ASP A C 1
ATOM 3170 O O . ASP A 1 420 ? 11.990 -17.603 -3.116 1.00 93.12 420 ASP A O 1
ATOM 3174 N N . ALA A 1 421 ? 11.006 -16.027 -1.868 1.00 94.69 421 ALA A N 1
ATOM 3175 C CA . ALA A 1 421 ? 9.712 -16.702 -1.851 1.00 94.69 421 ALA A CA 1
ATOM 3176 C C . ALA A 1 421 ? 9.111 -16.859 -3.261 1.00 94.69 421 ALA A C 1
ATOM 3178 O O . ALA A 1 421 ? 8.574 -17.921 -3.594 1.00 94.69 421 ALA A O 1
ATOM 3179 N N . ALA A 1 422 ? 9.248 -15.838 -4.113 1.00 94.31 422 ALA A N 1
ATOM 3180 C CA . ALA A 1 422 ? 8.819 -15.886 -5.507 1.00 94.31 422 ALA A CA 1
ATOM 3181 C C . ALA A 1 422 ? 9.585 -16.964 -6.298 1.00 94.31 422 ALA A C 1
ATOM 3183 O O . ALA A 1 422 ? 8.966 -17.745 -7.029 1.00 94.31 422 ALA A O 1
ATOM 3184 N N . PHE A 1 423 ? 10.906 -17.061 -6.116 1.00 92.25 423 PHE A N 1
ATOM 3185 C CA . PHE A 1 423 ? 11.745 -18.083 -6.744 1.00 92.25 423 PHE A CA 1
ATOM 3186 C C . PHE A 1 423 ? 11.406 -19.491 -6.262 1.00 92.25 423 PHE A C 1
ATOM 3188 O O . PHE A 1 423 ? 11.205 -20.382 -7.089 1.00 92.25 423 PHE A O 1
ATOM 3195 N N . GLN A 1 424 ? 11.261 -19.695 -4.951 1.00 90.62 424 GLN A N 1
ATOM 3196 C CA . GLN A 1 424 ? 10.898 -20.999 -4.390 1.00 90.62 424 GLN A CA 1
ATOM 3197 C C . GLN A 1 424 ? 9.560 -21.496 -4.939 1.00 90.62 424 GLN A C 1
ATOM 3199 O O . GLN A 1 424 ? 9.418 -22.665 -5.301 1.00 90.62 424 GLN A O 1
ATOM 3204 N N . ARG A 1 425 ? 8.587 -20.593 -5.084 1.00 89.38 425 ARG A N 1
ATOM 3205 C CA . ARG A 1 425 ? 7.272 -20.916 -5.646 1.00 89.38 425 ARG A CA 1
ATOM 3206 C C . ARG A 1 425 ? 7.301 -21.165 -7.155 1.00 89.38 425 ARG A C 1
ATOM 3208 O O . ARG A 1 425 ? 6.406 -21.825 -7.679 1.00 89.38 425 ARG A O 1
ATOM 3215 N N . ALA A 1 426 ? 8.314 -20.664 -7.858 1.00 87.44 426 ALA A N 1
ATOM 3216 C CA . ALA A 1 426 ? 8.539 -20.937 -9.273 1.00 87.44 426 ALA A CA 1
ATOM 3217 C C . ALA A 1 426 ? 9.240 -22.283 -9.528 1.00 87.44 426 ALA A C 1
ATOM 3219 O O . ALA A 1 426 ? 9.146 -22.798 -10.641 1.00 87.44 426 ALA A O 1
ATOM 3220 N N . THR A 1 427 ? 9.905 -22.887 -8.533 1.00 83.69 427 THR A N 1
ATOM 3221 C CA . THR A 1 427 ? 10.635 -24.164 -8.677 1.00 83.69 427 THR A CA 1
ATOM 3222 C C . THR A 1 427 ? 9.806 -25.279 -9.332 1.00 83.69 427 THR A C 1
ATOM 3224 O O . THR A 1 427 ? 10.305 -25.879 -10.288 1.00 83.69 427 THR A O 1
ATOM 3227 N N . PRO A 1 428 ? 8.531 -25.523 -8.953 1.00 78.12 428 PRO A N 1
ATOM 3228 C CA . PRO A 1 428 ? 7.696 -26.525 -9.625 1.00 78.12 428 PRO A CA 1
ATOM 3229 C C . PRO A 1 428 ? 7.433 -26.232 -11.113 1.00 78.12 428 PRO A C 1
ATOM 3231 O O . PRO A 1 428 ? 7.173 -27.151 -11.882 1.00 78.12 428 PRO A O 1
ATOM 3234 N N . ALA A 1 429 ? 7.537 -24.970 -11.540 1.00 72.56 429 ALA A N 1
ATOM 3235 C CA . ALA A 1 429 ? 7.400 -24.521 -12.928 1.00 72.56 429 ALA A CA 1
ATOM 3236 C C . ALA A 1 429 ? 8.759 -24.435 -13.658 1.00 72.56 429 ALA A C 1
ATOM 3238 O O . ALA A 1 429 ? 8.965 -23.586 -14.526 1.00 72.56 429 ALA A O 1
ATOM 3239 N N . GLY A 1 430 ? 9.724 -25.282 -13.280 1.00 77.25 430 GLY A N 1
ATOM 3240 C CA . GLY A 1 430 ? 11.081 -25.261 -13.836 1.00 77.25 430 GLY A CA 1
ATOM 3241 C C . GLY A 1 430 ? 11.930 -24.086 -13.344 1.00 77.25 430 GLY A C 1
ATOM 3242 O O . GLY A 1 430 ? 12.917 -23.732 -13.987 1.00 77.25 430 GLY A O 1
ATOM 3243 N N . GLY A 1 431 ? 11.537 -23.457 -12.231 1.00 80.88 431 GLY A N 1
ATOM 3244 C CA . GLY A 1 431 ? 12.274 -22.367 -11.595 1.00 80.88 431 GLY A CA 1
ATOM 3245 C C . GLY A 1 431 ? 12.157 -21.015 -12.295 1.00 80.88 431 GLY A C 1
ATOM 3246 O O . GLY A 1 431 ? 12.879 -20.101 -11.917 1.00 80.88 431 GLY A O 1
ATOM 3247 N N . LYS A 1 432 ? 11.285 -20.849 -13.297 1.00 89.69 432 LYS A N 1
ATOM 3248 C CA . LYS A 1 432 ? 11.156 -19.583 -14.037 1.00 89.69 432 LYS A CA 1
ATOM 3249 C C . LYS A 1 432 ? 9.972 -18.751 -13.559 1.00 89.69 432 LYS A C 1
ATOM 3251 O O . LYS A 1 432 ? 8.865 -19.261 -13.397 1.00 89.69 432 LYS A O 1
ATOM 3256 N N . LEU A 1 433 ? 10.208 -17.458 -13.378 1.00 92.06 433 LEU A N 1
ATOM 3257 C CA . LEU A 1 433 ? 9.161 -16.470 -13.164 1.00 92.06 433 LEU A CA 1
ATOM 3258 C C . LEU A 1 433 ? 8.495 -16.090 -14.501 1.00 92.06 433 LEU A C 1
ATOM 3260 O O . LEU A 1 433 ? 9.159 -16.105 -15.544 1.00 92.06 433 LEU A O 1
ATOM 3264 N N . PRO A 1 434 ? 7.197 -15.732 -14.492 1.00 91.12 434 PRO A N 1
ATOM 3265 C CA . PRO A 1 434 ? 6.527 -15.162 -15.657 1.00 91.12 434 PRO A CA 1
ATOM 3266 C C . PRO A 1 434 ? 7.233 -13.899 -16.164 1.00 91.12 434 PRO A C 1
ATOM 3268 O O . PRO A 1 434 ? 7.739 -13.105 -15.369 1.00 91.12 434 PRO A O 1
ATOM 3271 N N . ALA A 1 435 ? 7.263 -13.706 -17.485 1.00 90.44 435 ALA A N 1
ATOM 3272 C CA . ALA A 1 435 ? 7.966 -12.589 -18.121 1.00 90.44 435 ALA A CA 1
ATOM 3273 C C . ALA A 1 435 ? 7.462 -11.221 -17.628 1.00 90.44 435 ALA A C 1
ATOM 3275 O O . ALA A 1 435 ? 8.261 -10.346 -17.320 1.00 90.44 435 ALA A O 1
ATOM 3276 N N . ASP A 1 436 ? 6.150 -11.067 -17.461 1.00 88.50 436 ASP A N 1
ATOM 3277 C CA . ASP A 1 436 ? 5.493 -9.873 -16.917 1.00 88.50 436 ASP A CA 1
ATOM 3278 C C . ASP A 1 436 ? 5.828 -9.588 -15.442 1.00 88.50 436 ASP A C 1
ATOM 3280 O O . ASP A 1 436 ? 5.571 -8.484 -14.966 1.00 88.50 436 ASP A O 1
ATOM 3284 N N . VAL A 1 437 ? 6.445 -10.542 -14.736 1.00 91.50 437 VAL A N 1
ATOM 3285 C CA . VAL A 1 437 ? 6.939 -10.386 -13.361 1.00 91.50 437 VAL A CA 1
ATOM 3286 C C . VAL A 1 437 ? 8.435 -10.090 -13.330 1.00 91.50 437 VAL A C 1
ATOM 3288 O O . VAL A 1 437 ? 8.855 -9.123 -12.699 1.00 91.50 437 VAL A O 1
ATOM 3291 N N . VAL A 1 438 ? 9.253 -10.912 -13.992 1.00 93.62 438 VAL A N 1
ATOM 3292 C CA . VAL A 1 438 ? 10.721 -10.842 -13.869 1.00 93.62 438 VAL A CA 1
ATOM 3293 C C . VAL A 1 438 ? 11.349 -9.759 -14.738 1.00 93.62 438 VAL A C 1
ATOM 3295 O O . VAL A 1 438 ? 12.324 -9.132 -14.329 1.00 93.62 438 VAL A O 1
ATOM 3298 N N . ASP A 1 439 ? 10.791 -9.489 -15.915 1.00 92.06 439 ASP A N 1
ATOM 3299 C CA . ASP A 1 439 ? 11.365 -8.519 -16.842 1.00 92.06 439 ASP A CA 1
ATOM 3300 C C . ASP A 1 439 ? 11.310 -7.075 -16.313 1.00 92.06 439 ASP A C 1
ATOM 3302 O O . ASP A 1 439 ? 12.315 -6.372 -16.447 1.00 92.06 439 ASP A O 1
ATOM 3306 N N . PRO A 1 440 ? 10.222 -6.613 -15.657 1.00 91.31 440 PRO A N 1
ATOM 3307 C CA . PRO A 1 440 ? 10.230 -5.315 -14.986 1.00 91.31 440 PRO A CA 1
ATOM 3308 C C . PRO A 1 440 ? 11.311 -5.203 -13.904 1.00 91.31 440 PRO A C 1
ATOM 3310 O O . PRO A 1 440 ? 11.892 -4.133 -13.740 1.00 91.31 440 PRO A O 1
ATOM 3313 N N . LEU A 1 441 ? 11.618 -6.294 -13.192 1.00 92.69 441 LEU A N 1
ATOM 3314 C CA . LEU A 1 441 ? 12.681 -6.312 -12.179 1.00 92.69 441 LEU A CA 1
ATOM 3315 C C . LEU A 1 441 ? 14.059 -6.199 -12.830 1.00 92.69 441 LEU A C 1
ATOM 3317 O O . LEU A 1 441 ? 14.857 -5.365 -12.409 1.00 92.69 441 LEU A O 1
ATOM 3321 N N . VAL A 1 442 ? 14.306 -6.960 -13.904 1.00 93.56 442 VAL A N 1
ATOM 3322 C CA . VAL A 1 442 ? 15.538 -6.848 -14.704 1.00 93.56 442 VAL A CA 1
ATOM 3323 C C . VAL A 1 442 ? 15.716 -5.413 -15.191 1.00 93.56 442 VAL A C 1
ATOM 3325 O O . VAL A 1 442 ? 16.764 -4.814 -14.965 1.00 93.56 442 VAL A O 1
ATOM 3328 N N . GLN A 1 443 ? 14.682 -4.822 -15.794 1.00 90.19 443 GLN A N 1
ATOM 3329 C CA . GLN A 1 443 ? 14.738 -3.442 -16.277 1.00 90.19 443 GLN A CA 1
ATOM 3330 C C . GLN A 1 443 ? 15.075 -2.460 -15.148 1.00 90.19 443 GLN A C 1
ATOM 3332 O O . GLN A 1 443 ? 15.879 -1.541 -15.332 1.00 90.19 443 GLN A O 1
ATOM 3337 N N . ALA A 1 444 ? 14.470 -2.647 -13.978 1.00 90.94 444 ALA A N 1
ATOM 3338 C CA . ALA A 1 444 ? 14.663 -1.770 -12.839 1.00 90.94 444 ALA A CA 1
ATOM 3339 C C . ALA A 1 444 ? 16.085 -1.867 -12.253 1.00 90.94 444 ALA A C 1
ATOM 3341 O O . ALA A 1 444 ? 16.620 -0.845 -11.813 1.00 90.94 444 ALA A O 1
ATOM 3342 N N . GLU A 1 445 ? 16.721 -3.044 -12.284 1.00 92.06 445 GLU A N 1
ATOM 3343 C CA . GLU A 1 445 ? 18.131 -3.207 -11.898 1.00 92.06 445 GLU A CA 1
ATOM 3344 C C . GLU A 1 445 ? 19.097 -2.629 -12.938 1.00 92.06 445 GLU A C 1
ATOM 3346 O O . GLU A 1 445 ? 20.013 -1.889 -12.580 1.00 92.06 445 GLU A O 1
ATOM 3351 N N . LEU A 1 446 ? 18.848 -2.835 -14.236 1.00 92.12 446 LEU A N 1
ATOM 3352 C CA . LEU A 1 446 ? 19.673 -2.255 -15.309 1.00 92.12 446 LEU A CA 1
ATOM 3353 C C . LEU A 1 446 ? 19.715 -0.715 -15.242 1.00 92.12 446 LEU A C 1
ATOM 3355 O O . LEU A 1 446 ? 20.734 -0.075 -15.532 1.00 92.12 446 LEU A O 1
ATOM 3359 N N . ARG A 1 447 ? 18.616 -0.090 -14.806 1.00 87.62 447 ARG A N 1
ATOM 3360 C CA . ARG A 1 447 ? 18.501 1.371 -14.666 1.00 87.62 447 ARG A CA 1
ATOM 3361 C C . ARG A 1 447 ? 19.035 1.907 -13.336 1.00 87.62 447 ARG A C 1
ATOM 3363 O O . ARG A 1 447 ? 19.305 3.102 -13.255 1.00 87.62 447 ARG A O 1
ATOM 3370 N N . ASN A 1 448 ? 19.246 1.062 -12.330 1.00 88.62 448 ASN A N 1
ATOM 3371 C CA . ASN A 1 448 ? 19.644 1.494 -10.991 1.00 88.62 448 ASN A CA 1
ATOM 3372 C C . ASN A 1 448 ? 21.108 1.964 -10.931 1.00 88.62 448 ASN A C 1
ATOM 3374 O O . ASN A 1 448 ? 21.989 1.325 -11.498 1.00 88.62 448 ASN A O 1
ATOM 3378 N N . GLY A 1 449 ? 21.384 3.071 -10.240 1.00 88.12 449 GLY A N 1
ATOM 3379 C CA . GLY A 1 449 ? 22.746 3.583 -10.045 1.00 88.12 449 GLY A CA 1
ATOM 3380 C C . GLY A 1 449 ? 23.477 4.031 -11.324 1.00 88.12 449 GLY A C 1
ATOM 3381 O O . GLY A 1 449 ? 22.902 4.119 -12.412 1.00 88.12 449 GLY A O 1
ATOM 3382 N N . LYS A 1 450 ? 24.775 4.340 -11.184 1.00 89.44 450 LYS A N 1
ATOM 3383 C CA . LYS A 1 450 ? 25.646 4.800 -12.289 1.00 89.44 450 LYS A CA 1
ATOM 3384 C C . LYS A 1 450 ? 26.180 3.655 -13.157 1.00 89.44 450 LYS A C 1
ATOM 3386 O O . LYS A 1 450 ? 26.293 3.818 -14.366 1.00 89.44 450 LYS A O 1
ATOM 3391 N N . THR A 1 451 ? 26.456 2.502 -12.557 1.00 93.75 451 THR A N 1
ATOM 3392 C CA . THR A 1 451 ? 26.882 1.254 -13.216 1.00 93.75 451 THR A CA 1
ATOM 3393 C C . THR A 1 451 ? 25.822 0.174 -13.010 1.00 93.75 451 THR A C 1
ATOM 3395 O O . THR A 1 451 ? 24.938 0.347 -12.172 1.00 93.75 451 THR A O 1
ATOM 3398 N N . ILE A 1 452 ? 25.853 -0.900 -13.801 1.00 95.56 452 ILE A N 1
ATOM 3399 C CA . ILE A 1 452 ? 24.950 -2.042 -13.605 1.00 95.56 452 ILE A CA 1
ATOM 3400 C C . ILE A 1 452 ? 25.538 -2.937 -12.514 1.00 95.56 452 ILE A C 1
ATOM 3402 O O . ILE A 1 452 ? 26.715 -3.286 -12.569 1.00 95.56 452 ILE A O 1
ATOM 3406 N N . ASP A 1 453 ? 24.723 -3.294 -11.523 1.00 94.69 453 ASP A N 1
ATOM 3407 C CA . ASP A 1 453 ? 25.075 -4.325 -10.548 1.00 94.69 453 ASP A CA 1
ATOM 3408 C C . ASP A 1 453 ? 24.638 -5.696 -11.073 1.00 94.69 453 ASP A C 1
ATOM 3410 O O . ASP A 1 453 ? 23.495 -6.124 -10.898 1.00 94.69 453 ASP A O 1
ATOM 3414 N N . TRP A 1 454 ? 25.554 -6.387 -11.749 1.00 95.19 454 TRP A N 1
ATOM 3415 C CA . TRP A 1 454 ? 25.269 -7.704 -12.314 1.00 95.19 454 TRP A CA 1
ATOM 3416 C C . TRP A 1 454 ? 24.981 -8.767 -11.251 1.00 95.19 454 TRP A C 1
ATOM 3418 O O . TRP A 1 454 ? 24.222 -9.688 -11.541 1.00 95.19 454 TRP A O 1
ATOM 3428 N N . ASN A 1 455 ? 25.442 -8.602 -10.004 1.00 94.00 455 ASN A N 1
ATOM 3429 C CA . ASN A 1 455 ? 25.101 -9.536 -8.925 1.00 94.00 455 ASN A CA 1
ATOM 3430 C C . ASN A 1 455 ? 23.601 -9.500 -8.587 1.00 94.00 455 ASN A C 1
ATOM 3432 O O . ASN A 1 455 ? 23.042 -10.509 -8.162 1.00 94.00 455 ASN A O 1
ATOM 3436 N N . ALA A 1 456 ? 22.937 -8.357 -8.795 1.00 92.12 456 ALA A N 1
ATOM 3437 C CA . ALA A 1 456 ? 21.490 -8.224 -8.641 1.00 92.12 456 ALA A CA 1
ATOM 3438 C C . ALA A 1 456 ? 20.717 -8.702 -9.886 1.00 92.12 456 ALA A C 1
ATOM 3440 O O . ALA A 1 456 ? 19.595 -9.200 -9.772 1.00 92.12 456 ALA A O 1
ATOM 3441 N N . VAL A 1 457 ? 21.310 -8.579 -11.079 1.00 95.69 457 VAL A N 1
ATOM 3442 C CA . VAL A 1 457 ? 20.677 -8.945 -12.359 1.00 95.69 457 VAL A CA 1
ATOM 3443 C C . VAL A 1 457 ? 20.756 -10.450 -12.634 1.00 95.69 457 VAL A C 1
ATOM 3445 O O . VAL A 1 457 ? 19.767 -11.048 -13.056 1.00 95.69 457 VAL A O 1
ATOM 3448 N N . GLU A 1 458 ? 21.901 -11.086 -12.391 1.00 95.12 458 GLU A N 1
ATOM 3449 C CA . GLU A 1 458 ? 22.143 -12.499 -12.713 1.00 95.12 458 GLU A CA 1
ATOM 3450 C C . GLU A 1 458 ? 21.119 -13.472 -12.101 1.00 95.12 458 GLU A C 1
ATOM 3452 O O . GLU A 1 458 ? 20.633 -14.343 -12.834 1.00 95.12 458 GLU A O 1
ATOM 3457 N N . PRO A 1 459 ? 20.706 -13.335 -10.822 1.00 93.25 459 PRO A N 1
ATOM 3458 C CA . PRO A 1 459 ? 19.645 -14.169 -10.264 1.00 93.25 459 PRO A CA 1
ATOM 3459 C C . PRO A 1 459 ? 18.333 -14.043 -11.048 1.00 93.25 459 PRO A C 1
ATOM 3461 O O . PRO A 1 459 ? 17.694 -15.048 -11.356 1.00 93.25 459 PRO A O 1
ATOM 3464 N N . LEU A 1 460 ? 17.953 -12.827 -11.452 1.00 94.88 460 LEU A N 1
ATOM 3465 C CA . LEU A 1 460 ? 16.735 -12.590 -12.228 1.00 94.88 460 LEU A CA 1
ATOM 3466 C C . LEU A 1 460 ? 16.817 -13.241 -13.617 1.00 94.88 460 LEU A C 1
ATOM 3468 O O . LEU A 1 460 ? 15.849 -13.860 -14.061 1.00 94.88 460 LEU A O 1
ATOM 3472 N N . LEU A 1 461 ? 17.981 -13.177 -14.275 1.00 94.56 461 LEU A N 1
ATOM 3473 C CA . LEU A 1 461 ? 18.209 -13.851 -15.560 1.00 94.56 461 LEU A CA 1
ATOM 3474 C C . LEU A 1 461 ? 18.122 -15.378 -15.423 1.00 94.56 461 LEU A C 1
ATOM 3476 O O . LEU A 1 461 ? 17.454 -16.043 -16.219 1.00 94.56 461 LEU A O 1
ATOM 3480 N N . LYS A 1 462 ? 18.720 -15.947 -14.367 1.00 92.44 462 LYS A N 1
ATOM 3481 C CA . LYS A 1 462 ? 18.633 -17.386 -14.059 1.00 92.44 462 LYS A CA 1
ATOM 3482 C C . LYS A 1 462 ? 17.186 -17.843 -13.861 1.00 92.44 462 LYS A C 1
ATOM 3484 O O . LYS A 1 462 ? 16.828 -18.950 -14.265 1.00 92.44 462 LYS A O 1
ATOM 3489 N N . HIS A 1 463 ? 16.350 -16.976 -13.298 1.00 93.38 463 HIS A N 1
ATOM 3490 C CA . HIS A 1 463 ? 14.928 -17.215 -13.066 1.00 93.38 463 HIS A CA 1
ATOM 3491 C C . HIS A 1 463 ? 14.026 -16.756 -14.225 1.00 93.38 463 HIS A C 1
ATOM 3493 O O . HIS A 1 463 ? 12.821 -16.578 -14.051 1.00 93.38 463 HIS A O 1
ATOM 3499 N N . GLY A 1 464 ? 14.574 -16.653 -15.438 1.00 92.44 464 GLY A N 1
ATOM 3500 C CA . GLY A 1 464 ? 13.805 -16.491 -16.671 1.00 92.44 464 GLY A CA 1
ATOM 3501 C C . GLY A 1 464 ? 13.693 -15.059 -17.179 1.00 92.44 464 GLY A C 1
ATOM 3502 O O . GLY A 1 464 ? 13.051 -14.871 -18.212 1.00 92.44 464 GLY A O 1
ATOM 3503 N N . GLY A 1 465 ? 14.306 -14.085 -16.502 1.00 93.50 465 GLY A N 1
ATOM 3504 C CA . GLY A 1 465 ? 14.456 -12.719 -16.994 1.00 93.50 465 GLY A CA 1
ATOM 3505 C C . GLY A 1 465 ? 15.348 -12.638 -18.227 1.00 93.50 465 GLY A C 1
ATOM 3506 O O . GLY A 1 465 ? 16.221 -13.479 -18.438 1.00 93.50 465 GLY A O 1
ATOM 3507 N N . ASP A 1 466 ? 15.123 -11.620 -19.052 1.00 93.31 466 ASP A N 1
ATOM 3508 C CA . ASP A 1 466 ? 15.917 -11.384 -20.255 1.00 93.31 466 ASP A CA 1
ATOM 3509 C C . ASP A 1 466 ? 16.215 -9.892 -20.424 1.00 93.31 466 ASP A C 1
ATOM 3511 O O . ASP A 1 466 ? 15.320 -9.047 -20.352 1.00 93.31 466 ASP A O 1
ATOM 3515 N N . VAL A 1 467 ? 17.489 -9.571 -20.670 1.00 92.50 467 VAL A N 1
ATOM 3516 C CA . VAL A 1 467 ? 17.966 -8.188 -20.827 1.00 92.50 467 VAL A CA 1
ATOM 3517 C C . VAL A 1 467 ? 17.207 -7.472 -21.943 1.00 92.50 467 VAL A C 1
ATOM 3519 O O . VAL A 1 467 ? 16.811 -6.323 -21.774 1.00 92.50 467 VAL A O 1
ATOM 3522 N N . SER A 1 468 ? 16.954 -8.143 -23.063 1.00 89.31 468 SER A N 1
ATOM 3523 C CA . SER A 1 468 ? 16.300 -7.554 -24.234 1.00 89.31 468 SER A CA 1
ATOM 3524 C C . SER A 1 468 ? 14.792 -7.459 -24.027 1.00 89.31 468 SER A C 1
ATOM 3526 O O . SER A 1 468 ? 14.201 -6.391 -24.177 1.00 89.31 468 SER A O 1
ATOM 3528 N N . ARG A 1 469 ? 14.157 -8.555 -23.609 1.00 88.56 469 ARG A N 1
ATOM 3529 C CA . ARG A 1 469 ? 12.714 -8.617 -23.362 1.00 88.56 469 ARG A CA 1
ATOM 3530 C C . ARG A 1 469 ? 12.278 -7.615 -22.296 1.00 88.56 469 ARG A C 1
ATOM 3532 O O . ARG A 1 469 ? 11.192 -7.068 -22.433 1.00 88.56 469 ARG A O 1
ATOM 3539 N N . SER A 1 470 ? 13.143 -7.267 -21.340 1.00 88.19 470 SER A N 1
ATOM 3540 C CA . SER A 1 470 ? 12.879 -6.226 -20.335 1.00 88.19 470 SER A CA 1
ATOM 3541 C C . SER A 1 470 ? 12.527 -4.845 -20.893 1.00 88.19 470 SER A C 1
ATOM 3543 O O . SER A 1 470 ? 11.744 -4.116 -20.286 1.00 88.19 470 SER A O 1
ATOM 3545 N N . PHE A 1 471 ? 13.002 -4.507 -22.094 1.00 81.75 471 PHE A N 1
ATOM 3546 C CA . PHE A 1 471 ? 12.629 -3.275 -22.801 1.00 81.75 471 PHE A CA 1
ATOM 3547 C C . PHE A 1 471 ? 11.454 -3.471 -23.775 1.00 81.75 471 PHE A C 1
ATOM 3549 O O . PHE A 1 471 ? 11.039 -2.524 -24.439 1.00 81.75 471 PHE A O 1
ATOM 3556 N N . ILE A 1 472 ? 10.916 -4.690 -23.873 1.00 77.56 472 ILE A N 1
ATOM 3557 C CA . ILE A 1 472 ? 9.736 -5.043 -24.674 1.00 77.56 472 ILE A CA 1
ATOM 3558 C C . ILE A 1 472 ? 8.497 -5.153 -23.777 1.00 77.56 472 ILE A C 1
ATOM 3560 O O . ILE A 1 472 ? 7.447 -4.599 -24.085 1.00 77.56 472 ILE A O 1
ATOM 3564 N N . THR A 1 473 ? 8.602 -5.865 -22.661 1.00 68.94 473 THR A N 1
ATOM 3565 C CA . THR A 1 473 ? 7.480 -6.188 -21.764 1.00 68.94 473 THR A CA 1
ATOM 3566 C C . THR A 1 473 ? 7.321 -5.201 -20.605 1.00 68.94 473 THR A C 1
ATOM 3568 O O . THR A 1 473 ? 6.312 -5.257 -19.904 1.00 68.94 473 THR A O 1
ATOM 3571 N N . GLY A 1 474 ? 8.280 -4.286 -20.411 1.00 59.75 474 GLY A N 1
ATOM 3572 C CA . GLY A 1 474 ? 8.300 -3.320 -19.310 1.00 59.75 474 GLY A CA 1
ATOM 3573 C C . GLY A 1 474 ? 7.041 -2.445 -19.211 1.00 59.75 474 GLY A C 1
ATOM 3574 O O . GLY A 1 474 ? 6.469 -2.007 -20.211 1.00 59.75 474 GLY A O 1
ATOM 3575 N N . VAL A 1 475 ? 6.612 -2.187 -17.972 1.00 52.53 475 VAL A N 1
ATOM 3576 C CA . VAL A 1 475 ? 5.353 -1.496 -17.629 1.00 52.53 475 VAL A CA 1
ATOM 3577 C C . VAL A 1 475 ? 5.431 0.023 -17.876 1.00 52.53 475 VAL A C 1
ATOM 3579 O O . VAL A 1 475 ? 4.412 0.667 -18.115 1.00 52.53 475 VAL A O 1
ATOM 3582 N N . GLU A 1 476 ? 6.634 0.607 -17.891 1.00 54.50 476 GLU A N 1
ATOM 3583 C CA . GLU A 1 476 ? 6.865 2.044 -18.122 1.00 54.50 476 GLU A CA 1
ATOM 3584 C C . GLU A 1 476 ? 6.919 2.401 -19.617 1.00 54.50 476 GLU A C 1
ATOM 3586 O O . GLU A 1 476 ? 7.941 2.852 -20.135 1.00 54.50 476 GLU A O 1
ATOM 3591 N N . ARG A 1 477 ? 5.815 2.199 -20.340 1.00 52.25 477 ARG A N 1
ATOM 3592 C CA . ARG A 1 477 ? 5.760 2.389 -21.802 1.00 52.25 477 ARG A CA 1
ATOM 3593 C C . ARG A 1 477 ? 6.156 3.792 -22.289 1.00 52.25 477 ARG A C 1
ATOM 3595 O O . ARG A 1 477 ? 6.683 3.902 -23.391 1.00 52.25 477 ARG A O 1
ATOM 3602 N N . ASP A 1 478 ? 5.992 4.831 -21.470 1.00 45.88 478 ASP A N 1
ATOM 3603 C CA . ASP A 1 478 ? 6.118 6.221 -21.936 1.00 45.88 478 ASP A CA 1
ATOM 3604 C C . ASP A 1 478 ? 7.539 6.816 -21.813 1.00 45.88 478 ASP A C 1
ATOM 3606 O O . ASP A 1 478 ? 7.842 7.805 -22.474 1.00 45.88 478 ASP A O 1
ATOM 3610 N N . ASN A 1 479 ? 8.451 6.183 -21.056 1.00 47.03 479 ASN A N 1
ATOM 3611 C CA . ASN A 1 479 ? 9.852 6.628 -20.883 1.00 47.03 479 ASN A CA 1
ATOM 3612 C C . ASN A 1 479 ? 10.909 5.567 -21.280 1.00 47.03 479 ASN A C 1
ATOM 3614 O O . ASN A 1 479 ? 12.111 5.811 -21.147 1.00 47.03 479 ASN A O 1
ATOM 3618 N N . ALA A 1 480 ? 10.497 4.383 -21.754 1.00 53.72 480 ALA A N 1
ATOM 3619 C CA . ALA A 1 480 ? 11.343 3.184 -21.844 1.00 53.72 480 ALA A CA 1
ATOM 3620 C C . ALA A 1 480 ? 11.757 2.767 -23.268 1.00 53.72 480 ALA A C 1
ATOM 3622 O O . ALA A 1 480 ? 11.822 1.575 -23.573 1.00 53.72 480 ALA A O 1
ATOM 3623 N N . SER A 1 481 ? 12.089 3.707 -24.161 1.00 71.50 481 SER A N 1
ATOM 3624 C CA . SER A 1 481 ? 12.753 3.289 -25.405 1.00 71.50 481 SER A CA 1
ATOM 3625 C C . SER A 1 481 ? 14.198 2.864 -25.104 1.00 71.50 481 SER A C 1
ATOM 3627 O O . SER A 1 481 ? 14.974 3.626 -24.522 1.00 71.50 481 SER A O 1
ATOM 3629 N N . LEU A 1 482 ? 14.593 1.660 -25.541 1.00 79.06 482 LEU A N 1
ATOM 3630 C CA . LEU A 1 482 ? 15.993 1.206 -25.495 1.00 79.06 482 LEU A CA 1
ATOM 3631 C C . LEU A 1 482 ? 16.933 2.239 -26.149 1.00 79.06 482 LEU A C 1
ATOM 3633 O O . LEU A 1 482 ? 18.086 2.393 -25.749 1.00 79.06 482 LEU A O 1
ATOM 3637 N N . ALA A 1 483 ? 16.410 2.987 -27.128 1.00 75.12 483 ALA A N 1
ATOM 3638 C CA . ALA A 1 483 ? 17.143 4.031 -27.817 1.00 75.12 483 ALA A CA 1
ATOM 3639 C C . ALA A 1 483 ? 17.508 5.232 -26.932 1.00 75.12 483 ALA A C 1
ATOM 3641 O O . ALA A 1 483 ? 18.639 5.717 -26.981 1.00 75.12 483 ALA A O 1
ATOM 3642 N N . PHE A 1 484 ? 16.564 5.689 -26.109 1.00 76.00 484 PHE A N 1
ATOM 3643 C CA . PHE A 1 484 ? 16.798 6.744 -25.130 1.00 76.00 484 PHE A CA 1
ATOM 3644 C C . PHE A 1 484 ? 17.832 6.307 -24.090 1.00 76.00 484 PHE A C 1
ATOM 3646 O O . PHE A 1 484 ? 18.789 7.037 -23.834 1.00 76.00 484 PHE A O 1
ATOM 3653 N N . PHE A 1 485 ? 17.699 5.081 -23.571 1.00 81.56 485 PHE A N 1
ATOM 3654 C CA . PHE A 1 485 ? 18.633 4.535 -22.586 1.00 81.56 485 PHE A CA 1
ATOM 3655 C C . PHE A 1 485 ? 20.079 4.516 -23.101 1.00 81.56 485 PHE A C 1
ATOM 3657 O O . PHE A 1 485 ? 20.989 4.962 -22.405 1.00 81.56 485 PHE A O 1
ATOM 3664 N N . ALA A 1 486 ? 20.287 4.079 -24.347 1.00 82.38 486 ALA A N 1
ATOM 3665 C CA . ALA A 1 486 ? 21.607 4.051 -24.975 1.00 82.38 486 ALA A CA 1
ATOM 3666 C C . ALA A 1 486 ? 22.278 5.434 -25.078 1.00 82.38 486 ALA A C 1
ATOM 3668 O O . ALA A 1 486 ? 23.502 5.517 -25.135 1.00 82.38 486 ALA A O 1
ATOM 3669 N N . ARG A 1 487 ? 21.494 6.521 -25.109 1.00 77.50 487 ARG A N 1
ATOM 3670 C CA . ARG A 1 487 ? 22.003 7.901 -25.144 1.00 77.50 487 ARG A CA 1
ATOM 3671 C C . ARG A 1 487 ? 22.238 8.477 -23.758 1.00 77.50 487 ARG A C 1
ATOM 3673 O O . ARG A 1 487 ? 23.253 9.126 -23.543 1.00 77.50 487 ARG A O 1
ATOM 3680 N N . SER A 1 488 ? 21.310 8.252 -22.831 1.00 80.25 488 SER A N 1
ATOM 3681 C CA . SER A 1 488 ? 21.426 8.762 -21.463 1.00 80.25 488 SER A CA 1
ATOM 3682 C C . SER A 1 488 ? 22.466 8.004 -20.636 1.00 80.25 488 SER A C 1
ATOM 3684 O O . SER A 1 488 ? 23.020 8.558 -19.693 1.00 80.25 488 SER A O 1
ATOM 3686 N N . ALA A 1 489 ? 22.707 6.731 -20.957 1.00 87.62 489 ALA A N 1
ATOM 3687 C CA . ALA A 1 489 ? 23.605 5.843 -20.225 1.00 87.62 489 ALA A CA 1
ATOM 3688 C C . ALA A 1 489 ? 24.405 4.935 -21.189 1.00 87.62 489 ALA A C 1
ATOM 3690 O O . ALA A 1 489 ? 24.247 3.711 -21.166 1.00 87.62 489 ALA A O 1
ATOM 3691 N N . PRO A 1 490 ? 25.267 5.512 -22.049 1.00 88.38 490 PRO A N 1
ATOM 3692 C CA . PRO A 1 490 ? 25.970 4.772 -23.099 1.00 88.38 490 PRO A CA 1
ATOM 3693 C C . PRO A 1 490 ? 26.869 3.655 -22.561 1.00 88.38 490 PRO A C 1
ATOM 3695 O O . PRO A 1 490 ? 26.895 2.571 -23.135 1.00 88.38 490 PRO A O 1
ATOM 3698 N N . ASP A 1 491 ? 27.549 3.872 -21.433 1.00 93.69 491 ASP A N 1
ATOM 3699 C CA . ASP A 1 491 ? 28.440 2.857 -20.860 1.00 93.69 491 ASP A CA 1
ATOM 3700 C C . ASP A 1 491 ? 27.652 1.661 -20.304 1.00 93.69 491 ASP A C 1
ATOM 3702 O O . ASP A 1 491 ? 28.031 0.514 -20.525 1.00 93.69 491 ASP A O 1
ATOM 3706 N N . LYS A 1 492 ? 26.489 1.907 -19.682 1.00 93.25 492 LYS A N 1
ATOM 3707 C CA . LYS A 1 492 ? 25.567 0.837 -19.269 1.00 93.25 492 LYS A CA 1
ATOM 3708 C C . LYS A 1 492 ? 25.018 0.069 -20.464 1.00 93.25 492 LYS A C 1
ATOM 3710 O O . LYS A 1 492 ? 24.875 -1.146 -20.412 1.00 93.25 492 LYS A O 1
ATOM 3715 N N . PHE A 1 493 ? 24.703 0.766 -21.551 1.00 91.31 493 PHE A N 1
ATOM 3716 C CA . PHE A 1 493 ? 24.228 0.121 -22.768 1.00 91.31 493 PHE A CA 1
ATOM 3717 C C . PHE A 1 493 ? 25.304 -0.765 -23.411 1.00 91.31 493 PHE A C 1
ATOM 3719 O O . PHE A 1 493 ? 25.005 -1.885 -23.823 1.00 91.31 493 PHE A O 1
ATOM 3726 N N . LEU A 1 494 ? 26.557 -0.300 -23.464 1.00 93.38 494 LEU A N 1
ATOM 3727 C CA . LEU A 1 494 ? 27.697 -1.115 -23.898 1.00 93.38 494 LEU A CA 1
ATOM 3728 C C . LEU A 1 494 ? 27.870 -2.353 -23.015 1.00 93.38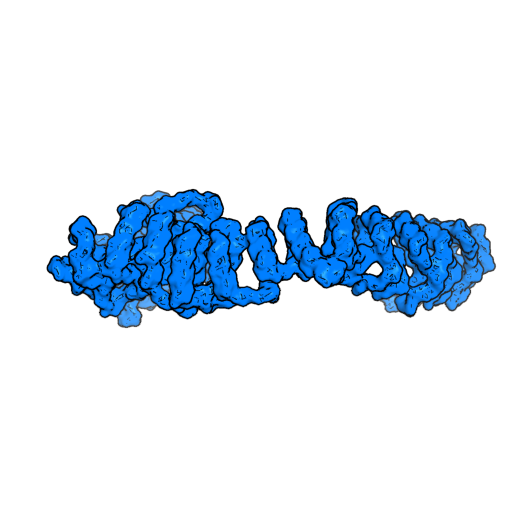 494 LEU A C 1
ATOM 3730 O O . LEU A 1 494 ? 28.090 -3.453 -23.521 1.00 93.38 494 LEU A O 1
ATOM 3734 N N . ASP A 1 495 ? 27.724 -2.186 -21.706 1.00 95.50 495 ASP A N 1
ATOM 3735 C CA . ASP A 1 495 ? 27.782 -3.285 -20.752 1.00 95.50 495 ASP A CA 1
ATOM 3736 C C . ASP A 1 495 ? 26.644 -4.302 -20.977 1.00 95.50 495 ASP A C 1
ATOM 3738 O O . ASP A 1 495 ? 26.883 -5.505 -21.086 1.00 95.50 495 ASP A O 1
ATOM 3742 N N . MET A 1 496 ? 25.413 -3.837 -21.211 1.00 94.38 496 MET A N 1
ATOM 3743 C CA . MET A 1 496 ? 24.282 -4.694 -21.594 1.00 94.38 496 MET A CA 1
ATOM 3744 C C . MET A 1 496 ? 24.512 -5.441 -22.914 1.00 94.38 496 MET A C 1
ATOM 3746 O O . MET A 1 496 ? 24.149 -6.613 -23.022 1.00 94.38 496 MET A O 1
ATOM 3750 N N . LEU A 1 497 ? 25.123 -4.805 -23.922 1.00 92.00 497 LEU A N 1
ATOM 3751 C CA . LEU A 1 497 ? 25.522 -5.480 -25.166 1.00 92.00 497 LEU A CA 1
ATOM 3752 C C . LEU A 1 497 ? 26.497 -6.625 -24.895 1.00 92.00 497 LEU A C 1
ATOM 3754 O O . LEU A 1 497 ? 26.402 -7.674 -25.538 1.00 92.00 497 LEU A O 1
ATOM 3758 N N . ASN A 1 498 ? 27.416 -6.447 -23.946 1.00 91.81 498 ASN A N 1
ATOM 3759 C CA . ASN A 1 498 ? 28.331 -7.505 -23.527 1.00 91.81 498 ASN A CA 1
ATOM 3760 C C . ASN A 1 498 ? 27.621 -8.649 -22.796 1.00 91.81 498 ASN A C 1
ATOM 3762 O O . ASN A 1 498 ? 28.061 -9.790 -22.921 1.00 91.81 498 ASN A O 1
ATOM 3766 N N . HIS A 1 499 ? 26.472 -8.372 -22.184 1.00 92.00 499 HIS A N 1
ATOM 3767 C CA . HIS A 1 499 ? 25.646 -9.321 -21.438 1.00 92.00 499 HIS A CA 1
ATOM 3768 C C . HIS A 1 499 ? 24.371 -9.754 -22.185 1.00 92.00 499 HIS A C 1
ATOM 3770 O O . HIS A 1 499 ? 23.333 -10.029 -21.587 1.00 92.00 499 HIS A O 1
ATOM 3776 N N . GLY A 1 500 ? 24.444 -9.853 -23.516 1.00 87.19 500 GLY A N 1
ATOM 3777 C CA . GLY A 1 500 ? 23.419 -10.541 -24.309 1.00 87.19 500 GLY A CA 1
ATOM 3778 C C . GLY A 1 500 ? 22.237 -9.684 -24.765 1.00 87.19 500 GLY A C 1
ATOM 3779 O O . GLY A 1 500 ? 21.276 -10.237 -25.299 1.00 87.19 500 GLY A O 1
ATOM 3780 N N . LEU A 1 501 ? 22.302 -8.353 -24.636 1.00 90.50 501 LEU A N 1
ATOM 3781 C CA . LEU A 1 501 ? 21.315 -7.467 -25.259 1.00 90.50 501 LEU A CA 1
ATOM 3782 C C . LEU A 1 501 ? 21.262 -7.687 -26.784 1.00 90.50 501 LEU A C 1
ATOM 3784 O O . LEU A 1 501 ? 22.263 -7.561 -27.501 1.00 90.50 501 LEU A O 1
ATOM 3788 N N . ARG A 1 502 ? 20.055 -7.964 -27.282 1.00 86.94 502 ARG A N 1
ATOM 3789 C CA . ARG A 1 502 ? 19.699 -8.111 -28.696 1.00 86.94 502 ARG A CA 1
ATOM 3790 C C . ARG A 1 502 ? 19.104 -6.806 -29.213 1.00 86.94 502 ARG A C 1
ATOM 3792 O O . ARG A 1 502 ? 17.988 -6.438 -28.857 1.00 86.94 502 ARG A O 1
ATOM 3799 N N . VAL A 1 503 ? 19.826 -6.090 -30.069 1.00 80.81 503 VAL A N 1
ATOM 3800 C CA . VAL A 1 503 ? 19.328 -4.827 -30.663 1.00 80.81 503 VAL A CA 1
ATOM 3801 C C . VAL A 1 503 ? 18.545 -5.032 -31.962 1.00 80.81 503 VAL A C 1
ATOM 3803 O O . VAL A 1 503 ? 18.003 -4.080 -32.513 1.00 80.81 503 VAL A O 1
ATOM 3806 N N . ASP A 1 504 ? 18.471 -6.270 -32.441 1.00 76.75 504 ASP A N 1
ATOM 3807 C CA . ASP A 1 504 ? 17.772 -6.696 -33.653 1.00 76.75 504 ASP A CA 1
ATOM 3808 C C . ASP A 1 504 ? 16.313 -7.136 -33.408 1.00 76.75 504 ASP A C 1
ATOM 3810 O O . ASP A 1 504 ? 15.621 -7.522 -34.348 1.00 76.75 504 ASP A O 1
ATOM 3814 N N . LEU A 1 505 ? 15.825 -7.048 -32.164 1.00 77.50 505 LEU A N 1
ATOM 3815 C CA . LEU A 1 505 ? 14.435 -7.345 -31.795 1.00 77.50 505 LEU A CA 1
ATOM 3816 C C . LEU A 1 505 ? 13.482 -6.148 -32.025 1.00 77.50 505 LEU A C 1
ATOM 3818 O O . LEU A 1 505 ? 13.917 -4.994 -32.021 1.00 77.50 505 LEU A O 1
ATOM 3822 N N . PRO A 1 506 ? 12.165 -6.392 -32.195 1.00 70.81 506 PRO A N 1
ATOM 3823 C CA . PRO A 1 506 ? 11.167 -5.334 -32.373 1.00 70.81 506 PRO A CA 1
ATOM 3824 C C . PRO A 1 506 ? 10.664 -4.764 -31.027 1.00 70.81 506 PRO A C 1
ATOM 3826 O O . PRO A 1 506 ? 9.828 -5.368 -30.360 1.00 70.81 506 PRO A O 1
ATOM 3829 N N . TYR A 1 507 ? 11.145 -3.581 -30.631 1.00 74.56 507 TYR A N 1
ATOM 3830 C CA . TYR A 1 507 ? 10.772 -2.907 -29.371 1.00 74.56 507 TYR A CA 1
ATOM 3831 C C . TYR A 1 507 ? 9.464 -2.057 -29.487 1.00 74.56 507 TYR A C 1
ATOM 3833 O O . TYR A 1 507 ? 9.326 -1.336 -30.472 1.00 74.56 507 TYR A O 1
ATOM 3841 N N . PRO A 1 508 ? 8.505 -2.083 -28.524 1.00 59.66 508 PRO A N 1
ATOM 3842 C CA . PRO A 1 508 ? 7.092 -1.678 -28.716 1.00 59.66 508 PRO A CA 1
ATOM 3843 C C . PRO A 1 508 ? 6.697 -0.187 -28.621 1.00 59.66 508 PRO A C 1
ATOM 3845 O O . PRO A 1 508 ? 5.512 0.124 -28.695 1.00 59.66 508 PRO A O 1
ATOM 3848 N N . VAL A 1 509 ? 7.628 0.762 -28.564 1.00 52.19 509 VAL A N 1
ATOM 3849 C CA . VAL A 1 509 ? 7.342 2.183 -28.852 1.00 52.19 509 VAL A CA 1
ATOM 3850 C C . VAL A 1 509 ? 8.455 2.659 -29.779 1.00 52.19 509 VAL A C 1
ATOM 3852 O O . VAL A 1 509 ? 9.600 2.813 -29.361 1.00 52.19 509 VAL A O 1
ATOM 3855 N N . GLY A 1 510 ? 8.144 2.769 -31.076 1.00 50.44 510 GLY A N 1
ATOM 3856 C CA . GLY A 1 510 ? 9.136 2.996 -32.139 1.00 50.44 510 GLY A CA 1
ATOM 3857 C C . GLY A 1 510 ? 9.614 1.744 -32.900 1.00 50.44 510 GLY A C 1
ATOM 3858 O O . GLY A 1 510 ? 10.514 1.873 -33.734 1.00 50.44 510 GLY A O 1
ATOM 3859 N N . GLY A 1 511 ? 9.020 0.568 -32.656 1.00 43.69 511 GLY A N 1
ATOM 3860 C CA . GLY A 1 511 ? 9.204 -0.664 -33.442 1.00 43.69 511 GLY A CA 1
ATOM 3861 C C . GLY A 1 511 ? 8.472 -0.578 -34.782 1.00 43.69 511 GLY A C 1
ATOM 3862 O O . GLY A 1 511 ? 7.379 -0.039 -34.868 1.00 43.69 511 GLY A O 1
ATOM 3863 N N . ASN A 1 512 ? 9.038 -1.026 -35.895 1.00 42.09 512 ASN A N 1
ATOM 3864 C CA . ASN A 1 512 ? 9.609 -2.355 -36.054 1.00 42.09 512 ASN A CA 1
ATOM 3865 C C . ASN A 1 512 ? 11.043 -2.314 -36.626 1.00 42.09 512 ASN A C 1
ATOM 3867 O O . ASN A 1 512 ? 11.455 -1.341 -37.258 1.00 42.09 512 ASN A O 1
ATOM 3871 N N . ALA A 1 513 ? 11.811 -3.372 -36.355 1.00 53.06 513 ALA A N 1
ATOM 3872 C CA . ALA A 1 513 ? 13.165 -3.682 -36.837 1.00 53.06 513 ALA A CA 1
ATOM 3873 C C . ALA A 1 513 ? 13.534 -3.115 -38.228 1.00 53.06 513 ALA A C 1
ATOM 3875 O O . ALA A 1 513 ? 12.685 -2.951 -39.101 1.00 53.06 513 ALA A O 1
ATOM 3876 N N . LEU A 1 514 ? 14.786 -2.816 -38.607 1.00 48.16 514 LEU A N 1
ATOM 3877 C CA . LEU A 1 514 ? 16.147 -2.836 -38.065 1.00 48.16 514 LEU A CA 1
ATOM 3878 C C . LEU A 1 514 ? 16.446 -1.834 -36.923 1.00 48.16 514 LEU A C 1
ATOM 3880 O O . LEU A 1 514 ? 17.606 -1.665 -36.548 1.00 48.16 514 LEU A O 1
ATOM 3884 N N . LEU A 1 515 ? 15.460 -1.082 -36.428 1.00 47.06 515 LEU A N 1
ATOM 3885 C CA . LEU A 1 515 ? 15.703 0.039 -35.516 1.00 47.06 515 LEU A CA 1
ATOM 3886 C C . LEU A 1 515 ? 15.648 -0.398 -34.053 1.00 47.06 515 LEU A C 1
ATOM 3888 O O . LEU A 1 515 ? 14.626 -0.862 -33.599 1.00 47.06 515 LEU A O 1
ATOM 3892 N N . THR A 1 516 ? 16.742 -0.367 -33.307 1.00 50.56 516 THR A N 1
ATOM 3893 C CA . THR A 1 516 ? 17.254 0.886 -32.749 1.00 50.56 516 THR A CA 1
ATOM 3894 C C . THR A 1 516 ? 18.060 1.760 -33.726 1.00 50.56 516 THR A C 1
ATOM 3896 O O . THR A 1 516 ? 18.159 2.941 -33.416 1.00 50.56 516 THR A O 1
ATOM 3899 N N . ARG A 1 517 ? 18.558 1.243 -34.891 1.00 55.44 517 ARG A N 1
ATOM 3900 C CA . ARG A 1 517 ? 19.183 1.906 -36.107 1.00 55.44 517 ARG A CA 1
ATOM 3901 C C . ARG A 1 517 ? 19.495 3.377 -35.901 1.00 55.44 517 ARG A C 1
ATOM 3903 O O . ARG A 1 517 ? 18.824 4.277 -36.397 1.00 55.44 517 ARG A O 1
ATOM 3910 N N . TYR A 1 518 ? 20.605 3.553 -35.198 1.00 53.66 518 TYR A N 1
ATOM 3911 C CA . TYR A 1 518 ? 21.298 4.810 -34.944 1.00 53.66 518 TYR A CA 1
ATOM 3912 C C . TYR A 1 518 ? 20.597 5.726 -33.949 1.00 53.66 518 TYR A C 1
ATOM 3914 O O . TYR A 1 518 ? 20.868 6.918 -33.890 1.00 53.66 518 TYR A O 1
ATOM 3922 N N . LEU A 1 519 ? 19.682 5.182 -33.148 1.00 53.78 519 LEU A N 1
ATOM 3923 C CA . LEU A 1 519 ? 19.121 5.780 -31.937 1.00 53.78 519 LEU A CA 1
ATOM 3924 C C . LEU A 1 519 ? 18.436 7.156 -32.175 1.00 53.78 519 LEU A C 1
ATOM 3926 O O . LEU A 1 519 ? 18.079 7.813 -31.210 1.00 53.78 519 LEU A O 1
ATOM 3930 N N . ARG A 1 520 ? 18.230 7.513 -33.464 1.00 51.06 520 ARG A N 1
ATOM 3931 C CA . ARG A 1 520 ? 17.425 8.536 -34.184 1.00 51.06 520 ARG A CA 1
ATOM 3932 C C . ARG A 1 520 ? 17.509 10.013 -33.717 1.00 51.06 520 ARG A C 1
ATOM 3934 O O . ARG A 1 520 ? 17.119 10.378 -32.621 1.00 51.06 520 ARG A O 1
ATOM 3941 N N . LEU A 1 521 ? 18.116 10.830 -34.578 1.00 45.53 521 LEU A N 1
ATOM 3942 C CA . LEU A 1 521 ? 18.619 12.225 -34.570 1.00 45.53 521 LEU A CA 1
ATOM 3943 C C . LEU A 1 521 ? 17.857 13.388 -33.903 1.00 45.53 521 LEU A C 1
ATOM 3945 O O . LEU A 1 521 ? 16.635 13.406 -33.887 1.00 45.53 521 LEU A O 1
ATOM 3949 N N . ASN A 1 522 ? 18.662 14.371 -33.459 1.00 47.72 522 ASN A N 1
ATOM 3950 C CA . ASN A 1 522 ? 18.368 15.725 -32.954 1.00 47.72 522 ASN A CA 1
ATOM 3951 C C . ASN A 1 522 ? 16.915 15.987 -32.521 1.00 47.72 522 ASN A C 1
ATOM 3953 O O . ASN A 1 522 ? 16.146 16.683 -33.180 1.00 47.72 522 ASN A O 1
ATOM 3957 N N . ILE A 1 523 ? 16.564 15.453 -31.356 1.00 51.25 523 ILE A N 1
ATOM 3958 C CA . ILE A 1 523 ? 15.502 16.030 -30.535 1.00 51.25 523 ILE A CA 1
ATOM 3959 C C . ILE A 1 523 ? 16.069 17.304 -29.907 1.00 51.25 523 ILE A C 1
ATOM 3961 O O . ILE A 1 523 ? 17.145 17.261 -29.318 1.00 51.25 523 ILE A O 1
ATOM 3965 N N . ALA A 1 524 ? 15.355 18.425 -30.035 1.00 48.59 524 ALA A N 1
ATOM 3966 C CA . ALA A 1 524 ? 15.841 19.773 -29.701 1.00 48.59 524 ALA A CA 1
ATOM 3967 C C . ALA A 1 524 ? 16.460 19.935 -28.291 1.00 48.59 524 ALA A C 1
ATOM 3969 O O . ALA A 1 524 ? 17.166 20.902 -28.033 1.00 48.59 524 ALA A O 1
ATOM 3970 N N . TRP A 1 525 ? 16.203 18.995 -27.380 1.00 54.94 525 TRP A N 1
ATOM 3971 C CA . TRP A 1 525 ? 16.646 18.990 -25.987 1.00 54.94 525 TRP A CA 1
ATOM 3972 C C . TRP A 1 525 ? 17.841 18.051 -25.686 1.00 54.94 525 TRP A C 1
ATOM 3974 O O . TRP A 1 525 ? 18.275 17.997 -24.538 1.00 54.94 525 TRP A O 1
ATOM 3984 N N . MET A 1 526 ? 18.409 17.334 -26.672 1.00 59.28 526 MET A N 1
ATOM 3985 C CA . MET A 1 526 ? 19.624 16.500 -26.515 1.00 59.28 526 MET A CA 1
ATOM 3986 C C . MET A 1 526 ? 20.542 16.568 -27.762 1.00 59.28 526 MET A C 1
ATOM 3988 O O . MET A 1 526 ? 20.421 15.731 -28.662 1.00 59.28 526 MET A O 1
ATOM 3992 N N . PRO A 1 527 ? 21.489 17.526 -27.821 1.00 60.38 527 PRO A N 1
ATOM 3993 C CA . PRO A 1 527 ? 22.203 17.884 -29.054 1.00 60.38 527 PRO A CA 1
ATOM 3994 C C . PRO A 1 527 ? 23.379 16.965 -29.439 1.00 60.38 527 PRO A C 1
ATOM 3996 O O . PRO A 1 527 ? 23.851 17.026 -30.572 1.00 60.38 527 PRO A O 1
ATOM 3999 N N . GLU A 1 528 ? 23.887 16.111 -28.542 1.00 67.19 528 GLU A N 1
ATOM 4000 C CA . GLU A 1 528 ? 25.195 15.462 -28.760 1.00 67.19 528 GLU A CA 1
ATOM 4001 C C . GLU A 1 528 ? 25.206 14.282 -29.760 1.00 67.19 528 GLU A C 1
ATOM 4003 O O . GLU A 1 528 ? 26.266 13.871 -30.247 1.00 67.19 528 GLU A O 1
ATOM 4008 N N . GLY A 1 529 ? 24.029 13.760 -30.128 1.00 69.25 529 GLY A N 1
ATOM 4009 C CA . GLY A 1 529 ? 23.898 12.568 -30.976 1.00 69.25 529 GLY A CA 1
ATOM 4010 C C . GLY A 1 529 ? 24.412 11.278 -30.301 1.00 69.25 529 GLY A C 1
ATOM 4011 O O . GLY A 1 529 ? 24.831 11.299 -29.146 1.00 69.25 529 GLY A O 1
ATOM 4012 N N . PRO A 1 530 ? 24.343 10.110 -30.969 1.00 76.69 530 PRO A N 1
ATOM 4013 C CA . PRO A 1 530 ? 24.867 8.862 -30.410 1.00 76.69 530 PRO A CA 1
ATOM 4014 C C . PRO A 1 530 ? 26.404 8.844 -30.422 1.00 76.69 530 PRO A C 1
ATOM 4016 O O . PRO A 1 530 ? 27.023 9.332 -31.370 1.00 76.69 530 PRO A O 1
ATOM 4019 N N . ARG A 1 531 ? 27.022 8.229 -29.405 1.00 86.75 531 ARG A N 1
ATOM 4020 C CA . ARG A 1 531 ? 28.476 8.026 -29.392 1.00 86.75 531 ARG A CA 1
ATOM 4021 C C . ARG A 1 531 ? 28.909 7.045 -30.500 1.00 86.75 531 ARG A C 1
ATOM 4023 O O . ARG A 1 531 ? 28.226 6.036 -30.707 1.00 86.75 531 ARG A O 1
ATOM 4030 N N . PRO A 1 532 ? 30.043 7.287 -31.186 1.00 87.88 532 PRO A N 1
ATOM 4031 C CA . PRO A 1 532 ? 30.517 6.418 -32.266 1.00 87.88 532 PRO A CA 1
ATOM 4032 C C . PRO A 1 532 ? 30.819 4.986 -31.815 1.00 87.88 532 PRO A C 1
ATOM 4034 O O . PRO A 1 532 ? 30.511 4.043 -32.538 1.00 87.88 532 PRO A O 1
ATOM 4037 N N . ASP A 1 533 ? 31.371 4.815 -30.615 1.00 91.69 533 ASP A N 1
ATOM 4038 C CA . ASP A 1 533 ? 31.732 3.508 -30.059 1.00 91.69 533 ASP A CA 1
ATOM 4039 C C . ASP A 1 533 ? 30.504 2.648 -29.725 1.00 91.69 533 ASP A C 1
ATOM 4041 O O . ASP A 1 533 ? 30.515 1.441 -29.958 1.00 91.69 533 ASP A O 1
ATOM 4045 N N . VAL A 1 534 ? 29.406 3.263 -29.274 1.00 89.19 534 VAL A N 1
ATOM 4046 C CA . VAL A 1 534 ? 28.110 2.590 -29.087 1.00 89.19 534 VAL A CA 1
ATOM 4047 C C . VAL A 1 534 ? 27.569 2.075 -30.420 1.00 89.19 534 VAL A C 1
ATOM 4049 O O . VAL A 1 534 ? 27.171 0.913 -30.521 1.00 89.19 534 VAL A O 1
ATOM 4052 N N . VAL A 1 535 ? 27.584 2.918 -31.458 1.00 86.88 535 VAL A N 1
ATOM 4053 C CA . VAL A 1 535 ? 27.135 2.533 -32.807 1.00 86.88 535 VAL A CA 1
ATOM 4054 C C . VAL A 1 535 ? 28.007 1.406 -33.363 1.00 86.88 535 VAL A C 1
ATOM 4056 O O . VAL A 1 535 ? 27.489 0.423 -33.889 1.00 86.88 535 VAL A O 1
ATOM 4059 N N . GLU A 1 536 ? 29.324 1.513 -33.203 1.00 90.56 536 GLU A N 1
ATOM 4060 C CA . GLU A 1 536 ? 30.276 0.493 -33.634 1.00 90.56 536 GLU A CA 1
ATOM 4061 C C . GLU A 1 536 ? 30.064 -0.837 -32.898 1.00 90.56 536 GLU A C 1
ATOM 4063 O O . GLU A 1 536 ? 30.018 -1.887 -33.538 1.00 90.56 536 GLU A O 1
ATOM 4068 N N . ALA A 1 537 ? 29.852 -0.814 -31.580 1.00 91.19 537 ALA A N 1
ATOM 4069 C CA . ALA A 1 537 ? 29.589 -2.012 -30.786 1.00 91.19 537 ALA A CA 1
ATOM 4070 C C . ALA A 1 537 ? 28.289 -2.722 -31.199 1.00 91.19 537 ALA A C 1
ATOM 4072 O O . ALA A 1 537 ? 28.253 -3.954 -31.266 1.00 91.19 537 ALA A O 1
ATOM 4073 N N . MET A 1 538 ? 27.236 -1.961 -31.516 1.00 87.69 538 MET A N 1
ATOM 4074 C CA . MET A 1 538 ? 25.985 -2.510 -32.049 1.00 87.69 538 MET A CA 1
ATOM 4075 C C . MET A 1 538 ? 26.211 -3.191 -33.402 1.00 87.69 538 MET A C 1
ATOM 4077 O O . MET A 1 538 ? 25.828 -4.350 -33.580 1.00 87.69 538 MET A O 1
ATOM 4081 N N . LEU A 1 539 ? 26.854 -2.492 -34.345 1.00 85.44 539 LEU A N 1
ATOM 4082 C CA . LEU A 1 539 ? 27.087 -2.992 -35.702 1.00 85.44 539 LEU A CA 1
ATOM 4083 C C . LEU A 1 539 ? 28.040 -4.185 -35.728 1.00 85.44 539 LEU A C 1
ATOM 4085 O O . LEU A 1 539 ? 27.835 -5.105 -36.512 1.00 85.44 539 LEU A O 1
ATOM 4089 N N . LYS A 1 540 ? 29.028 -4.234 -34.831 1.00 89.56 540 LYS A N 1
ATOM 4090 C CA . LYS A 1 540 ? 29.918 -5.390 -34.682 1.00 89.56 540 LYS A CA 1
ATOM 4091 C C . LYS A 1 540 ? 29.159 -6.688 -34.392 1.00 89.56 540 LYS A C 1
ATOM 4093 O O . LYS A 1 540 ? 29.594 -7.748 -34.829 1.00 89.56 540 LYS A O 1
ATOM 4098 N N . ARG A 1 541 ? 28.051 -6.616 -33.647 1.00 86.69 541 ARG A N 1
ATOM 4099 C CA . ARG A 1 541 ? 27.260 -7.789 -33.234 1.00 86.69 541 ARG A CA 1
ATOM 4100 C C . ARG A 1 541 ? 26.072 -8.066 -34.157 1.00 86.69 541 ARG A C 1
ATOM 4102 O O . ARG A 1 541 ? 25.765 -9.226 -34.407 1.00 86.69 541 ARG A O 1
ATOM 4109 N N . TYR A 1 542 ? 25.421 -7.020 -34.664 1.00 82.00 542 TYR A N 1
ATOM 4110 C CA . TYR A 1 542 ? 24.166 -7.116 -35.415 1.00 82.00 542 TYR A CA 1
ATOM 4111 C C . TYR A 1 542 ? 24.190 -6.204 -36.653 1.00 82.00 542 TYR A C 1
ATOM 4113 O O . TYR A 1 542 ? 23.324 -5.341 -36.814 1.00 82.00 542 TYR A O 1
ATOM 4121 N N . ASN A 1 543 ? 25.211 -6.344 -37.512 1.00 81.19 543 ASN A N 1
ATOM 4122 C CA . ASN A 1 543 ? 25.378 -5.470 -38.677 1.00 81.19 543 ASN A CA 1
ATOM 4123 C C . ASN A 1 543 ? 24.175 -5.563 -39.624 1.00 81.19 543 ASN A C 1
ATOM 4125 O O . ASN A 1 543 ? 23.948 -6.580 -40.276 1.00 81.19 543 ASN A O 1
ATOM 4129 N N . ASN A 1 544 ? 23.455 -4.456 -39.746 1.00 72.06 544 ASN A N 1
ATOM 4130 C CA . ASN A 1 544 ? 22.359 -4.276 -40.685 1.00 72.06 544 ASN A CA 1
ATOM 4131 C C . ASN A 1 544 ? 22.525 -2.994 -41.523 1.00 72.06 544 ASN A C 1
ATOM 4133 O O . ASN A 1 544 ? 21.588 -2.542 -42.175 1.00 72.06 544 ASN A O 1
ATOM 4137 N N . ALA A 1 545 ? 23.722 -2.400 -41.511 1.00 72.50 545 ALA A N 1
ATOM 4138 C CA . ALA A 1 545 ? 23.992 -1.123 -42.157 1.00 72.50 545 ALA A CA 1
ATOM 4139 C C . ALA A 1 545 ? 24.056 -1.237 -43.690 1.00 72.50 545 ALA A C 1
ATOM 4141 O O . ALA A 1 545 ? 23.681 -0.302 -44.390 1.00 72.50 545 ALA A O 1
ATOM 4142 N N . ALA A 1 546 ? 24.484 -2.389 -44.216 1.00 68.88 546 ALA A N 1
ATOM 4143 C CA . ALA A 1 546 ? 24.686 -2.616 -45.650 1.00 68.88 546 ALA A CA 1
ATOM 4144 C C . ALA A 1 546 ? 23.442 -3.135 -46.407 1.00 68.88 546 ALA A C 1
ATOM 4146 O O . ALA A 1 546 ? 23.498 -3.347 -47.618 1.00 68.88 546 ALA A O 1
ATOM 4147 N N . THR A 1 547 ? 22.319 -3.383 -45.726 1.00 62.06 547 THR A N 1
ATOM 4148 C CA . THR A 1 547 ? 21.088 -3.862 -46.376 1.00 62.06 547 THR A CA 1
ATOM 4149 C C . THR A 1 547 ? 20.335 -2.674 -46.979 1.00 62.06 547 THR A C 1
ATOM 4151 O O . THR A 1 547 ? 20.034 -1.769 -46.213 1.00 62.06 547 THR A O 1
ATOM 4154 N N . GLY A 1 548 ? 20.029 -2.689 -48.290 1.00 60.56 548 GLY A N 1
ATOM 4155 C CA . GLY A 1 548 ? 19.409 -1.609 -49.098 1.00 60.56 548 GLY A CA 1
ATOM 4156 C C . GLY A 1 548 ? 18.211 -0.857 -48.483 1.00 60.56 548 GLY A C 1
ATOM 4157 O O . GLY A 1 548 ? 18.380 -0.170 -47.491 1.00 60.56 548 GLY A O 1
ATOM 4158 N N . LYS A 1 549 ? 16.996 -0.893 -49.070 1.00 55.84 549 LYS A N 1
ATOM 4159 C CA . LYS A 1 549 ? 15.788 -0.323 -48.421 1.00 55.84 549 LYS A CA 1
ATOM 4160 C C . LYS A 1 549 ? 15.452 -1.190 -47.210 1.00 55.84 549 LYS A C 1
ATOM 4162 O O . LYS A 1 549 ? 14.825 -2.235 -47.377 1.00 55.84 549 LYS A O 1
ATOM 4167 N N . PRO A 1 550 ? 15.855 -0.824 -45.988 1.00 49.88 550 PRO A N 1
ATOM 4168 C CA . PRO A 1 550 ? 15.908 -1.804 -44.926 1.00 49.88 550 PRO A CA 1
ATOM 4169 C C . PRO A 1 550 ? 14.549 -1.899 -44.208 1.00 49.88 550 PRO A C 1
ATOM 4171 O O . PRO A 1 550 ? 14.383 -2.597 -43.221 1.00 49.88 550 PRO A O 1
ATOM 4174 N N . CYS A 1 551 ? 13.545 -1.121 -44.605 1.00 53.34 551 CYS A N 1
ATOM 4175 C CA . CYS A 1 551 ? 12.194 -1.225 -44.060 1.00 53.34 551 CYS A CA 1
ATOM 4176 C C . CYS A 1 551 ? 11.185 -0.677 -45.049 1.00 53.34 551 CYS A C 1
ATOM 4178 O O . CYS A 1 551 ? 11.516 0.207 -45.839 1.00 53.34 551 CYS A O 1
ATOM 4180 N N . THR A 1 552 ? 9.974 -1.219 -44.988 1.00 51.31 552 THR A N 1
ATOM 4181 C CA . THR A 1 552 ? 8.864 -0.890 -45.883 1.00 51.31 552 THR A CA 1
ATOM 4182 C C . THR A 1 552 ? 8.397 0.563 -45.750 1.00 51.31 552 THR A C 1
ATOM 4184 O O . THR A 1 552 ? 8.015 1.140 -46.760 1.00 51.31 552 THR A O 1
ATOM 4187 N N . ASP A 1 553 ? 8.556 1.185 -44.570 1.00 54.28 553 ASP A N 1
ATOM 4188 C CA . ASP A 1 553 ? 7.991 2.512 -44.246 1.00 54.28 553 ASP A CA 1
ATOM 4189 C C . ASP A 1 553 ? 9.044 3.568 -43.829 1.00 54.28 553 ASP A C 1
ATOM 4191 O O . ASP A 1 553 ? 8.742 4.546 -43.143 1.00 54.28 553 ASP A O 1
ATOM 4195 N N . CYS A 1 554 ? 10.318 3.378 -44.183 1.00 55.50 554 CYS A N 1
ATOM 4196 C CA . CYS A 1 554 ? 11.405 4.260 -43.741 1.00 55.50 554 CYS A CA 1
ATOM 4197 C C . CYS A 1 554 ? 11.586 5.443 -44.700 1.00 55.50 554 CYS A C 1
ATOM 4199 O O . CYS A 1 554 ? 11.936 5.234 -45.856 1.00 55.50 554 CYS A O 1
ATOM 4201 N N . ALA A 1 555 ? 11.442 6.682 -44.208 1.00 52.91 555 ALA A N 1
ATOM 4202 C CA . ALA A 1 555 ? 11.721 7.889 -45.000 1.00 52.91 555 ALA A CA 1
ATOM 4203 C C . ALA A 1 555 ? 13.217 8.057 -45.357 1.00 52.91 555 ALA A C 1
ATOM 4205 O O . ALA A 1 555 ? 13.526 8.568 -46.431 1.00 52.91 555 ALA A O 1
ATOM 4206 N N . TYR A 1 556 ? 14.132 7.593 -44.491 1.00 56.94 556 TYR A N 1
ATOM 4207 C CA . TYR A 1 556 ? 15.588 7.760 -44.627 1.00 56.94 556 TYR A CA 1
ATOM 4208 C C . TYR A 1 556 ? 16.339 6.420 -44.546 1.00 56.94 556 TYR A C 1
ATOM 4210 O O . TYR A 1 556 ? 15.988 5.548 -43.744 1.00 56.94 556 TYR A O 1
ATOM 4218 N N . ASP A 1 557 ? 17.390 6.277 -45.355 1.00 66.12 557 ASP A N 1
ATOM 4219 C CA . ASP A 1 557 ? 18.360 5.177 -45.297 1.00 66.12 557 ASP A CA 1
ATOM 4220 C C . ASP A 1 557 ? 19.441 5.424 -44.205 1.00 66.12 557 ASP A C 1
ATOM 4222 O O . ASP A 1 557 ? 19.461 6.495 -43.585 1.00 66.12 557 ASP A O 1
ATOM 4226 N N . PRO A 1 558 ? 20.333 4.454 -43.904 1.00 69.75 558 PRO A N 1
ATOM 4227 C CA . PRO A 1 558 ? 21.415 4.642 -42.936 1.00 69.75 558 PRO A CA 1
ATOM 4228 C C . PRO A 1 558 ? 22.305 5.869 -43.137 1.00 69.75 558 PRO A C 1
ATOM 4230 O O . PRO A 1 558 ? 22.751 6.455 -42.149 1.00 69.75 558 PRO A O 1
ATOM 4233 N N . LEU A 1 559 ? 22.557 6.265 -44.386 1.00 76.56 559 LEU A N 1
ATOM 4234 C CA . LEU A 1 559 ? 23.385 7.422 -44.691 1.00 76.56 559 LEU A CA 1
ATOM 4235 C C . LEU A 1 559 ? 22.621 8.722 -44.427 1.00 76.56 559 LEU A C 1
ATOM 4237 O O . LEU A 1 559 ? 23.142 9.601 -43.746 1.00 76.56 559 LEU A O 1
ATOM 4241 N N . GLY A 1 560 ? 21.368 8.819 -44.873 1.00 72.75 560 GLY A N 1
ATOM 4242 C CA . GLY A 1 560 ? 20.477 9.937 -44.570 1.00 72.75 560 GLY A CA 1
ATOM 4243 C C . GLY A 1 560 ? 20.335 10.163 -43.063 1.00 72.75 560 GLY A C 1
ATOM 4244 O O . GLY A 1 560 ? 20.283 11.306 -42.610 1.00 72.75 560 GLY A O 1
ATOM 4245 N N . ILE A 1 561 ? 20.380 9.088 -42.263 1.00 70.25 561 ILE A N 1
ATOM 4246 C CA . ILE A 1 561 ? 20.413 9.201 -40.801 1.00 70.25 561 ILE A CA 1
ATOM 4247 C C . ILE A 1 561 ? 21.743 9.796 -40.293 1.00 70.25 561 ILE A C 1
ATOM 4249 O O . ILE A 1 561 ? 21.740 10.594 -39.367 1.00 70.25 561 ILE A O 1
ATOM 4253 N N . ALA A 1 562 ? 22.904 9.469 -40.854 1.00 74.94 562 ALA A N 1
ATOM 4254 C CA . ALA A 1 562 ? 24.144 10.131 -40.431 1.00 74.94 562 ALA A CA 1
ATOM 4255 C C . ALA A 1 562 ? 24.183 11.618 -40.831 1.00 74.94 562 ALA A C 1
ATOM 4257 O O . ALA A 1 562 ? 24.672 12.449 -40.064 1.00 74.94 562 ALA A O 1
ATOM 4258 N N . LEU A 1 563 ? 23.634 11.949 -42.002 1.00 78.94 563 LEU A N 1
ATOM 4259 C CA . LEU A 1 563 ? 23.689 13.291 -42.584 1.00 78.94 563 LEU A CA 1
ATOM 4260 C C . LEU A 1 563 ? 22.734 14.284 -41.921 1.00 78.94 563 LEU A C 1
ATOM 4262 O O . LEU A 1 563 ? 23.098 15.441 -41.746 1.00 78.94 563 LEU A O 1
ATOM 4266 N N . GLY A 1 564 ? 21.573 13.830 -41.446 1.00 72.75 564 GLY A N 1
ATOM 4267 C CA . GLY A 1 564 ? 20.688 14.661 -40.624 1.00 72.75 564 GLY A CA 1
ATOM 4268 C C . GLY A 1 564 ? 21.222 14.946 -39.209 1.00 72.75 564 GLY A C 1
ATOM 4269 O O . GLY A 1 564 ? 20.536 15.594 -38.418 1.00 72.75 564 GLY A O 1
ATOM 4270 N N . ASN A 1 565 ? 22.411 14.443 -38.838 1.00 72.00 565 ASN A N 1
ATOM 4271 C CA . ASN A 1 565 ? 23.018 14.691 -37.530 1.00 72.00 565 ASN A CA 1
ATOM 4272 C C . ASN A 1 565 ? 23.868 15.957 -37.531 1.00 72.00 565 ASN A C 1
ATOM 4274 O O . ASN A 1 565 ? 24.880 16.047 -38.228 1.00 72.00 565 ASN A O 1
ATOM 4278 N N . GLN A 1 566 ? 23.509 16.898 -36.665 1.00 73.50 566 GLN A N 1
ATOM 4279 C CA . GLN A 1 566 ? 24.286 18.118 -36.448 1.00 73.50 566 GLN A CA 1
ATOM 4280 C C . GLN A 1 566 ? 25.065 18.114 -35.123 1.00 73.50 566 GLN A C 1
ATOM 4282 O O . GLN A 1 566 ? 25.741 19.086 -34.808 1.00 73.50 566 GLN A O 1
ATOM 4287 N N . GLY A 1 567 ? 25.022 17.015 -34.359 1.00 75.31 567 GLY A N 1
ATOM 4288 C CA . GLY A 1 567 ? 25.805 16.871 -33.132 1.00 75.31 567 GLY A CA 1
ATOM 4289 C C . GLY A 1 567 ? 27.319 16.708 -33.377 1.00 75.31 567 GLY A C 1
ATOM 4290 O O . GLY A 1 567 ? 27.735 16.314 -34.473 1.00 75.31 567 GLY A O 1
ATOM 4291 N N . PRO A 1 568 ? 28.161 16.926 -32.348 1.00 80.25 568 PRO A N 1
ATOM 4292 C CA . PRO A 1 568 ? 29.625 16.832 -32.417 1.00 80.25 568 PRO A CA 1
ATOM 4293 C C . PRO A 1 568 ? 30.138 15.457 -32.874 1.00 80.25 568 PRO A C 1
ATOM 4295 O O . PRO A 1 568 ? 31.195 15.360 -33.490 1.00 80.25 568 PRO A O 1
ATOM 4298 N N . ASN A 1 569 ? 29.374 14.387 -32.638 1.00 84.62 569 ASN A N 1
ATOM 4299 C CA . ASN A 1 569 ? 29.750 13.024 -33.025 1.00 84.62 569 ASN A CA 1
ATOM 4300 C C . ASN A 1 569 ? 29.367 12.651 -34.469 1.00 84.62 569 ASN A C 1
ATOM 4302 O O . ASN A 1 569 ? 29.637 11.532 -34.906 1.00 84.62 569 ASN A O 1
ATOM 4306 N N . SER A 1 570 ? 28.729 13.555 -35.215 1.00 83.69 570 SER A N 1
ATOM 4307 C CA . SER A 1 570 ? 28.103 13.268 -36.513 1.00 83.69 570 SER A CA 1
ATOM 4308 C C . SER A 1 570 ? 29.074 12.675 -37.549 1.00 83.69 570 SER A C 1
ATOM 4310 O O . SER A 1 570 ? 28.810 11.599 -38.089 1.00 83.69 570 SER A O 1
ATOM 4312 N N . VAL A 1 571 ? 30.242 13.293 -37.750 1.00 89.38 571 VAL A N 1
ATOM 4313 C CA . VAL A 1 571 ? 31.283 12.805 -38.679 1.00 89.38 571 VAL A CA 1
ATOM 4314 C C . VAL A 1 571 ? 31.869 11.462 -38.231 1.00 89.38 571 VAL A C 1
ATOM 4316 O O . VAL A 1 571 ? 32.120 10.575 -39.048 1.00 89.38 571 VAL A O 1
ATOM 4319 N N . ALA A 1 572 ? 32.095 11.283 -36.929 1.00 90.25 572 ALA A N 1
ATOM 4320 C CA . ALA A 1 572 ? 32.663 10.048 -36.396 1.00 90.25 572 ALA A CA 1
ATOM 4321 C C . ALA A 1 572 ? 31.690 8.866 -36.542 1.00 90.25 572 ALA A C 1
ATOM 4323 O O . ALA A 1 572 ? 32.104 7.776 -36.937 1.00 90.25 572 ALA A O 1
ATOM 4324 N N . VAL A 1 573 ? 30.393 9.093 -36.313 1.00 86.94 573 VAL A N 1
ATOM 4325 C CA . VAL A 1 573 ? 29.337 8.105 -36.575 1.00 86.94 573 VAL A CA 1
ATOM 4326 C C . VAL A 1 573 ? 29.272 7.764 -38.064 1.00 86.94 573 VAL A C 1
ATOM 4328 O O . VAL A 1 573 ? 29.260 6.583 -38.398 1.00 86.94 573 VAL A O 1
ATOM 4331 N N . LEU A 1 574 ? 29.309 8.757 -38.963 1.00 88.62 574 LEU A N 1
ATOM 4332 C CA . LEU A 1 574 ? 29.348 8.523 -40.413 1.00 88.62 574 LEU A CA 1
ATOM 4333 C C . LEU A 1 574 ? 30.517 7.607 -40.808 1.00 88.62 574 LEU A C 1
ATOM 4335 O O . LEU A 1 574 ? 30.319 6.623 -41.520 1.00 88.62 574 LEU A O 1
ATOM 4339 N N . LYS A 1 575 ? 31.724 7.881 -40.299 1.00 91.44 575 LYS A N 1
ATOM 4340 C CA . LYS A 1 575 ? 32.907 7.043 -40.549 1.00 91.44 575 LYS A CA 1
ATOM 4341 C C . LYS A 1 575 ? 32.700 5.599 -40.088 1.00 91.44 575 LYS A C 1
ATOM 4343 O O . LYS A 1 575 ? 33.092 4.684 -40.809 1.00 91.44 575 LYS A O 1
ATOM 4348 N N . VAL A 1 576 ? 32.068 5.379 -38.931 1.00 90.88 576 VAL A N 1
ATOM 4349 C CA . VAL A 1 576 ? 31.696 4.028 -38.475 1.00 90.88 576 VAL A CA 1
ATOM 4350 C C . VAL A 1 576 ? 30.760 3.372 -39.492 1.00 90.88 576 VAL A C 1
ATOM 4352 O O . VAL A 1 576 ? 31.063 2.284 -39.968 1.00 90.88 576 VAL A O 1
ATOM 4355 N N . LEU A 1 577 ? 29.671 4.030 -39.896 1.00 87.19 577 LEU A N 1
ATOM 4356 C CA . LEU A 1 577 ? 28.705 3.449 -40.839 1.00 87.19 577 LEU A CA 1
ATOM 4357 C C . LEU A 1 577 ? 29.343 3.039 -42.173 1.00 87.19 577 LEU A C 1
ATOM 4359 O O . LEU A 1 577 ? 29.099 1.936 -42.666 1.00 87.19 577 LEU A O 1
ATOM 4363 N N . LEU A 1 578 ? 30.200 3.900 -42.724 1.00 89.62 578 LEU A N 1
ATOM 4364 C CA . LEU A 1 578 ? 30.929 3.636 -43.964 1.00 89.62 578 LEU A CA 1
ATOM 4365 C C . LEU A 1 578 ? 31.824 2.393 -43.842 1.00 89.62 578 LEU A C 1
ATOM 4367 O O . LEU A 1 578 ? 31.804 1.539 -44.728 1.00 89.62 578 LEU A O 1
ATOM 4371 N N . ARG A 1 579 ? 32.550 2.228 -42.722 1.00 91.50 579 ARG A N 1
ATOM 4372 C CA . ARG A 1 579 ? 33.364 1.022 -42.457 1.00 91.50 579 ARG A CA 1
ATOM 4373 C C . ARG A 1 579 ? 32.535 -0.264 -42.399 1.00 91.50 579 ARG A C 1
ATOM 4375 O O . ARG A 1 579 ? 33.054 -1.325 -42.727 1.00 91.50 579 ARG A O 1
ATOM 4382 N N . TYR A 1 580 ? 31.264 -0.173 -42.008 1.00 89.81 580 TYR A N 1
ATOM 4383 C CA . TYR A 1 580 ? 30.344 -1.312 -41.909 1.00 89.81 580 TYR A CA 1
ATOM 4384 C C . TYR A 1 580 ? 29.498 -1.544 -43.175 1.00 89.81 580 TYR A C 1
ATOM 4386 O O . TYR A 1 580 ? 28.566 -2.352 -43.153 1.00 89.81 580 TYR A O 1
ATOM 4394 N N . GLY A 1 581 ? 29.859 -0.906 -44.296 1.00 86.44 581 GLY A N 1
ATOM 4395 C CA . GLY A 1 581 ? 29.367 -1.251 -45.633 1.00 86.44 581 GLY A CA 1
ATOM 4396 C C . GLY A 1 581 ? 28.236 -0.375 -46.175 1.00 86.44 581 GLY A C 1
ATOM 4397 O O . GLY A 1 581 ? 27.698 -0.701 -47.236 1.00 86.44 581 GLY A O 1
ATOM 4398 N N . VAL A 1 582 ? 27.891 0.729 -45.498 1.00 85.94 582 VAL A N 1
ATOM 4399 C CA . VAL A 1 582 ? 26.962 1.731 -46.049 1.00 85.94 582 VAL A CA 1
ATOM 4400 C C . VAL A 1 582 ? 27.522 2.281 -47.358 1.00 85.94 582 VAL A C 1
ATOM 4402 O O . VAL A 1 582 ? 28.672 2.713 -47.424 1.00 85.94 582 VAL A O 1
ATOM 4405 N N . ASP A 1 583 ? 26.708 2.244 -48.410 1.00 84.94 583 ASP A N 1
ATOM 4406 C CA . ASP A 1 583 ? 27.062 2.800 -49.710 1.00 84.94 583 ASP A CA 1
ATOM 4407 C C . ASP A 1 583 ? 26.606 4.255 -49.808 1.00 84.94 583 ASP A C 1
ATOM 4409 O O . ASP A 1 583 ? 25.397 4.495 -49.775 1.00 84.94 583 ASP A O 1
ATOM 4413 N N . PRO A 1 584 ? 27.527 5.226 -49.949 1.00 85.56 584 PRO A N 1
ATOM 4414 C CA . PRO A 1 584 ? 27.124 6.616 -50.026 1.00 85.56 584 PRO A CA 1
ATOM 4415 C C . PRO A 1 584 ? 26.375 6.957 -51.321 1.00 85.56 584 PRO A C 1
ATOM 4417 O O . PRO A 1 584 ? 25.710 7.982 -51.377 1.00 85.56 584 PRO A O 1
ATOM 4420 N N . ASN A 1 585 ? 26.447 6.109 -52.352 1.00 84.44 585 ASN A N 1
ATOM 4421 C CA . ASN A 1 585 ? 25.866 6.369 -53.671 1.00 84.44 585 ASN A CA 1
ATOM 4422 C C . ASN A 1 585 ? 24.448 5.814 -53.847 1.00 84.44 585 ASN A C 1
ATOM 4424 O O . ASN A 1 585 ? 23.865 5.961 -54.923 1.00 84.44 585 ASN A O 1
ATOM 4428 N N . VAL A 1 586 ? 23.905 5.132 -52.835 1.00 79.38 586 VAL A N 1
ATOM 4429 C CA . VAL A 1 586 ? 22.536 4.614 -52.889 1.00 79.38 586 VAL A CA 1
ATOM 4430 C C . VAL A 1 586 ? 21.552 5.780 -52.909 1.00 79.38 586 VAL A C 1
ATOM 4432 O O . VAL A 1 586 ? 21.711 6.770 -52.194 1.00 79.38 586 VAL A O 1
ATOM 4435 N N . LEU A 1 587 ? 20.546 5.655 -53.775 1.00 77.56 587 LEU A N 1
ATOM 4436 C CA . LEU A 1 587 ? 19.466 6.625 -53.863 1.00 77.56 587 LEU A CA 1
ATOM 4437 C C . LEU A 1 587 ? 18.462 6.384 -52.733 1.00 77.56 587 LEU A C 1
ATOM 4439 O O . LEU A 1 587 ? 18.044 5.246 -52.491 1.00 77.56 587 LEU A O 1
ATOM 4443 N N . ASP A 1 588 ? 18.057 7.465 -52.078 1.00 72.75 588 ASP A N 1
ATOM 4444 C CA . ASP A 1 588 ? 17.045 7.450 -51.035 1.00 72.75 588 ASP A CA 1
ATOM 4445 C C . ASP A 1 588 ? 15.639 7.165 -51.605 1.00 72.75 588 ASP A C 1
ATOM 4447 O O . ASP A 1 588 ? 15.431 6.917 -52.798 1.00 72.75 588 ASP A O 1
ATOM 4451 N N . THR A 1 589 ? 14.621 7.187 -50.742 1.00 69.25 589 THR A N 1
ATOM 4452 C CA . THR A 1 589 ? 13.230 6.928 -51.154 1.00 69.25 589 THR A CA 1
ATOM 4453 C C . THR A 1 589 ? 12.653 7.977 -52.106 1.00 69.25 589 THR A C 1
ATOM 4455 O O . THR A 1 589 ? 11.664 7.690 -52.781 1.00 69.25 589 THR A O 1
ATOM 4458 N N . LYS A 1 590 ? 13.276 9.154 -52.187 1.00 72.12 590 LYS A N 1
ATOM 4459 C CA . LYS A 1 590 ? 12.924 10.258 -53.081 1.00 72.12 590 LYS A CA 1
ATOM 4460 C C . LYS A 1 590 ? 13.769 10.253 -54.365 1.00 72.12 590 LYS A C 1
ATOM 4462 O O . LYS A 1 590 ? 13.571 11.119 -55.211 1.00 72.12 590 LYS A O 1
ATOM 4467 N N . GLY A 1 591 ? 14.678 9.287 -54.527 1.00 74.88 591 GLY A N 1
ATOM 4468 C CA . GLY A 1 591 ? 15.566 9.172 -55.683 1.00 74.88 591 GLY A CA 1
ATOM 4469 C C . GLY A 1 591 ? 16.814 10.056 -55.608 1.00 74.88 591 GLY A C 1
ATOM 4470 O O . GLY A 1 591 ? 17.519 10.166 -56.607 1.00 74.88 591 GLY A O 1
ATOM 4471 N N . PHE A 1 592 ? 17.101 10.684 -54.463 1.00 75.56 592 PHE A N 1
ATOM 4472 C CA . PHE A 1 592 ? 18.297 11.508 -54.278 1.00 75.56 592 PHE A CA 1
ATOM 4473 C C . PHE A 1 592 ? 19.481 10.640 -53.850 1.00 75.56 592 PHE A C 1
ATOM 4475 O O . PHE A 1 592 ? 19.316 9.802 -52.964 1.00 75.56 592 PHE A O 1
ATOM 4482 N N . PRO A 1 593 ? 20.693 10.849 -54.390 1.00 75.88 593 PRO A N 1
ATOM 4483 C CA . PRO A 1 593 ? 21.896 10.317 -53.760 1.00 75.88 593 PRO A CA 1
ATOM 4484 C C . PRO A 1 593 ? 21.996 10.897 -52.347 1.00 75.88 593 PRO A C 1
ATOM 4486 O O . PRO A 1 593 ? 22.087 12.110 -52.203 1.00 75.88 593 PRO A O 1
ATOM 4489 N N . ALA A 1 594 ? 21.969 10.079 -51.293 1.00 76.81 594 ALA A N 1
ATOM 4490 C CA . ALA A 1 594 ? 21.792 10.601 -49.932 1.00 76.81 594 ALA A CA 1
ATOM 4491 C C . ALA A 1 594 ? 22.862 11.644 -49.522 1.00 76.81 594 ALA A C 1
ATOM 4493 O O . ALA A 1 594 ? 22.563 12.574 -48.777 1.00 76.81 594 ALA A O 1
ATOM 4494 N N . PHE A 1 595 ? 24.085 11.577 -50.061 1.00 86.88 595 PHE A N 1
ATOM 4495 C CA . PHE A 1 595 ? 25.131 12.577 -49.802 1.00 86.88 595 PHE A CA 1
ATOM 4496 C C . PHE A 1 595 ? 24.805 13.996 -50.302 1.00 86.88 595 PHE A C 1
ATOM 4498 O O . PHE A 1 595 ? 25.459 14.944 -49.867 1.00 86.88 595 PHE A O 1
ATOM 4505 N N . THR A 1 596 ? 23.792 14.187 -51.157 1.00 86.19 596 THR A N 1
ATOM 4506 C CA . THR A 1 596 ? 23.361 15.526 -51.588 1.00 86.19 596 THR A CA 1
ATOM 4507 C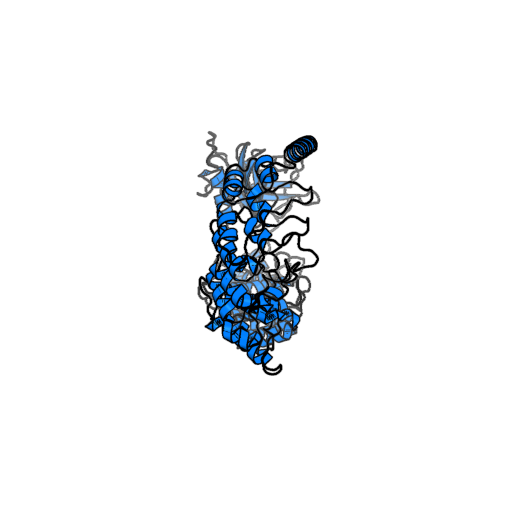 C . THR A 1 596 ? 22.847 16.373 -50.432 1.00 86.19 596 THR A C 1
ATOM 4509 O O . THR A 1 596 ? 22.970 17.591 -50.490 1.00 86.19 596 THR A O 1
ATOM 4512 N N . TYR A 1 597 ? 22.347 15.766 -49.349 1.00 86.56 597 TYR A N 1
ATOM 4513 C CA . TYR A 1 597 ? 21.976 16.520 -48.147 1.00 86.56 597 TYR A CA 1
ATOM 4514 C C . TYR A 1 597 ? 23.193 17.221 -47.517 1.00 86.56 597 TYR A C 1
ATOM 4516 O O . TYR A 1 597 ? 23.080 18.365 -47.095 1.00 86.56 597 TYR A O 1
ATOM 4524 N N . ALA A 1 598 ? 24.384 16.605 -47.541 1.00 89.81 598 ALA A N 1
ATOM 4525 C CA . ALA A 1 598 ? 25.615 17.260 -47.081 1.00 89.81 598 ALA A CA 1
ATOM 4526 C C . ALA A 1 598 ? 26.023 18.441 -47.975 1.00 89.81 598 ALA A C 1
ATOM 4528 O O . ALA A 1 598 ? 26.590 19.414 -47.487 1.00 89.81 598 ALA A O 1
ATOM 4529 N N . ILE A 1 599 ? 25.730 18.355 -49.277 1.00 90.69 599 ILE A N 1
ATOM 4530 C CA . ILE A 1 599 ? 25.961 19.448 -50.228 1.00 90.69 599 ILE A CA 1
ATOM 4531 C C . ILE A 1 599 ? 25.024 20.612 -49.909 1.00 90.69 599 ILE A C 1
ATOM 4533 O O . ILE A 1 599 ? 25.482 21.740 -49.795 1.00 90.69 599 ILE A O 1
ATOM 4537 N N . MET A 1 600 ? 23.729 20.337 -49.740 1.00 89.19 600 MET A N 1
ATOM 4538 C CA . MET A 1 600 ? 22.710 21.351 -49.452 1.00 89.19 600 MET A CA 1
ATOM 4539 C C . MET A 1 600 ? 22.943 22.057 -48.108 1.00 89.19 600 MET A C 1
ATOM 4541 O O . MET A 1 600 ? 22.720 23.259 -48.015 1.00 89.19 600 MET A O 1
ATOM 4545 N N . ASP A 1 601 ? 23.431 21.328 -47.101 1.00 89.44 601 ASP A N 1
ATOM 4546 C CA . ASP A 1 601 ? 23.727 21.858 -45.762 1.00 89.44 601 ASP A CA 1
ATOM 4547 C C . ASP A 1 601 ? 25.145 22.468 -45.640 1.00 89.44 601 ASP A C 1
ATOM 4549 O O . ASP A 1 601 ? 25.568 22.832 -44.541 1.00 89.44 601 ASP A O 1
ATOM 4553 N N . ASP A 1 602 ? 25.906 22.560 -46.739 1.00 92.94 602 ASP A N 1
ATOM 4554 C CA . ASP A 1 602 ? 27.286 23.083 -46.782 1.00 92.94 602 ASP A CA 1
ATOM 4555 C C . ASP A 1 602 ? 28.281 22.332 -45.856 1.00 92.94 602 ASP A C 1
ATOM 4557 O O . ASP A 1 602 ? 29.244 22.889 -45.316 1.00 92.94 602 ASP A O 1
ATOM 4561 N N . ARG A 1 603 ? 28.055 21.024 -45.665 1.00 92.12 603 ARG A N 1
ATOM 4562 C CA . ARG A 1 603 ? 28.784 20.123 -44.750 1.00 92.12 603 ARG A CA 1
ATOM 4563 C C . ARG A 1 603 ? 29.961 19.423 -45.431 1.00 92.12 603 ARG A C 1
ATOM 4565 O O . ARG A 1 603 ? 29.950 18.211 -45.661 1.00 92.12 603 ARG A O 1
ATOM 4572 N N . VAL A 1 604 ? 31.009 20.188 -45.739 1.00 93.06 604 VAL A N 1
ATOM 4573 C CA . VAL A 1 604 ? 32.240 19.665 -46.371 1.00 93.06 604 VAL A CA 1
ATOM 4574 C C . VAL A 1 604 ? 32.920 18.572 -45.534 1.00 93.06 604 VAL A C 1
ATOM 4576 O O . VAL A 1 604 ? 33.425 17.603 -46.088 1.00 93.06 604 VAL A O 1
ATOM 4579 N N . ASP A 1 605 ? 32.842 18.654 -44.205 1.00 92.56 605 ASP A N 1
ATOM 4580 C CA . ASP A 1 605 ? 33.349 17.637 -43.275 1.00 92.56 605 ASP A CA 1
ATOM 4581 C C . ASP A 1 605 ? 32.747 16.238 -43.515 1.00 92.56 605 ASP A C 1
ATOM 4583 O O . ASP A 1 605 ? 33.439 15.220 -43.410 1.00 92.56 605 ASP A O 1
ATOM 4587 N N . MET A 1 606 ? 31.463 16.184 -43.874 1.00 92.19 606 MET A N 1
ATOM 4588 C CA . MET A 1 606 ? 30.766 14.948 -44.235 1.00 92.19 606 MET A CA 1
ATOM 4589 C C . MET A 1 606 ? 31.154 14.460 -45.633 1.00 92.19 606 MET A C 1
ATOM 4591 O O . MET A 1 606 ? 31.323 13.254 -45.833 1.00 92.19 606 MET A O 1
ATOM 4595 N N . LEU A 1 607 ? 31.319 15.380 -46.589 1.00 92.94 607 LEU A N 1
ATOM 4596 C CA . LEU A 1 607 ? 31.762 15.068 -47.953 1.00 92.94 607 LEU A CA 1
ATOM 4597 C C . LEU A 1 607 ? 33.172 14.468 -47.953 1.00 92.94 607 LEU A C 1
ATOM 4599 O O . LEU A 1 607 ? 33.387 13.414 -48.553 1.00 92.94 607 LEU A O 1
ATOM 4603 N N . ASP A 1 608 ? 34.096 15.065 -47.200 1.00 93.00 608 ASP A N 1
ATOM 4604 C CA . ASP A 1 608 ? 35.453 14.552 -47.002 1.00 93.00 608 ASP A CA 1
ATOM 4605 C C . ASP A 1 608 ? 35.442 13.156 -46.373 1.00 93.00 608 ASP A C 1
ATOM 4607 O O . ASP A 1 608 ? 36.150 12.257 -46.830 1.00 93.00 608 ASP A O 1
ATOM 4611 N N . ALA A 1 609 ? 34.611 12.936 -45.349 1.00 93.25 609 ALA A N 1
ATOM 4612 C CA . ALA A 1 609 ? 34.500 11.635 -44.697 1.00 93.25 609 ALA A CA 1
ATOM 4613 C C . ALA A 1 609 ? 33.962 10.539 -45.634 1.00 93.25 609 ALA A C 1
ATOM 4615 O O . ALA A 1 609 ? 34.440 9.406 -45.565 1.00 93.25 609 ALA A O 1
ATOM 4616 N N . MET A 1 610 ? 33.002 10.858 -46.511 1.00 93.06 610 MET A N 1
ATOM 4617 C CA . MET A 1 610 ? 32.505 9.928 -47.535 1.00 93.06 610 MET A CA 1
ATOM 4618 C C . MET A 1 610 ? 33.536 9.679 -48.636 1.00 93.06 610 MET A C 1
ATOM 4620 O O . MET A 1 610 ? 33.719 8.529 -49.028 1.00 93.06 610 MET A O 1
ATOM 4624 N N . MET A 1 611 ? 34.241 10.718 -49.093 1.00 91.50 611 MET A N 1
ATOM 4625 C CA . MET A 1 611 ? 35.290 10.609 -50.114 1.00 91.50 611 MET A CA 1
ATOM 4626 C C . MET A 1 611 ? 36.464 9.737 -49.649 1.00 91.50 611 MET A C 1
ATOM 4628 O O . MET A 1 611 ? 36.997 8.947 -50.422 1.00 91.50 611 MET A O 1
ATOM 4632 N N . GLN A 1 612 ? 36.843 9.853 -48.374 1.00 90.75 612 GLN A N 1
ATOM 4633 C CA . GLN A 1 612 ? 37.876 9.029 -47.732 1.00 90.75 612 GLN A CA 1
ATOM 4634 C C . GLN A 1 612 ? 37.362 7.639 -47.312 1.00 90.75 612 GLN A C 1
ATOM 4636 O O . GLN A 1 612 ? 38.113 6.841 -46.747 1.00 90.75 612 GLN A O 1
ATOM 4641 N N . GLY A 1 613 ? 36.074 7.357 -47.528 1.00 88.88 613 GLY A N 1
ATOM 4642 C CA . GLY A 1 613 ? 35.445 6.087 -47.200 1.00 88.88 613 GLY A CA 1
ATOM 4643 C C . GLY A 1 613 ? 35.874 4.941 -48.129 1.00 88.88 613 GLY A C 1
ATOM 4644 O O . GLY A 1 613 ? 36.543 5.146 -49.139 1.00 88.88 613 GLY A O 1
ATOM 4645 N N . PRO A 1 614 ? 35.460 3.699 -47.827 1.00 87.25 614 PRO A N 1
ATOM 4646 C CA . PRO A 1 614 ? 35.835 2.520 -48.611 1.00 87.25 614 PRO A CA 1
ATOM 4647 C C . PRO A 1 614 ? 35.191 2.465 -50.007 1.00 87.25 614 PRO A C 1
ATOM 4649 O O . PRO A 1 614 ? 35.601 1.657 -50.837 1.00 87.25 614 PRO A O 1
ATOM 4652 N N . LYS A 1 615 ? 34.169 3.288 -50.272 1.00 88.25 615 LYS A N 1
ATOM 4653 C CA . LYS A 1 615 ? 33.468 3.374 -51.557 1.00 88.25 615 LYS A CA 1
ATOM 4654 C C . LYS A 1 615 ? 33.624 4.779 -52.123 1.00 88.25 615 LYS A C 1
ATOM 4656 O O . LYS A 1 615 ? 33.284 5.745 -51.449 1.00 88.25 615 LYS A O 1
ATOM 4661 N N . ALA A 1 616 ? 34.098 4.873 -53.364 1.00 86.69 616 ALA A N 1
ATOM 4662 C CA . ALA A 1 616 ? 34.272 6.151 -54.042 1.00 86.69 616 ALA A CA 1
ATOM 4663 C C . ALA A 1 616 ? 32.927 6.869 -54.234 1.00 86.69 616 ALA A C 1
ATOM 4665 O O . ALA A 1 616 ? 31.930 6.251 -54.623 1.00 86.69 616 ALA A O 1
ATOM 4666 N N . LEU A 1 617 ? 32.915 8.177 -53.983 1.00 89.12 617 LEU A N 1
ATOM 4667 C CA . LEU A 1 617 ? 31.733 9.012 -54.155 1.00 89.12 617 LEU A CA 1
ATOM 4668 C C . LEU A 1 617 ? 31.495 9.302 -55.643 1.00 89.12 617 LEU A C 1
ATOM 4670 O O . LEU A 1 617 ? 32.386 9.774 -56.352 1.00 89.12 617 LEU A O 1
ATOM 4674 N N . ASN A 1 618 ? 30.288 9.040 -56.131 1.00 87.94 618 ASN A N 1
ATOM 4675 C CA . ASN A 1 618 ? 29.921 9.273 -57.519 1.00 87.94 618 ASN A CA 1
ATOM 4676 C C . ASN A 1 618 ? 29.446 10.718 -57.720 1.00 87.94 618 ASN A C 1
ATOM 4678 O O . ASN A 1 618 ? 28.254 11.018 -57.696 1.00 87.94 618 ASN A O 1
ATOM 4682 N N . LEU A 1 619 ? 30.398 11.609 -57.992 1.00 87.31 619 LEU A N 1
ATOM 4683 C CA . LEU A 1 619 ? 30.140 13.031 -58.248 1.00 87.31 619 LEU A CA 1
ATOM 4684 C C . LEU A 1 619 ? 29.523 13.332 -59.630 1.00 87.31 619 LEU A C 1
ATOM 4686 O O . LEU A 1 619 ? 29.379 14.495 -59.999 1.00 87.31 619 LEU A O 1
ATOM 4690 N N . LYS A 1 620 ? 29.182 12.304 -60.419 1.00 84.06 620 LYS A N 1
ATOM 4691 C CA . LYS A 1 620 ? 28.528 12.451 -61.733 1.00 84.06 620 LYS A CA 1
ATOM 4692 C C . LYS A 1 620 ? 27.012 12.255 -61.672 1.00 84.06 620 LYS A C 1
ATOM 4694 O O . LYS A 1 620 ? 26.358 12.316 -62.711 1.00 84.06 620 LYS A O 1
ATOM 4699 N N . LEU A 1 621 ? 26.469 11.967 -60.489 1.00 82.75 621 LEU A N 1
ATOM 4700 C CA . LEU A 1 621 ? 25.031 11.822 -60.285 1.00 82.75 621 LEU A CA 1
ATOM 4701 C C . LEU A 1 621 ? 24.326 13.174 -60.425 1.00 82.75 621 LEU A C 1
ATOM 4703 O O . LEU A 1 621 ? 24.882 14.214 -60.078 1.00 82.75 621 LEU A O 1
ATOM 4707 N N . THR A 1 622 ? 23.089 13.139 -60.908 1.00 81.12 622 THR A N 1
ATOM 4708 C CA . THR A 1 622 ? 22.163 14.273 -60.876 1.00 81.12 622 THR A CA 1
ATOM 4709 C C . THR A 1 622 ? 21.092 14.028 -59.825 1.00 81.12 622 THR A C 1
ATOM 4711 O O . THR A 1 622 ? 20.824 12.878 -59.462 1.00 81.12 622 THR A O 1
ATOM 4714 N N . ASP A 1 623 ? 20.453 15.095 -59.354 1.00 80.00 623 ASP A N 1
ATOM 4715 C CA . ASP A 1 623 ? 19.217 14.957 -58.584 1.00 80.00 623 ASP A CA 1
ATOM 4716 C C . ASP A 1 623 ? 18.074 14.389 -59.471 1.00 80.00 623 ASP A C 1
ATOM 4718 O O . ASP A 1 623 ? 18.224 14.285 -60.699 1.00 80.00 623 ASP A O 1
ATOM 4722 N N . PRO A 1 624 ? 16.914 14.025 -58.891 1.00 81.06 624 PRO A N 1
ATOM 4723 C CA . PRO A 1 624 ? 15.754 13.547 -59.651 1.00 81.06 624 PRO A CA 1
ATOM 4724 C C . PRO A 1 624 ? 15.210 14.518 -60.711 1.00 81.06 624 PRO A C 1
ATOM 4726 O O . PRO A 1 624 ? 14.504 14.083 -61.619 1.00 81.06 624 PRO A O 1
ATOM 4729 N N . ASN A 1 625 ? 15.522 15.815 -60.616 1.00 81.19 625 ASN A N 1
ATOM 4730 C CA . ASN A 1 625 ? 15.139 16.838 -61.592 1.00 81.19 625 ASN A CA 1
ATOM 4731 C C . ASN A 1 625 ? 16.191 17.016 -62.704 1.00 81.19 625 ASN A C 1
ATOM 4733 O O . ASN A 1 625 ? 16.019 17.853 -63.591 1.00 81.19 625 ASN A O 1
ATOM 4737 N N . GLY A 1 626 ? 17.275 16.236 -62.675 1.00 83.50 626 GLY A N 1
ATOM 4738 C CA . GLY A 1 626 ? 18.377 16.323 -63.629 1.00 83.50 626 GLY A CA 1
ATOM 4739 C C . GLY A 1 626 ? 19.356 17.464 -63.341 1.00 83.50 626 GLY A C 1
ATOM 4740 O O . GLY A 1 626 ? 20.128 17.833 -64.227 1.00 83.50 626 GLY A O 1
ATOM 4741 N N . PHE A 1 627 ? 19.332 18.040 -62.137 1.00 86.81 627 PHE A N 1
ATOM 4742 C CA . PHE A 1 627 ? 20.262 19.086 -61.725 1.00 86.81 627 PHE A CA 1
ATOM 4743 C C . PHE A 1 627 ? 21.616 18.480 -61.366 1.00 86.81 627 PHE A C 1
ATOM 4745 O O . PHE A 1 627 ? 21.693 17.460 -60.674 1.00 86.81 627 PHE A O 1
ATOM 4752 N N . SER A 1 628 ? 22.694 19.122 -61.819 1.00 88.00 628 SER A N 1
ATOM 4753 C CA . SER A 1 628 ? 24.040 18.724 -61.415 1.00 88.00 628 SER A CA 1
ATOM 4754 C C . SER A 1 628 ? 24.272 19.019 -59.930 1.00 88.00 628 SER A C 1
ATOM 4756 O O . SER A 1 628 ? 23.661 19.920 -59.350 1.00 88.00 628 SER A O 1
ATOM 4758 N N . LEU A 1 629 ? 25.193 18.288 -59.295 1.00 88.88 629 LEU A N 1
ATOM 4759 C CA . LEU A 1 629 ? 25.550 18.520 -57.888 1.00 88.88 629 LEU A CA 1
ATOM 4760 C C . LEU A 1 629 ? 26.042 19.953 -57.632 1.00 88.88 629 LEU A C 1
ATOM 4762 O O . LEU A 1 629 ? 25.754 20.527 -56.584 1.00 88.88 629 LEU A O 1
ATOM 4766 N N . LEU A 1 630 ? 26.759 20.541 -58.598 1.00 89.00 630 LEU A N 1
ATOM 4767 C CA . LEU A 1 630 ? 27.241 21.920 -58.517 1.00 89.00 630 LEU A CA 1
ATOM 4768 C C . LEU A 1 630 ? 26.087 22.931 -58.603 1.00 89.00 630 LEU A C 1
ATOM 4770 O O . LEU A 1 630 ? 26.068 23.896 -57.838 1.00 89.00 630 LEU A O 1
ATOM 4774 N N . ALA A 1 631 ? 25.101 22.675 -59.472 1.00 88.12 631 ALA A N 1
ATOM 4775 C CA . ALA A 1 631 ? 23.882 23.476 -59.551 1.00 88.12 631 ALA A CA 1
ATOM 4776 C C . ALA A 1 631 ? 23.061 23.398 -58.264 1.00 88.12 631 ALA A C 1
ATOM 4778 O O . ALA A 1 631 ? 22.541 24.415 -57.804 1.00 88.12 631 ALA A O 1
ATOM 4779 N N . LEU A 1 632 ? 22.995 22.217 -57.642 1.00 89.06 632 LEU A N 1
ATOM 4780 C CA . LEU A 1 632 ? 22.340 22.030 -56.351 1.00 89.06 632 LEU A CA 1
ATOM 4781 C C . LEU A 1 632 ? 23.048 22.826 -55.243 1.00 89.06 632 LEU A C 1
ATOM 4783 O O . LEU A 1 632 ? 22.390 23.590 -54.540 1.00 89.06 632 LEU A O 1
ATOM 4787 N N . ALA A 1 633 ? 24.378 22.724 -55.133 1.00 91.06 633 ALA A N 1
ATOM 4788 C CA . ALA A 1 633 ? 25.163 23.467 -54.142 1.00 91.06 633 ALA A CA 1
ATOM 4789 C C . ALA A 1 633 ? 24.928 24.983 -54.246 1.00 91.06 633 ALA A C 1
ATOM 4791 O O . ALA A 1 633 ? 24.607 25.643 -53.261 1.00 91.06 633 ALA A O 1
ATOM 4792 N N . ARG A 1 634 ? 25.002 25.532 -55.464 1.00 89.50 634 ARG A N 1
ATOM 4793 C CA . ARG A 1 634 ? 24.754 26.960 -55.717 1.00 89.50 634 ARG A CA 1
ATOM 4794 C C . ARG A 1 634 ? 23.309 27.356 -55.448 1.00 89.50 634 ARG A C 1
ATOM 4796 O O . ARG A 1 634 ? 23.059 28.433 -54.922 1.00 89.50 634 ARG A O 1
ATOM 4803 N N . CYS A 1 635 ? 22.350 26.503 -55.803 1.00 89.88 635 CYS A N 1
ATOM 4804 C CA . CYS A 1 635 ? 20.931 26.780 -55.606 1.00 89.88 635 CYS A CA 1
ATOM 4805 C C . CYS A 1 635 ? 20.578 26.992 -54.126 1.00 89.88 635 CYS A C 1
ATOM 4807 O O . CYS A 1 635 ? 19.809 27.907 -53.816 1.00 89.88 635 CYS A O 1
ATOM 4809 N N . TYR A 1 636 ? 21.191 26.195 -53.244 1.00 90.44 636 TYR A N 1
ATOM 4810 C CA . TYR A 1 636 ? 21.046 26.249 -51.786 1.00 90.44 636 TYR A CA 1
ATOM 4811 C C . TYR A 1 636 ? 22.037 27.199 -51.091 1.00 90.44 636 TYR A C 1
ATOM 4813 O O . TYR A 1 636 ? 22.095 27.219 -49.866 1.00 90.44 636 TYR A O 1
ATOM 4821 N N . ASP A 1 637 ? 22.787 28.004 -51.852 1.00 92.50 637 ASP A N 1
ATOM 4822 C CA . ASP A 1 637 ? 23.793 28.943 -51.338 1.00 92.50 637 ASP A CA 1
ATOM 4823 C C . ASP A 1 637 ? 24.927 28.255 -50.518 1.00 92.50 637 ASP A C 1
ATOM 4825 O O . ASP A 1 637 ? 25.565 28.871 -49.662 1.00 92.50 637 ASP A O 1
ATOM 4829 N N . ALA A 1 638 ? 25.224 26.979 -50.807 1.00 93.94 638 ALA A N 1
ATOM 4830 C CA . ALA A 1 638 ? 26.259 26.165 -50.160 1.00 93.94 638 ALA A CA 1
ATOM 4831 C C . ALA A 1 638 ? 27.640 26.361 -50.814 1.00 93.94 638 ALA A C 1
ATOM 4833 O O . ALA A 1 638 ? 28.134 25.533 -51.591 1.00 93.94 638 ALA A O 1
ATOM 4834 N N . SER A 1 639 ? 28.248 27.516 -50.539 1.00 93.25 639 SER A N 1
ATOM 4835 C CA . SER A 1 639 ? 29.486 27.966 -51.189 1.00 93.25 639 SER A CA 1
ATOM 4836 C C . SER A 1 639 ? 30.680 27.032 -50.962 1.00 93.25 639 SER A C 1
ATOM 4838 O O . SER A 1 639 ? 31.429 26.772 -51.903 1.00 93.25 639 SER A O 1
ATOM 4840 N N . LYS A 1 640 ? 30.859 26.476 -49.754 1.00 95.12 640 LYS A N 1
ATOM 4841 C CA . LYS A 1 640 ? 32.006 25.596 -49.464 1.00 95.12 640 LYS A CA 1
ATOM 4842 C C . LYS A 1 640 ? 31.856 24.261 -50.179 1.00 95.12 640 LYS A C 1
ATOM 4844 O O . LYS A 1 640 ? 32.831 23.742 -50.716 1.00 95.12 640 LYS A O 1
ATOM 4849 N N . ALA A 1 641 ? 30.643 23.715 -50.219 1.00 93.44 641 ALA A N 1
ATOM 4850 C CA . ALA A 1 641 ? 30.350 22.507 -50.975 1.00 93.44 641 ALA A CA 1
ATOM 4851 C C . ALA A 1 641 ? 30.539 22.728 -52.487 1.00 93.44 641 ALA A C 1
ATOM 4853 O O . ALA A 1 641 ? 31.094 21.861 -53.160 1.00 93.44 641 ALA A O 1
ATOM 4854 N N . ALA A 1 642 ? 30.145 23.888 -53.025 1.00 91.44 642 ALA A N 1
ATOM 4855 C CA . ALA A 1 642 ? 30.362 24.236 -54.433 1.00 91.44 642 ALA A CA 1
ATOM 4856 C C . ALA A 1 642 ? 31.859 24.317 -54.797 1.00 91.44 642 ALA A C 1
ATOM 4858 O O . ALA A 1 642 ? 32.279 23.779 -55.830 1.00 91.44 642 ALA A O 1
ATOM 4859 N N . ASP A 1 643 ? 32.672 24.932 -53.936 1.00 91.75 643 ASP A N 1
ATOM 4860 C CA . ASP A 1 643 ? 34.128 24.987 -54.100 1.00 91.75 643 ASP A CA 1
ATOM 4861 C C . ASP A 1 643 ? 34.751 23.590 -54.008 1.00 91.75 643 ASP A C 1
ATOM 4863 O O . ASP A 1 643 ? 35.549 23.197 -54.864 1.00 91.75 643 ASP A O 1
ATOM 4867 N N . TRP A 1 644 ? 34.333 22.800 -53.017 1.00 93.69 644 TRP A N 1
ATOM 4868 C CA . TRP A 1 644 ? 34.796 21.428 -52.825 1.00 93.69 644 TRP A CA 1
ATOM 4869 C C . TRP A 1 644 ? 34.489 20.541 -54.042 1.00 93.69 644 TRP A C 1
ATOM 4871 O O . TRP A 1 644 ? 35.370 19.827 -54.523 1.00 93.69 644 TRP A O 1
ATOM 4881 N N . LEU A 1 645 ? 33.275 20.628 -54.599 1.00 90.81 645 LEU A N 1
ATOM 4882 C CA . LEU A 1 645 ? 32.867 19.897 -55.808 1.00 90.81 645 LEU A CA 1
ATOM 4883 C C . LEU A 1 645 ? 33.703 20.292 -57.032 1.00 90.81 645 LEU A C 1
ATOM 4885 O O . LEU A 1 645 ? 34.066 19.430 -57.837 1.00 90.81 645 LEU A O 1
ATOM 4889 N N . SER A 1 646 ? 34.034 21.580 -57.154 1.00 86.88 646 SER A N 1
ATOM 4890 C CA . SER A 1 646 ? 34.867 22.105 -58.243 1.00 86.88 646 SER A CA 1
ATOM 4891 C C . SER A 1 646 ? 36.299 21.562 -58.175 1.00 86.88 646 SER A C 1
ATOM 4893 O O . SER A 1 646 ? 36.893 21.255 -59.206 1.00 86.88 646 SER A O 1
ATOM 4895 N N . GLN A 1 647 ? 36.837 21.382 -56.965 1.00 88.50 647 GLN A N 1
ATOM 4896 C CA . GLN A 1 647 ? 38.180 20.833 -56.735 1.00 88.50 647 GLN A CA 1
ATOM 4897 C C . GLN A 1 647 ? 38.262 19.316 -56.964 1.00 88.50 647 GLN A C 1
ATOM 4899 O O . GLN A 1 647 ? 39.296 18.820 -57.403 1.00 88.50 647 GLN A O 1
ATOM 4904 N N . HIS A 1 648 ? 37.176 18.578 -56.712 1.00 86.25 648 HIS A N 1
ATOM 4905 C CA . HIS A 1 648 ? 37.143 17.111 -56.797 1.00 86.25 648 HIS A CA 1
ATOM 4906 C C . HIS A 1 648 ? 36.575 16.571 -58.122 1.00 86.25 648 HIS A C 1
ATOM 4908 O O . HIS A 1 648 ? 36.283 15.381 -58.242 1.00 86.25 648 HIS A O 1
ATOM 4914 N N . GLY A 1 649 ? 36.451 17.423 -59.145 1.00 70.94 649 GLY A N 1
ATOM 4915 C CA . GLY A 1 649 ? 36.150 16.991 -60.510 1.00 70.94 649 GLY A CA 1
ATOM 4916 C C . GLY A 1 649 ? 34.697 16.568 -60.740 1.00 70.94 649 GLY A C 1
ATOM 4917 O O . GLY A 1 649 ? 34.453 15.650 -61.530 1.00 70.94 649 GLY A O 1
ATOM 4918 N N . ALA A 1 650 ? 33.727 17.226 -60.089 1.00 67.19 650 ALA A N 1
ATOM 4919 C CA . ALA A 1 650 ? 32.311 17.102 -60.441 1.00 67.19 650 ALA A CA 1
ATOM 4920 C C . ALA A 1 650 ? 32.101 17.589 -61.891 1.00 67.19 650 ALA A C 1
ATOM 4922 O O . ALA A 1 650 ? 31.944 18.774 -62.165 1.00 67.19 650 ALA A O 1
ATOM 4923 N N . GLY A 1 651 ? 32.186 16.662 -62.846 1.00 54.81 651 GLY A N 1
ATOM 4924 C CA . GLY A 1 651 ? 32.348 16.948 -64.276 1.00 54.81 651 GLY A CA 1
ATOM 4925 C C . GLY A 1 651 ? 31.105 17.447 -65.017 1.00 54.81 651 GLY A C 1
ATOM 4926 O O . GLY A 1 651 ? 31.039 17.273 -66.231 1.00 54.81 651 GLY A O 1
ATOM 4927 N N . GLN A 1 652 ? 30.117 18.022 -64.331 1.00 63.66 652 GLN A N 1
ATOM 4928 C CA . GLN A 1 652 ? 28.939 18.604 -64.973 1.00 63.66 652 GLN A CA 1
ATOM 4929 C C . GLN A 1 652 ? 28.920 20.126 -64.755 1.00 63.66 652 GLN A C 1
ATOM 4931 O O . GLN A 1 652 ? 29.054 20.565 -63.612 1.00 63.66 652 GLN A O 1
ATOM 4936 N N . PRO A 1 653 ? 28.749 20.944 -65.815 1.00 70.25 653 PRO A N 1
ATOM 4937 C CA . PRO A 1 653 ? 28.508 22.380 -65.668 1.00 70.25 653 PRO A CA 1
ATOM 4938 C C . PRO A 1 653 ? 27.227 22.643 -64.855 1.00 70.25 653 PRO A C 1
ATOM 4940 O O . PRO A 1 653 ? 26.527 21.709 -64.462 1.00 70.25 653 PRO A O 1
ATOM 4943 N N . ASP A 1 654 ? 26.935 23.917 -64.585 1.00 72.62 654 ASP A N 1
ATOM 4944 C CA . ASP A 1 654 ? 25.841 24.440 -63.741 1.00 72.62 654 ASP A CA 1
ATOM 4945 C C . ASP A 1 654 ? 24.416 24.161 -64.294 1.00 72.62 654 ASP A C 1
ATOM 4947 O O . ASP A 1 654 ? 23.561 25.038 -64.431 1.00 72.62 654 ASP A O 1
ATOM 4951 N N . GLN A 1 655 ? 24.176 22.918 -64.708 1.00 83.62 655 GLN A N 1
ATOM 4952 C CA . GLN A 1 655 ? 22.986 22.420 -65.365 1.00 83.62 655 GLN A CA 1
ATOM 4953 C C . GLN A 1 655 ? 21.847 22.342 -64.354 1.00 83.62 655 GLN A C 1
ATOM 4955 O O . GLN A 1 655 ? 21.887 21.556 -63.410 1.00 83.62 655 GLN A O 1
ATOM 4960 N N . GLY A 1 656 ? 20.814 23.151 -64.587 1.00 83.06 656 GLY A N 1
ATOM 4961 C CA . GLY A 1 656 ? 19.610 23.171 -63.760 1.00 83.06 656 GLY A CA 1
ATOM 4962 C C . GLY A 1 656 ? 19.572 24.253 -62.682 1.00 83.06 656 GLY A C 1
ATOM 4963 O O . GLY A 1 656 ? 18.538 24.404 -62.040 1.00 83.06 656 GLY A O 1
ATOM 4964 N N . TYR A 1 657 ? 20.623 25.065 -62.511 1.00 86.44 657 TYR A N 1
ATOM 4965 C CA . TYR A 1 657 ? 20.662 26.099 -61.464 1.00 86.44 657 TYR A CA 1
ATOM 4966 C C . TYR A 1 657 ? 19.538 27.136 -61.584 1.00 86.44 657 TYR A C 1
ATOM 4968 O O . TYR A 1 657 ? 18.840 27.403 -60.606 1.00 86.44 657 TYR A O 1
ATOM 4976 N N . ALA A 1 658 ? 19.309 27.676 -62.786 1.00 85.00 658 ALA A N 1
ATOM 4977 C CA . ALA A 1 658 ? 18.238 28.648 -63.021 1.00 85.00 658 ALA A CA 1
ATOM 4978 C C . ALA A 1 658 ? 16.853 28.066 -62.677 1.00 85.00 658 ALA A C 1
ATOM 4980 O O . ALA A 1 658 ? 16.096 28.675 -61.924 1.00 85.00 658 ALA A O 1
ATOM 4981 N N . ALA A 1 659 ? 16.576 26.841 -63.139 1.00 85.88 659 ALA A N 1
ATOM 4982 C CA . ALA A 1 659 ? 15.334 26.127 -62.847 1.00 85.88 659 ALA A CA 1
ATOM 4983 C C . ALA A 1 659 ? 15.174 25.825 -61.345 1.00 85.88 659 ALA A C 1
ATOM 4985 O O . ALA A 1 659 ? 14.081 25.959 -60.794 1.00 85.88 659 ALA A O 1
ATOM 4986 N N . CYS A 1 660 ? 16.264 25.480 -60.656 1.00 87.19 660 CYS A N 1
ATOM 4987 C CA . CYS A 1 660 ? 16.259 25.263 -59.213 1.00 87.19 660 CYS A CA 1
ATOM 4988 C C . CYS A 1 660 ? 15.911 26.549 -58.438 1.00 87.19 660 CYS A C 1
ATOM 4990 O O . CYS A 1 660 ? 15.050 26.530 -57.553 1.00 87.19 660 CYS A O 1
ATOM 4992 N N . ARG A 1 661 ? 16.506 27.697 -58.803 1.00 87.56 661 ARG A N 1
ATOM 4993 C CA . ARG A 1 661 ? 16.212 28.999 -58.172 1.00 87.56 661 ARG A CA 1
ATOM 4994 C C . ARG A 1 661 ? 14.775 29.455 -58.417 1.00 87.56 661 ARG A C 1
ATOM 4996 O O . ARG A 1 661 ? 14.141 29.960 -57.489 1.00 87.56 661 ARG A O 1
ATOM 5003 N N . GLU A 1 662 ? 14.248 29.253 -59.622 1.00 85.38 662 GLU A N 1
ATOM 5004 C CA . GLU A 1 662 ? 12.839 29.519 -59.937 1.00 85.38 662 GLU A CA 1
ATOM 5005 C C . GLU A 1 662 ? 11.895 28.646 -59.096 1.00 85.38 662 GLU A C 1
ATOM 5007 O O . GLU A 1 662 ? 10.931 29.157 -58.518 1.00 85.38 662 GLU A O 1
ATOM 5012 N N . GLY A 1 663 ? 12.212 27.355 -58.944 1.00 82.62 663 GLY A N 1
ATOM 5013 C CA . GLY A 1 663 ? 11.470 26.422 -58.094 1.00 82.62 663 GLY A CA 1
ATOM 5014 C C . GLY A 1 663 ? 11.436 26.839 -56.619 1.00 82.62 663 GLY A C 1
ATOM 5015 O O . GLY A 1 663 ? 10.356 26.905 -56.023 1.00 82.62 663 GLY A O 1
ATOM 5016 N N . LEU A 1 664 ? 12.587 27.193 -56.032 1.00 79.44 664 LEU A N 1
ATOM 5017 C CA . LEU A 1 664 ? 12.664 27.687 -54.647 1.00 79.44 664 LEU A CA 1
ATOM 5018 C C . LEU A 1 664 ? 11.900 29.007 -54.460 1.00 79.44 664 LEU A C 1
ATOM 5020 O O . LEU A 1 664 ? 11.202 29.187 -53.458 1.00 79.44 664 LEU A O 1
ATOM 5024 N N . ALA A 1 665 ? 11.985 29.926 -55.427 1.00 78.06 665 ALA A N 1
ATOM 5025 C CA . ALA A 1 665 ? 11.252 31.190 -55.393 1.00 78.06 665 ALA A CA 1
ATOM 5026 C C . ALA A 1 665 ? 9.728 30.984 -55.465 1.00 78.06 665 ALA A C 1
ATOM 5028 O O . ALA A 1 665 ? 8.977 31.715 -54.817 1.00 78.06 665 ALA A O 1
ATOM 5029 N N . ALA A 1 666 ? 9.260 29.980 -56.213 1.00 75.69 666 ALA A N 1
ATOM 5030 C CA . ALA A 1 666 ? 7.848 29.613 -56.286 1.00 75.69 666 ALA A CA 1
ATOM 5031 C C . ALA A 1 666 ? 7.335 28.949 -54.994 1.00 75.69 666 ALA A C 1
ATOM 5033 O O . ALA A 1 666 ? 6.199 29.204 -54.594 1.00 75.69 666 ALA A O 1
ATOM 5034 N N . GLN A 1 667 ? 8.157 28.141 -54.313 1.00 72.19 667 GLN A N 1
ATOM 5035 C CA . GLN A 1 667 ? 7.808 27.546 -53.015 1.00 72.19 667 GLN A CA 1
ATOM 5036 C C . GLN A 1 667 ? 7.717 28.596 -51.896 1.00 72.19 667 GLN A C 1
ATOM 5038 O O . GLN A 1 667 ? 6.758 28.574 -51.130 1.00 72.19 667 GLN A O 1
ATOM 5043 N N . ARG A 1 668 ? 8.634 29.576 -51.856 1.00 67.56 668 ARG A N 1
ATOM 5044 C CA . ARG A 1 668 ? 8.610 30.700 -50.892 1.00 67.56 668 ARG A CA 1
ATOM 5045 C C . ARG A 1 668 ? 7.413 31.649 -51.043 1.00 67.56 668 ARG A C 1
ATOM 5047 O O . ARG A 1 668 ? 7.175 32.451 -50.155 1.00 67.56 668 ARG A O 1
ATOM 5054 N N . LYS A 1 669 ? 6.689 31.593 -52.167 1.00 63.78 669 LYS A N 1
ATOM 5055 C CA . LYS A 1 669 ? 5.447 32.358 -52.391 1.00 63.78 669 LYS A CA 1
ATOM 5056 C C . LYS A 1 669 ? 4.177 31.589 -51.998 1.00 63.78 669 LYS A C 1
ATOM 5058 O O . LYS A 1 669 ? 3.096 32.168 -52.054 1.00 63.78 669 LYS A O 1
ATOM 5063 N N . LYS A 1 670 ? 4.286 30.289 -51.692 1.00 55.56 670 LYS A N 1
ATOM 5064 C CA . LYS A 1 670 ? 3.157 29.392 -51.378 1.00 55.56 670 LYS A CA 1
ATOM 5065 C C . LYS A 1 670 ? 3.078 28.971 -49.905 1.00 55.56 670 L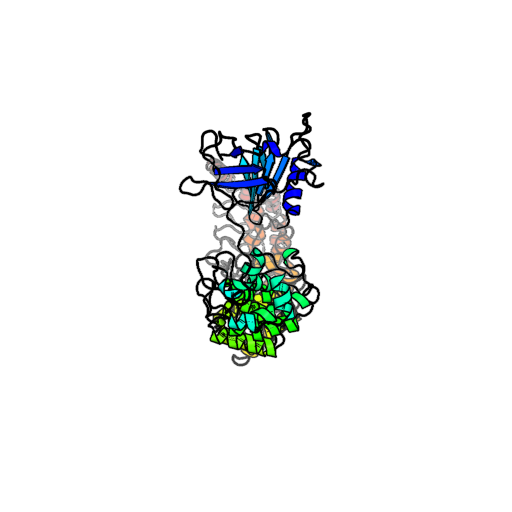YS A C 1
ATOM 5067 O O . LYS A 1 670 ? 2.040 28.443 -49.516 1.00 55.56 670 LYS A O 1
ATOM 5072 N N . GLY A 1 671 ? 4.147 29.152 -49.135 1.00 40.66 671 GLY A N 1
ATOM 5073 C CA . GLY A 1 671 ? 4.139 29.098 -47.668 1.00 40.66 671 GLY A CA 1
ATOM 5074 C C . GLY A 1 671 ? 4.160 30.506 -47.109 1.00 40.66 671 GLY A C 1
ATOM 5075 O O . GLY A 1 671 ? 3.639 30.676 -45.989 1.00 40.66 671 GLY A O 1
#

Radius of gyration: 42.94 Å; chains: 1; bounding box: 82×82×118 Å

Secondary structure (DSSP, 8-state):
--HHHHHHHHHTTGGG-----PPPPGGGG-EEEESSTTSPPSEEEEEETTEEEEEEEPTTSPEEEEEEEEEE-TT-TTTTTT-TTS-EEEETTEEEEE--TT-EEEEE-TTSSSEEEEE-SSSEEEEEEETTEEEEEEEEEE---SPPPPPPPPPPPPPTT-TGGG-PBTTTBPPSS-HHHHHTS-HHHHHHHHTS-HHHHHHHHHTHHHHHHHHS-TTT-GGG-S-HHHHHHHHHHHHHTT---B-TT--B-HHHHHHHHHHHTS-SSTTSPPPTTHHHHHHHIIIIIGGGPPSPPSS-HHHHHHHHHHHTTS-HHHHHHHHHHHHHTTTTT-EETTEEHHHHHHHHHTSTTS-HHHHHHHHHHHT--GGGHHHHHHHHHHTT-HHHHHHHHHTT-----HHHHHHHTTSHHHHHHHHHHHHHHHGGGTTPPPHHHHHHHHHHHHHSSSS--HHHHHHHHHTT--TTTHHHH-S-TTT--HHHHHHHSHHHHHHHHHTT--TTS--TTT-STTTTGGG----TT-TT---HHHHHHHHHHH--TT-SS-STT-SS-HHHHHHT--STTHHHHHHHHHHTT--TT-B-TTS-BTTHHHHHTT-HHHHHHHHTSSS---TT-B-TT--BHHHHHHHTT-HHHHHHHHHTT----STTHHHHHHHHHHHTTT-